Protein AF-0000000077100739 (afdb_homodimer)

Sequence (706 aa):
MIFPHVGDQFRLVYGRNLLPGLTADLSNYLVVTDGFVFEKYKEQLKNDYKVYIVKDVEISTLEQDVEKYRGVDTVVAMGGGMAIDAGKWMAEHLGRKIHSVPTVLSVNAAFCYKSAMRVHNVVTYMGRIFPEAIYIDFDIIKGAPKYLNISGAGDLLACLTASYDWKLNSMVTKSHKFSQEICDGAQYLLGMLAENIDNIREVNDDGIYFMCEAFRWVAEYSARMNHTMWESASEHAFFDNMEFVCKKPFLHGQIIGMTVYFMSLFQDNQHERALMMLKRLGIDVTLEGLGITEDQLRTGLLTLADFTEREGLRYTIINAKPITEEWVDMAVAKYKKDFSIVSDGQSADKCTAMIFPHVGDQFRLVYGRNLLPGLTADLSNYLVVTDGFVFEKYKEQLKNDYKVYIVKDVEISTLEQDVEKYRGVDTVVAMGGGMAIDAGKWMAEHLGRKIHSVPTVLSVNAAFCYKSAMRVHNVVTYMGRIFPEAIYIDFDIIKGAPKYLNISGAGDLLACLTASYDWKLNSMVTKSHKFSQEICDGAQYLLGMLAENIDNIREVNDDGIYFMCEAFRWVAEYSARMNHTMWESASEHAFFDNMEFVCKKPFLHGQIIGMTVYFMSLFQDNQHERALMMLKRLGIDVTLEGLGITEDQLRTGLLTLADFTEREGLRYTIINAKPITEEWVDMAVAKYKKDFSIVSDGQSADKCTA

Radius of gyration: 33.14 Å; Cα contacts (8 Å, |Δi|>4): 1235; chains: 2; bounding box: 72×101×67 Å

Nearest PDB structures (foldseek):
  3ce9-assembly1_C  TM=7.816E-01  e=8.646E-19  Clostridium acetobutylicum ATCC 824
  5fb3-assembly1_B  TM=8.101E-01  e=9.061E-15  Pyrobaculum calidifontis JCM 11548
  1jq5-assembly1_A  TM=7.407E-01  e=7.495E-16  Geobacillus stearothermophilus
  1jqa-assembly1_A  TM=7.437E-01  e=2.151E-14  Geobacillus stearothermophilus
  1ta9-assembly1_A  TM=7.307E-01  e=1.822E-13  Schizosaccharomyces pombe

Secondary structure (DSSP, 8-state):
--S----SSS-EEEESSHHHHHHTT--SEEEEE-HHHHHHHGGG--SSEEEEE----BHHHHHHHHGGGTT-SEEEEEESHHHHHHHHHHHHHHT-EEEEEES--SSSGGG-SSEEEEETTEEEEE-----SEEEEEHHHHHHS-HHHHHHHHHHHHTHHHHHHHHHHHHHHT--S---HHHHHHHHHHHHHHHHTHHHHHHT-HHHHHHHHHHHHHHHHHHHHHT--TTTSSHHHHHHHHHHHHHTS---HHHHHHHHHHHHHHHHTSSHHHHHHHHHHHT---SHHHHT--HHHHHHHHHTHHHHHHHHTPPP-HHHHS---HHHHHHHHHHHHHHH--------------/--S----SSS-EEEESSHHHHHHTT--SEEEEE-HHHHHHHGGG--SSEEEEE----BHHHHHHHHGGGTT-SEEEEEESHHHHHHHHHHHHHHT-EEEEEES--SSSGGG-SSEEEEETTEEEEE-----SEEEEEHHHHHHS-HHHHHHHHHHHHTHHHHHHHHHHHHHHT--S---HHHHHHHHHHHHHHHHTHHHHHHT-HHHHHHHHHHHHHHHHHHHHHT--TTTSSHHHHHHHHHHHHHTS---HHHHHHHHHHHHHHHHTSSHHHHHHHHHHHT---SHHHHT--HHHHHHHHHTHHHHHHHHTPPP-HHHHS---HHHHHHHHHHHHHHH--------------

Structure (mmCIF, N/CA/C/O backbone):
data_AF-0000000077100739-model_v1
#
loop_
_entity.id
_entity.type
_entity.pdbx_description
1 polymer '3-dehydroquinate synthase'
#
loop_
_atom_site.group_PDB
_atom_site.id
_atom_site.type_symbol
_atom_site.label_atom_id
_atom_site.label_alt_id
_atom_site.label_comp_id
_atom_site.label_asym_id
_atom_site.label_entity_id
_atom_site.label_seq_id
_at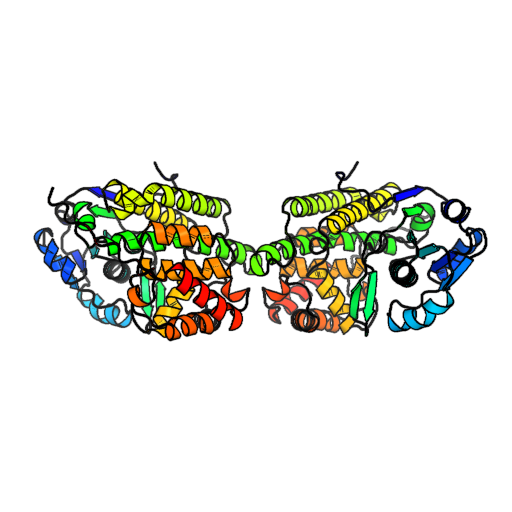om_site.pdbx_PDB_ins_code
_atom_site.Cartn_x
_atom_site.Cartn_y
_atom_site.Cartn_z
_atom_site.occupancy
_atom_site.B_iso_or_equiv
_atom_site.auth_seq_id
_atom_site.auth_comp_id
_atom_site.auth_asym_id
_atom_site.auth_atom_id
_atom_site.pdbx_PDB_model_num
ATOM 1 N N . MET A 1 1 ? 5.566 -32.688 11 1 60.81 1 MET A N 1
ATOM 2 C CA . MET A 1 1 ? 4.844 -31.953 9.969 1 60.81 1 MET A CA 1
ATOM 3 C C . MET A 1 1 ? 5.52 -30.625 9.68 1 60.81 1 MET A C 1
ATOM 5 O O . MET A 1 1 ? 5.848 -29.875 10.602 1 60.81 1 MET A O 1
ATOM 9 N N . ILE A 1 2 ? 6.043 -30.5 8.336 1 76.75 2 ILE A N 1
ATOM 10 C CA . ILE A 1 2 ? 6.844 -29.344 7.926 1 76.75 2 ILE A CA 1
ATOM 11 C C . ILE A 1 2 ? 6.008 -28.078 8.016 1 76.75 2 ILE A C 1
ATOM 13 O O . ILE A 1 2 ? 6.496 -27.031 8.469 1 76.75 2 ILE A O 1
ATOM 17 N N . PHE A 1 3 ? 4.668 -28.25 7.691 1 90.25 3 PHE A N 1
ATOM 18 C CA . PHE A 1 3 ? 3.791 -27.078 7.68 1 90.25 3 PHE A CA 1
ATOM 19 C C . PHE A 1 3 ? 2.615 -27.281 8.625 1 90.25 3 PHE A C 1
ATOM 21 O O . PHE A 1 3 ? 2.127 -28.406 8.789 1 90.25 3 PHE A O 1
ATOM 28 N N . PRO A 1 4 ? 2.143 -26.203 9.281 1 88.38 4 PRO A N 1
ATOM 29 C CA . PRO A 1 4 ? 0.951 -26.328 10.125 1 88.38 4 PRO A CA 1
ATOM 30 C C . PRO A 1 4 ? -0.283 -26.766 9.344 1 88.38 4 PRO A C 1
ATOM 32 O O . PRO A 1 4 ? -0.394 -26.5 8.148 1 88.38 4 PRO A O 1
ATOM 35 N N . HIS A 1 5 ? -1.161 -27.406 10.109 1 88.44 5 HIS A N 1
ATOM 36 C CA . HIS A 1 5 ? -2.387 -27.891 9.492 1 88.44 5 HIS A CA 1
ATOM 37 C C . HIS A 1 5 ? -3.354 -26.75 9.211 1 88.44 5 H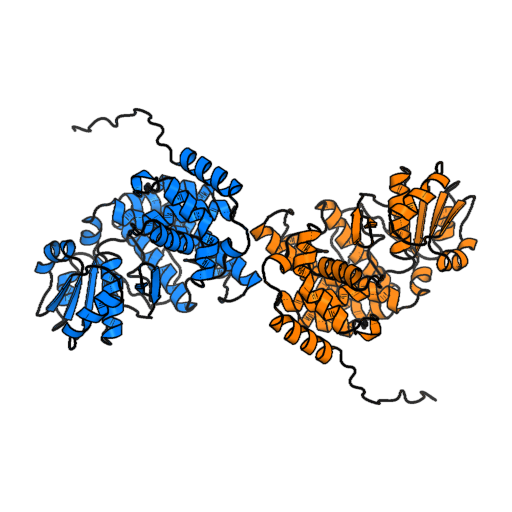IS A C 1
ATOM 39 O O . HIS A 1 5 ? -3.646 -25.953 10.102 1 88.44 5 HIS A O 1
ATOM 45 N N . VAL A 1 6 ? -3.867 -26.688 7.984 1 89.06 6 VAL A N 1
ATOM 46 C CA . VAL A 1 6 ? -4.742 -25.594 7.574 1 89.06 6 VAL A CA 1
ATOM 47 C C . VAL A 1 6 ? -6.09 -26.156 7.125 1 89.06 6 VAL A C 1
ATOM 49 O O . VAL A 1 6 ? -7.125 -25.5 7.301 1 89.06 6 VAL A O 1
ATOM 52 N N . GLY A 1 7 ? -6.078 -27.328 6.543 1 89.31 7 GLY A N 1
ATOM 53 C CA . GLY A 1 7 ? -7.277 -27.938 5.988 1 89.31 7 GLY A CA 1
ATOM 54 C C . GLY A 1 7 ? -7.031 -29.312 5.379 1 89.31 7 GLY A C 1
ATOM 55 O O . GLY A 1 7 ? -5.895 -29.781 5.359 1 89.31 7 GLY A O 1
ATOM 56 N N . ASP A 1 8 ? -8.164 -29.922 4.879 1 91.75 8 ASP A N 1
ATOM 57 C CA . ASP A 1 8 ? -8.07 -31.297 4.398 1 91.75 8 ASP A CA 1
ATOM 58 C C . ASP A 1 8 ? -8.695 -31.438 3.016 1 91.75 8 ASP A C 1
ATOM 60 O O . ASP A 1 8 ? -9.203 -32.5 2.668 1 91.75 8 ASP A O 1
ATOM 64 N N . GLN A 1 9 ? -8.656 -30.375 2.279 1 93.56 9 GLN A N 1
ATOM 65 C CA . GLN A 1 9 ? -9.297 -30.422 0.967 1 93.56 9 GLN A CA 1
ATOM 66 C C . GLN A 1 9 ? -8.43 -31.188 -0.032 1 93.56 9 GLN A C 1
ATOM 68 O O . GLN A 1 9 ? -8.938 -31.734 -1.011 1 93.56 9 GLN A O 1
ATOM 73 N N . PHE A 1 10 ? -7.156 -31.141 0.215 1 96.56 10 PHE A N 1
ATOM 74 C CA . PHE A 1 10 ? -6.215 -31.781 -0.692 1 96.56 10 PHE A CA 1
ATOM 75 C C . PHE A 1 10 ? -5.539 -32.969 -0.015 1 96.56 10 PHE A C 1
ATOM 77 O O . PHE A 1 10 ? -4.52 -32.812 0.658 1 96.56 10 PHE A O 1
ATOM 84 N N . ARG A 1 11 ? -6.086 -34.125 -0.311 1 96.88 11 ARG A N 1
ATOM 85 C CA . ARG A 1 11 ? -5.547 -35.375 0.255 1 96.88 11 ARG A CA 1
ATOM 86 C C . ARG A 1 11 ? -4.402 -35.906 -0.596 1 96.88 11 ARG A C 1
ATOM 88 O O . ARG A 1 11 ? -4.578 -36.156 -1.787 1 96.88 11 ARG A O 1
ATOM 95 N N . LEU A 1 12 ? -3.254 -36.062 0.028 1 97.75 12 LEU A N 1
ATOM 96 C CA . LEU A 1 12 ? -2.094 -36.625 -0.677 1 97.75 12 LEU A CA 1
ATOM 97 C C . LEU A 1 12 ? -1.874 -38.094 -0.328 1 97.75 12 LEU A C 1
ATOM 99 O O . LEU A 1 12 ? -1.956 -38.469 0.841 1 97.75 12 LEU A O 1
ATOM 103 N N . VAL A 1 13 ? -1.702 -38.875 -1.321 1 98.19 13 VAL A N 1
ATOM 104 C CA . VAL A 1 13 ? -1.337 -40.281 -1.168 1 98.19 13 VAL A CA 1
ATOM 105 C C . VAL A 1 13 ? 0.071 -40.531 -1.713 1 98.19 13 VAL A C 1
ATOM 107 O O . VAL A 1 13 ? 0.299 -40.406 -2.922 1 98.19 13 VAL A O 1
ATOM 110 N N . TYR A 1 14 ? 0.976 -40.781 -0.8 1 98.5 14 TYR A N 1
ATOM 111 C CA . TYR A 1 14 ? 2.357 -41.031 -1.202 1 98.5 14 TYR A CA 1
ATOM 112 C C . TYR A 1 14 ? 2.615 -42.531 -1.385 1 98.5 14 TYR A C 1
ATOM 114 O O . TYR A 1 14 ? 2.088 -43.344 -0.634 1 98.5 14 TYR A O 1
ATOM 122 N N . GLY A 1 15 ? 3.463 -42.844 -2.379 1 98.31 15 GLY A N 1
ATOM 123 C CA . GLY A 1 15 ? 3.848 -44.25 -2.527 1 98.31 15 GLY A CA 1
ATOM 124 C C . GLY A 1 15 ? 4.605 -44.531 -3.814 1 98.31 15 GLY A C 1
ATOM 125 O O . GLY A 1 15 ? 5.211 -43.625 -4.391 1 98.31 15 GLY A O 1
ATOM 126 N N . ARG A 1 16 ? 4.699 -45.781 -4.09 1 98.06 16 ARG A N 1
ATOM 127 C CA . ARG A 1 16 ? 5.277 -46.312 -5.316 1 98.06 16 ARG A CA 1
ATOM 128 C C . ARG A 1 16 ? 4.328 -47.281 -5.988 1 98.06 16 ARG A C 1
ATOM 130 O O . ARG A 1 16 ? 3.604 -48.031 -5.309 1 98.06 16 ARG A O 1
ATOM 137 N N . ASN A 1 17 ? 4.312 -47.188 -7.344 1 97.06 17 ASN A N 1
ATOM 138 C CA . ASN A 1 17 ? 3.416 -48.031 -8.109 1 97.06 17 ASN A CA 1
ATOM 139 C C . ASN A 1 17 ? 1.962 -47.844 -7.684 1 97.06 17 ASN A C 1
ATOM 141 O O . ASN A 1 17 ? 1.271 -48.812 -7.375 1 97.06 17 ASN A O 1
ATOM 145 N N . LEU A 1 18 ? 1.501 -46.719 -7.668 1 97.81 18 LEU A N 1
ATOM 146 C CA . LEU A 1 18 ? 0.201 -46.344 -7.109 1 97.81 18 LEU A CA 1
ATOM 147 C C . LEU A 1 18 ? -0.903 -46.531 -8.148 1 97.81 18 LEU A C 1
ATOM 149 O O . LEU A 1 18 ? -2.068 -46.719 -7.793 1 97.81 18 LEU A O 1
ATOM 153 N N . LEU A 1 19 ? -0.655 -46.5 -9.438 1 97.44 19 LEU A N 1
ATOM 154 C CA . LEU A 1 19 ? -1.646 -46.438 -10.508 1 97.44 19 LEU A CA 1
ATOM 155 C C . LEU A 1 19 ? -2.49 -47.719 -10.508 1 97.44 19 LEU A C 1
ATOM 157 O O . LEU A 1 19 ? -3.717 -47.656 -10.617 1 97.44 19 LEU A O 1
ATOM 161 N N . PRO A 1 20 ? -1.85 -48.969 -10.391 1 97.62 20 PRO A N 1
ATOM 162 C CA . PRO A 1 20 ? -2.664 -50.188 -10.352 1 97.62 20 PRO A CA 1
ATOM 163 C C . PRO A 1 20 ? -3.643 -50.188 -9.18 1 97.62 20 PRO A C 1
ATOM 165 O O . PRO A 1 20 ? -4.805 -50.562 -9.344 1 97.62 20 PRO A O 1
ATOM 168 N N . GLY A 1 21 ? -3.141 -49.812 -8.07 1 96.88 21 GLY A N 1
ATOM 169 C CA . GLY A 1 21 ? -4.008 -49.75 -6.902 1 96.88 21 GLY A CA 1
ATOM 170 C C . GLY A 1 21 ? -5.152 -48.781 -7.055 1 96.88 21 GLY A C 1
ATOM 171 O O . GLY A 1 21 ? -6.289 -49.062 -6.676 1 96.88 21 GLY A O 1
ATOM 172 N N . LEU A 1 22 ? -4.879 -47.562 -7.598 1 97.38 22 LEU A N 1
ATOM 173 C CA . LEU A 1 22 ? -5.891 -46.531 -7.82 1 97.38 22 LEU A CA 1
ATOM 174 C C . LEU A 1 22 ? -6.965 -47.031 -8.781 1 97.38 22 LEU A C 1
ATOM 176 O O . LEU A 1 22 ? -8.156 -46.844 -8.531 1 97.38 22 LEU A O 1
ATOM 180 N N . THR A 1 23 ? -6.59 -47.656 -9.852 1 97.56 23 THR A N 1
ATOM 181 C CA . THR A 1 23 ? -7.52 -47.969 -10.938 1 97.56 23 THR A CA 1
ATOM 182 C C . THR A 1 23 ? -8.156 -49.344 -10.734 1 97.56 23 THR A C 1
ATOM 184 O O . THR A 1 23 ? -9.094 -49.688 -11.453 1 97.56 23 THR A O 1
ATOM 187 N N . ALA A 1 24 ? -7.695 -50.125 -9.719 1 96.31 24 ALA A N 1
ATOM 188 C CA . ALA A 1 24 ? -8.219 -51.469 -9.445 1 96.31 24 ALA A CA 1
ATOM 189 C C . ALA A 1 24 ? -9.703 -51.438 -9.117 1 96.31 24 ALA A C 1
ATOM 191 O O . ALA A 1 24 ? -10.445 -52.375 -9.414 1 96.31 24 ALA A O 1
ATOM 192 N N . ASP A 1 25 ? -10.156 -50.344 -8.531 1 91.19 25 ASP A N 1
ATOM 193 C CA . ASP A 1 25 ? -11.547 -50.25 -8.102 1 91.19 25 ASP A CA 1
ATOM 194 C C . ASP A 1 25 ? -12.359 -49.344 -9.031 1 91.19 25 ASP A C 1
ATOM 196 O O . ASP A 1 25 ? -13.508 -49 -8.742 1 91.19 25 ASP A O 1
ATOM 200 N N . LEU A 1 26 ? -11.734 -48.844 -10.07 1 96.19 26 LEU A N 1
ATOM 201 C CA . LEU A 1 26 ? -12.43 -48 -11.016 1 96.19 26 LEU A CA 1
ATOM 202 C C . LEU A 1 26 ? -12.875 -48.781 -12.242 1 96.19 26 LEU A C 1
ATOM 204 O O . LEU A 1 26 ? -12.266 -49.781 -12.602 1 96.19 26 LEU A O 1
ATOM 208 N N . SER A 1 27 ? -14.008 -48.438 -12.711 1 95.38 27 SER A N 1
ATOM 209 C CA . SER A 1 27 ? -14.492 -48.969 -13.992 1 95.38 27 SER A CA 1
ATOM 210 C C . SER A 1 27 ? -15.156 -47.844 -14.812 1 95.38 27 SER A C 1
ATOM 212 O O . SER A 1 27 ? -15.75 -46.938 -14.25 1 95.38 27 SER A O 1
ATOM 214 N N . ASN A 1 28 ? -14.992 -47.875 -16.125 1 97.5 28 ASN A N 1
ATOM 215 C CA . ASN A 1 28 ? -15.562 -46.875 -17.031 1 97.5 28 ASN A CA 1
ATOM 216 C C . ASN A 1 28 ? -15.086 -45.469 -16.688 1 97.5 28 ASN A C 1
ATOM 218 O O . ASN A 1 28 ? -15.898 -44.562 -16.5 1 97.5 28 ASN A O 1
ATOM 222 N N . TYR A 1 29 ? -13.781 -45.406 -16.453 1 98.25 29 TYR A N 1
ATOM 223 C CA . TYR A 1 29 ? -13.219 -44.094 -16.109 1 98.25 29 TYR A CA 1
ATOM 224 C C . TYR A 1 29 ? -12.469 -43.5 -17.281 1 98.25 29 TYR A C 1
ATOM 226 O O . TYR A 1 29 ? -12.125 -44.188 -18.234 1 98.25 29 TYR A O 1
ATOM 234 N N . LEU A 1 30 ? -12.344 -42.188 -17.266 1 98.69 30 LEU A N 1
ATOM 235 C CA . LEU A 1 30 ? -11.633 -41.438 -18.281 1 98.69 30 LEU A CA 1
ATOM 236 C C . LEU A 1 30 ? -10.234 -41.062 -17.812 1 98.69 30 LEU A C 1
ATOM 238 O O . LEU A 1 30 ? -10.07 -40.469 -16.734 1 98.69 30 LEU A O 1
ATOM 242 N N . VAL A 1 31 ? -9.242 -41.5 -18.594 1 98.75 31 VAL A N 1
ATOM 243 C CA . VAL A 1 31 ? -7.863 -41.062 -18.359 1 98.75 31 VAL A CA 1
ATOM 244 C C . VAL A 1 31 ? -7.535 -39.875 -19.234 1 98.75 31 VAL A C 1
ATOM 246 O O . VAL A 1 31 ? -7.609 -39.938 -20.453 1 98.75 31 VAL A O 1
ATOM 249 N N . VAL A 1 32 ? -7.301 -38.75 -18.594 1 98.75 32 VAL A N 1
ATOM 250 C CA . VAL A 1 32 ? -6.832 -37.562 -19.281 1 98.75 32 VAL A CA 1
ATOM 251 C C . VAL A 1 32 ? -5.32 -37.438 -19.109 1 98.75 32 VAL A C 1
ATOM 253 O O . VAL A 1 32 ? -4.824 -37.344 -17.984 1 98.75 32 VAL A O 1
ATOM 256 N N . THR A 1 33 ? -4.559 -37.406 -20.156 1 98.44 33 THR A N 1
ATOM 257 C CA . THR A 1 33 ? -3.105 -37.5 -20.094 1 98.44 33 THR A CA 1
ATOM 258 C C . THR A 1 33 ? -2.475 -36.969 -21.375 1 98.44 33 THR A C 1
ATOM 260 O O . THR A 1 33 ? -3.18 -36.5 -22.281 1 98.44 33 THR A O 1
ATOM 263 N N . ASP A 1 34 ? -1.189 -36.844 -21.391 1 95.94 34 ASP A N 1
ATOM 264 C CA . ASP A 1 34 ? -0.5 -36.594 -22.656 1 95.94 34 ASP A CA 1
ATOM 265 C C . ASP A 1 34 ? 0.002 -37.906 -23.281 1 95.94 34 ASP A C 1
ATOM 267 O O . ASP A 1 34 ? 0.013 -38.938 -22.609 1 95.94 34 ASP A O 1
ATOM 271 N N . GLY A 1 35 ? 0.425 -37.875 -24.531 1 95.44 35 GLY A N 1
ATOM 272 C CA . GLY A 1 35 ? 0.788 -39.062 -25.297 1 95.44 35 GLY A CA 1
ATOM 273 C C . GLY A 1 35 ? 1.977 -39.812 -24.703 1 95.44 35 GLY A C 1
ATOM 274 O O . GLY A 1 35 ? 1.98 -4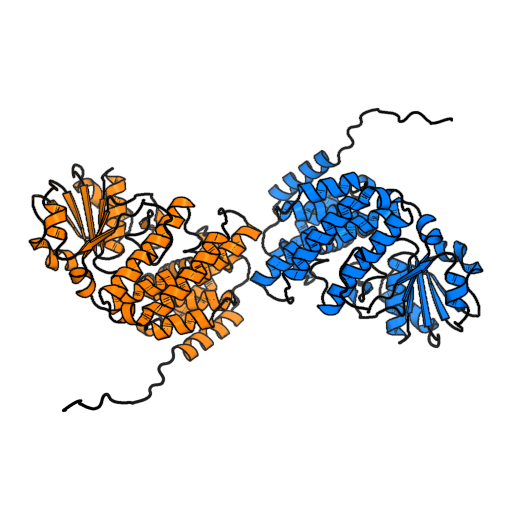1.062 -24.656 1 95.44 35 GLY A O 1
ATOM 275 N N . PHE A 1 36 ? 2.902 -39.094 -24.312 1 94.44 36 PHE A N 1
ATOM 276 C CA . PHE A 1 36 ? 4.125 -39.656 -23.781 1 94.44 36 PHE A CA 1
ATOM 277 C C . PHE A 1 36 ? 3.846 -40.406 -22.469 1 94.44 36 PHE A C 1
ATOM 279 O O . PHE A 1 36 ? 4.266 -41.562 -22.312 1 94.44 36 PHE A O 1
ATOM 286 N N . VAL A 1 37 ? 3.162 -39.812 -21.609 1 96.5 37 VAL A N 1
ATOM 287 C CA . VAL A 1 37 ? 2.84 -40.375 -20.297 1 96.5 37 VAL A CA 1
ATOM 288 C C . VAL A 1 37 ? 1.946 -41.594 -20.484 1 96.5 37 VAL A C 1
ATOM 290 O O . VAL A 1 37 ? 2.145 -42.625 -19.812 1 96.5 37 VAL A O 1
ATOM 293 N N . PHE A 1 38 ? 1.013 -41.5 -21.344 1 97.62 38 PHE A N 1
ATOM 294 C CA . PHE A 1 38 ? 0.106 -42.594 -21.578 1 97.62 38 PHE A CA 1
ATOM 295 C C . PHE A 1 38 ? 0.874 -43.844 -22.047 1 97.62 38 PHE A C 1
ATOM 297 O O . PHE A 1 38 ? 0.684 -44.938 -21.516 1 97.62 38 PHE A O 1
ATOM 304 N N . GLU A 1 39 ? 1.698 -43.688 -23.031 1 97.56 39 GLU A N 1
ATOM 305 C CA . GLU A 1 39 ? 2.449 -44.812 -23.578 1 97.56 39 GLU A CA 1
ATOM 306 C C . GLU A 1 39 ? 3.346 -45.438 -22.516 1 97.56 39 GLU A C 1
ATOM 308 O O . GLU A 1 39 ? 3.508 -46.656 -22.484 1 97.56 39 GLU A O 1
ATOM 313 N N . LYS A 1 40 ? 3.85 -44.656 -21.734 1 96.56 40 LYS A N 1
ATOM 314 C CA . LYS A 1 40 ? 4.809 -45.125 -20.734 1 96.56 40 LYS A CA 1
ATOM 315 C C . LYS A 1 40 ? 4.113 -45.906 -19.625 1 96.56 40 LYS A C 1
ATOM 317 O O . LYS A 1 40 ? 4.68 -46.844 -19.078 1 96.56 40 LYS A O 1
ATOM 322 N N . TYR A 1 41 ? 2.846 -45.5 -19.281 1 97 41 TYR A N 1
ATOM 323 C CA . TYR A 1 41 ? 2.291 -46.062 -18.047 1 97 41 TYR A CA 1
ATOM 324 C C . TYR A 1 41 ? 0.963 -46.75 -18.312 1 97 41 TYR A C 1
ATOM 326 O O . TYR A 1 41 ? 0.312 -47.219 -17.375 1 97 41 TYR A O 1
ATOM 334 N N . LYS A 1 42 ? 0.492 -46.844 -19.5 1 97 42 LYS A N 1
ATOM 335 C CA . LYS A 1 42 ? -0.81 -47.406 -19.844 1 97 42 LYS A CA 1
ATOM 336 C C . LYS A 1 42 ? -0.967 -48.812 -19.312 1 97 42 LYS A C 1
ATOM 338 O O . LYS A 1 42 ? -2.074 -49.25 -18.969 1 97 42 LYS A O 1
ATOM 343 N N . GLU A 1 43 ? 0.157 -49.625 -19.188 1 97 43 GLU A N 1
ATOM 344 C CA . GLU A 1 43 ? 0.093 -51 -18.734 1 97 43 GLU A CA 1
ATOM 345 C C . GLU A 1 43 ? -0.284 -51.094 -17.266 1 97 43 GLU A C 1
ATOM 347 O O . GLU A 1 43 ? -0.708 -52.156 -16.797 1 97 43 GLU A O 1
ATOM 352 N N . GLN A 1 44 ? -0.088 -50.031 -16.594 1 96.94 44 GLN A N 1
ATOM 353 C CA . GLN A 1 44 ? -0.4 -50.031 -15.172 1 96.94 44 GLN A CA 1
ATOM 354 C C . GLN A 1 44 ? -1.886 -49.781 -14.938 1 96.94 44 GLN A C 1
ATOM 356 O O . GLN A 1 44 ? -2.387 -49.969 -13.828 1 96.94 44 GLN A O 1
ATOM 361 N N . LEU A 1 45 ? -2.613 -49.25 -15.898 1 97.44 45 LEU A N 1
ATOM 362 C CA . LEU A 1 45 ? -4.039 -48.969 -15.773 1 97.44 45 LEU A CA 1
ATOM 363 C C . LEU A 1 45 ? -4.855 -50.25 -15.828 1 97.44 45 LEU A C 1
ATOM 365 O O . LEU A 1 45 ? -4.562 -51.156 -16.625 1 97.44 45 LEU A O 1
ATOM 369 N N . LYS A 1 46 ? -5.824 -50.281 -14.922 1 97.25 46 LYS A N 1
ATOM 370 C CA . LYS A 1 46 ? -6.629 -51.5 -14.812 1 97.25 46 LYS A CA 1
ATOM 371 C C . LYS A 1 46 ? -8.055 -51.25 -15.289 1 97.25 46 LYS A C 1
ATOM 373 O O . LYS A 1 46 ? -8.484 -50.125 -15.422 1 97.25 46 LYS A O 1
ATOM 378 N N . ASN A 1 47 ? -8.727 -52.375 -15.617 1 96.31 47 ASN A N 1
ATOM 379 C CA . ASN A 1 47 ? -10.141 -52.375 -15.977 1 96.31 47 ASN A CA 1
ATOM 380 C C . ASN A 1 47 ? -10.406 -51.531 -17.219 1 96.31 47 ASN A C 1
ATOM 382 O O . ASN A 1 47 ? -9.477 -51.156 -17.938 1 96.31 47 ASN A O 1
ATOM 386 N N . ASP A 1 48 ? -11.703 -51.281 -17.531 1 96.44 48 ASP A N 1
ATOM 387 C CA . ASP A 1 48 ? -12.094 -50.562 -18.75 1 96.44 48 ASP A CA 1
ATOM 388 C C . ASP A 1 48 ? -11.984 -49.062 -18.562 1 96.44 48 ASP A C 1
ATOM 390 O O . ASP A 1 48 ? -12.453 -48.5 -17.562 1 96.44 48 ASP A O 1
ATOM 394 N N . TYR A 1 49 ? -11.328 -48.469 -19.438 1 97.81 49 TYR A N 1
ATOM 395 C CA . TYR A 1 49 ? -11.195 -47 -19.375 1 97.81 49 TYR A CA 1
ATOM 396 C C . TYR A 1 49 ? -11.195 -46.406 -20.781 1 97.81 49 TYR A C 1
ATOM 398 O O . TYR A 1 49 ? -10.977 -47.125 -21.766 1 97.81 49 TYR A O 1
ATOM 406 N N . LYS A 1 50 ? -11.539 -45.156 -20.906 1 98.06 50 LYS A N 1
ATOM 407 C CA . LYS A 1 50 ? -11.352 -44.312 -22.078 1 98.06 50 LYS A CA 1
ATOM 408 C C . LYS A 1 50 ? -10.164 -43.375 -21.891 1 98.06 50 LYS A C 1
ATOM 410 O O . LYS A 1 50 ? -9.734 -43.125 -20.766 1 98.06 50 LYS A O 1
ATOM 415 N N . VAL A 1 51 ? -9.586 -43 -23.047 1 98.38 51 VAL A N 1
ATOM 416 C CA . VAL A 1 51 ? -8.406 -42.156 -22.938 1 98.38 51 VAL A CA 1
ATOM 417 C C . VAL A 1 51 ? -8.602 -40.875 -23.766 1 98.38 51 VAL A C 1
ATOM 419 O O . VAL A 1 51 ? -9.109 -40.938 -24.891 1 98.38 51 VAL A O 1
ATOM 422 N N . TYR A 1 52 ? -8.336 -39.75 -23.156 1 98.5 52 TYR A N 1
ATOM 423 C CA . TYR A 1 52 ? -8.227 -38.469 -23.859 1 98.5 52 TYR A CA 1
ATOM 424 C C . TYR A 1 52 ? -6.793 -37.969 -23.844 1 98.5 52 TYR A C 1
ATOM 426 O O . TYR A 1 52 ? -6.266 -37.625 -22.766 1 98.5 52 TYR A O 1
ATOM 434 N N . ILE A 1 53 ? -6.184 -37.875 -24.984 1 98.25 53 ILE A N 1
ATOM 435 C CA . ILE A 1 53 ? -4.844 -37.312 -25.125 1 98.25 53 ILE A CA 1
ATOM 436 C C . ILE A 1 53 ? -4.938 -35.781 -25.297 1 98.25 53 ILE A C 1
ATOM 438 O O . ILE A 1 53 ? -5.426 -35.312 -26.328 1 98.25 53 ILE A O 1
ATOM 442 N N . VAL A 1 54 ? -4.43 -35.125 -24.359 1 97.44 54 VAL A N 1
ATOM 443 C CA . VAL A 1 54 ? -4.559 -33.656 -24.328 1 97.44 54 VAL A CA 1
ATOM 444 C C . VAL A 1 54 ? -3.668 -33.031 -25.406 1 97.44 54 VAL A C 1
ATOM 446 O O . VAL A 1 54 ? -2.471 -33.344 -25.469 1 97.44 54 VAL A O 1
ATOM 449 N N . LYS A 1 55 ? -4.23 -32.188 -26.172 1 92 55 LYS A N 1
ATOM 450 C CA . LYS A 1 55 ? -3.512 -31.453 -27.203 1 92 55 LYS A CA 1
ATOM 451 C C . LYS A 1 55 ? -3.129 -30.062 -26.734 1 92 55 LYS A C 1
ATOM 453 O O . LYS A 1 55 ? -2.006 -29.609 -26.953 1 92 55 LYS A O 1
ATOM 458 N N . ASP A 1 56 ? -4.023 -29.438 -26.219 1 92.75 56 ASP A N 1
ATOM 459 C CA . ASP A 1 56 ? -3.879 -28.109 -25.625 1 92.75 56 ASP A CA 1
ATOM 460 C C . ASP A 1 56 ? -4.965 -27.875 -24.578 1 92.75 56 ASP A C 1
ATOM 462 O O . ASP A 1 56 ? -5.773 -28.75 -24.297 1 92.75 56 ASP A O 1
ATOM 466 N N . VAL A 1 57 ? -4.883 -26.734 -23.922 1 95.56 57 VAL A N 1
ATOM 467 C CA . VAL A 1 57 ? -5.875 -26.422 -22.906 1 95.56 57 VAL A CA 1
ATOM 468 C C . VAL A 1 57 ? -6.727 -25.234 -23.359 1 95.56 57 VAL A C 1
ATOM 470 O O . VAL A 1 57 ? -7.156 -24.422 -22.547 1 95.56 57 VAL A O 1
ATOM 473 N N . GLU A 1 58 ? -6.918 -25.109 -24.609 1 95.44 58 GLU A N 1
ATOM 474 C CA . GLU A 1 58 ? -7.914 -24.188 -25.141 1 95.44 58 GLU A CA 1
ATOM 475 C C . GLU A 1 58 ? -9.328 -24.703 -24.906 1 95.44 58 GLU A C 1
ATOM 477 O O . GLU A 1 58 ? -9.656 -25.828 -25.266 1 95.44 58 GLU A O 1
ATOM 482 N N . ILE A 1 59 ? -10.156 -23.891 -24.406 1 96.25 59 ILE A N 1
ATOM 483 C CA . ILE A 1 59 ? -11.5 -24.312 -24.016 1 96.25 59 ILE A CA 1
ATOM 484 C C . ILE A 1 59 ? -12.258 -24.797 -25.25 1 96.25 59 ILE A C 1
ATOM 486 O O . ILE A 1 59 ? -12.977 -25.797 -25.172 1 96.25 59 ILE A O 1
ATOM 490 N N . SER A 1 60 ? -12.102 -24.078 -26.359 1 95.62 60 SER A N 1
ATOM 491 C CA . SER A 1 60 ? -12.805 -24.453 -27.578 1 95.62 60 SER A CA 1
ATOM 492 C C . SER A 1 60 ? -12.453 -25.875 -28.016 1 95.62 60 SER A C 1
ATOM 494 O O . SER A 1 60 ? -13.305 -26.594 -28.531 1 95.62 60 SER A O 1
ATOM 496 N N . THR A 1 61 ? -11.188 -26.266 -27.797 1 96.25 61 THR A N 1
ATOM 497 C CA . THR A 1 61 ? -10.742 -27.625 -28.141 1 96.25 61 THR A CA 1
ATOM 498 C C . THR A 1 61 ? -11.398 -28.656 -27.234 1 96.25 61 THR A C 1
ATOM 500 O O . THR A 1 61 ? -11.914 -29.672 -27.703 1 96.25 61 THR A O 1
ATOM 503 N N . LEU A 1 62 ? -11.445 -28.422 -25.938 1 97 62 LEU A N 1
ATOM 504 C CA . LEU A 1 62 ? -11.977 -29.375 -24.969 1 97 62 LEU A CA 1
ATOM 505 C C . LEU A 1 62 ? -13.492 -29.5 -25.094 1 97 62 LEU A C 1
ATOM 507 O O . LEU A 1 62 ? -14.047 -30.578 -24.906 1 97 62 LEU A O 1
ATOM 511 N N . GLU A 1 63 ? -14.164 -28.391 -25.438 1 95.94 63 GLU A N 1
ATOM 512 C CA . GLU A 1 63 ? -15.609 -28.391 -25.609 1 95.94 63 GLU A CA 1
ATOM 513 C C . GLU A 1 63 ? -16.031 -29.312 -26.75 1 95.94 63 GLU A C 1
ATOM 515 O O . GLU A 1 63 ? -17.078 -29.969 -26.672 1 95.94 63 GLU A O 1
ATOM 520 N N . GLN A 1 64 ? -15.219 -29.359 -27.703 1 95.44 64 GLN A N 1
ATOM 521 C CA . GLN A 1 64 ? -15.508 -30.203 -28.859 1 95.44 64 GLN A CA 1
ATOM 522 C C . GLN A 1 64 ? -15.312 -31.688 -28.516 1 95.44 64 GLN A C 1
ATOM 524 O O . GLN A 1 64 ? -15.992 -32.531 -29.078 1 95.44 64 GLN A O 1
ATOM 529 N N . ASP A 1 65 ? -14.445 -31.969 -27.625 1 96.25 65 ASP A N 1
ATOM 530 C CA . ASP A 1 65 ? -14.016 -33.344 -27.391 1 96.25 65 ASP A CA 1
ATOM 531 C C . ASP A 1 65 ? -14.766 -33.969 -26.203 1 96.25 65 ASP A C 1
ATOM 533 O O . ASP A 1 65 ? -14.969 -35.156 -26.156 1 96.25 65 ASP A O 1
ATOM 537 N N . VAL A 1 66 ? -15.195 -33.156 -25.25 1 96.31 66 VAL A N 1
ATOM 538 C CA . VAL A 1 66 ? -15.609 -33.625 -23.938 1 96.31 66 VAL A CA 1
ATOM 539 C C . VAL A 1 66 ? -16.891 -34.438 -24.062 1 96.31 66 VAL A C 1
ATOM 541 O O . VAL A 1 66 ? -17.125 -35.375 -23.297 1 96.31 66 VAL A O 1
ATOM 544 N N . GLU A 1 67 ? -17.703 -34.188 -25.047 1 95.25 67 GLU A N 1
ATOM 545 C CA . GLU A 1 67 ? -19 -34.844 -25.203 1 95.25 67 GLU A CA 1
ATOM 546 C C . GLU A 1 67 ? -18.844 -36.312 -25.484 1 95.25 67 GLU A C 1
ATOM 548 O O . GLU A 1 67 ? -19.719 -37.125 -25.141 1 95.25 67 GLU A O 1
ATOM 553 N N . LYS A 1 68 ? -17.75 -36.656 -26.062 1 96.81 68 LYS A N 1
ATOM 554 C CA . LYS A 1 68 ? -17.453 -38.031 -26.406 1 96.81 68 LYS A CA 1
ATOM 555 C C . LYS A 1 68 ? -17.297 -38.875 -25.141 1 96.81 68 LYS A C 1
ATOM 557 O O . LYS A 1 68 ? -17.328 -40.125 -25.219 1 96.81 68 LYS A O 1
ATOM 562 N N . TYR A 1 69 ? -17.188 -38.25 -24.031 1 97.62 69 TYR A N 1
ATOM 563 C CA . TYR A 1 69 ? -16.844 -38.969 -22.812 1 97.62 69 TYR A CA 1
ATOM 564 C C . TYR A 1 69 ? -17.969 -38.906 -21.797 1 97.62 69 TYR A C 1
ATOM 566 O O . TYR A 1 69 ? -17.781 -39.188 -20.609 1 97.62 69 TYR A O 1
ATOM 574 N N . ARG A 1 70 ? -19.062 -38.469 -22.297 1 95.88 70 ARG A N 1
ATOM 575 C CA . ARG A 1 70 ? -20.25 -38.5 -21.438 1 95.88 70 ARG A CA 1
ATOM 576 C C . ARG A 1 70 ? -20.516 -39.906 -20.953 1 95.88 70 ARG A C 1
ATOM 578 O O . ARG A 1 70 ? -20.375 -40.875 -21.703 1 95.88 70 ARG A O 1
ATOM 585 N N . GLY A 1 71 ? -20.844 -40.094 -19.703 1 95.94 71 GLY A N 1
ATOM 586 C CA . GLY A 1 71 ? -21.219 -41.406 -19.172 1 95.94 71 GLY A CA 1
ATOM 587 C C . GLY A 1 71 ? -20.109 -42.031 -18.344 1 95.94 71 GLY A C 1
ATOM 588 O O . GLY A 1 71 ? -20.344 -43.031 -17.656 1 95.94 71 GLY A O 1
ATOM 589 N N . VAL A 1 72 ? -18.922 -41.469 -18.438 1 97.81 72 VAL A N 1
ATOM 590 C CA . VAL A 1 72 ? -17.844 -42.031 -17.609 1 97.81 72 VAL A CA 1
ATOM 591 C C . VAL A 1 72 ? -18.188 -41.812 -16.125 1 97.81 72 VAL A C 1
ATOM 593 O O . VAL A 1 72 ? -18.953 -40.906 -15.781 1 97.81 72 VAL A O 1
ATOM 596 N N . ASP A 1 73 ? -17.562 -42.625 -15.273 1 97.69 73 ASP A N 1
ATOM 597 C CA . ASP A 1 73 ? -17.906 -42.594 -13.859 1 97.69 73 ASP A CA 1
ATOM 598 C C . ASP A 1 73 ? -16.969 -41.688 -13.07 1 97.69 73 ASP A C 1
ATOM 600 O O . ASP A 1 73 ? -17.359 -41.125 -12.047 1 97.69 73 ASP A O 1
ATOM 604 N N . THR A 1 74 ? -15.789 -41.625 -13.539 1 98.25 74 THR A N 1
ATOM 605 C CA . THR A 1 74 ? -14.773 -40.812 -12.844 1 98.25 74 THR A CA 1
ATOM 606 C C . THR A 1 74 ? -13.641 -40.438 -13.789 1 98.25 74 THR A C 1
ATOM 608 O O . THR A 1 74 ? -13.539 -40.969 -14.898 1 98.25 74 THR A O 1
ATOM 611 N N . VAL A 1 75 ? -12.945 -39.375 -13.453 1 98.69 75 VAL A N 1
ATOM 612 C CA . VAL A 1 75 ? -11.828 -38.906 -14.266 1 98.69 75 VAL A CA 1
ATOM 613 C C . VAL A 1 75 ? -10.516 -39.125 -13.516 1 98.69 75 VAL A C 1
ATOM 615 O O . VAL A 1 75 ? -10.43 -38.875 -12.312 1 98.69 75 VAL A O 1
ATOM 618 N N . VAL A 1 76 ? -9.555 -39.719 -14.188 1 98.81 76 VAL A N 1
ATOM 619 C CA . VAL A 1 76 ? -8.172 -39.781 -13.719 1 98.81 76 VAL A CA 1
ATOM 620 C C . VAL A 1 76 ? -7.281 -38.906 -14.578 1 98.81 76 VAL A C 1
ATOM 622 O O . VAL A 1 76 ? -7.016 -39.219 -15.742 1 98.81 76 VAL A O 1
ATOM 625 N N . ALA A 1 77 ? -6.855 -37.812 -14.023 1 98.75 77 ALA A N 1
ATOM 626 C CA . ALA A 1 77 ? -5.945 -36.906 -14.734 1 98.75 77 ALA A CA 1
ATOM 627 C C . ALA A 1 77 ? -4.492 -37.25 -14.398 1 98.75 77 ALA A C 1
ATOM 629 O O . ALA A 1 77 ? -4.086 -37.156 -13.234 1 98.75 77 ALA A O 1
ATOM 630 N N . MET A 1 78 ? -3.732 -37.594 -15.375 1 98.25 78 MET A N 1
ATOM 631 C CA . MET A 1 78 ? -2.357 -38.031 -15.148 1 98.25 78 MET A CA 1
ATOM 632 C C . MET A 1 78 ? -1.394 -37.281 -16.062 1 98.25 78 MET A C 1
ATOM 634 O O . MET A 1 78 ? -1.558 -37.312 -17.281 1 98.25 78 MET A O 1
ATOM 638 N N . GLY A 1 79 ? -0.422 -36.625 -15.547 1 97.5 79 GLY A N 1
ATOM 639 C CA . GLY A 1 79 ? 0.557 -35.906 -16.328 1 97.5 79 GLY A CA 1
ATOM 640 C C . GLY A 1 79 ? 1.031 -34.625 -15.664 1 97.5 79 GLY A C 1
ATOM 641 O O . GLY A 1 79 ? 1.087 -34.562 -14.438 1 97.5 79 GLY A O 1
ATOM 642 N N . GLY A 1 80 ? 1.555 -33.75 -16.516 1 96.06 80 GLY A N 1
ATOM 643 C CA . GLY A 1 80 ? 1.931 -32.438 -16.031 1 96.06 80 GLY A CA 1
ATOM 644 C C . GLY A 1 80 ? 0.75 -31.5 -15.875 1 96.06 80 GLY A C 1
ATOM 645 O O . GLY A 1 80 ? -0.392 -31.938 -15.75 1 96.06 80 GLY A O 1
ATOM 646 N N . GLY A 1 81 ? 1.036 -30.234 -15.844 1 96.12 81 GLY A N 1
ATOM 647 C CA . GLY A 1 81 ? 0.026 -29.219 -15.586 1 96.12 81 GLY A CA 1
ATOM 648 C C . GLY A 1 81 ? -1.081 -29.203 -16.625 1 96.12 81 GLY A C 1
ATOM 649 O O . GLY A 1 81 ? -2.26 -29.094 -16.281 1 96.12 81 GLY A O 1
ATOM 650 N N . MET A 1 82 ? -0.734 -29.344 -17.828 1 95 82 MET A N 1
ATOM 651 C CA . MET A 1 82 ? -1.712 -29.281 -18.906 1 95 82 MET A CA 1
ATOM 652 C C . MET A 1 82 ? -2.713 -30.422 -18.797 1 95 82 MET A C 1
ATOM 654 O O . MET A 1 82 ? -3.918 -30.219 -18.953 1 95 82 MET A O 1
ATOM 658 N N . ALA A 1 83 ? -2.191 -31.609 -18.625 1 97.81 83 ALA A N 1
ATOM 659 C CA . ALA A 1 83 ? -3.061 -32.781 -18.516 1 97.81 83 ALA A CA 1
ATOM 660 C C . ALA A 1 83 ? -3.977 -32.656 -17.297 1 97.81 83 ALA A C 1
ATOM 662 O O . ALA A 1 83 ? -5.168 -32.969 -17.375 1 97.81 83 ALA A O 1
ATOM 663 N N . ILE A 1 84 ? -3.396 -32.219 -16.234 1 98.31 84 ILE A N 1
ATOM 664 C CA . ILE A 1 84 ? -4.156 -32.125 -14.992 1 98.31 84 ILE A CA 1
ATOM 665 C C . ILE A 1 84 ? -5.234 -31.047 -15.148 1 98.31 84 ILE A C 1
ATOM 667 O O . ILE A 1 84 ? -6.387 -31.25 -14.766 1 98.31 84 ILE A O 1
ATOM 671 N N . ASP A 1 85 ? -4.91 -29.891 -15.703 1 98.19 85 ASP A N 1
ATOM 672 C CA . ASP A 1 85 ? -5.887 -28.812 -15.898 1 98.19 85 ASP A CA 1
ATOM 673 C C . ASP A 1 85 ? -7 -29.25 -16.844 1 98.19 85 ASP A C 1
ATOM 675 O O . ASP A 1 85 ? -8.18 -28.969 -16.609 1 98.19 85 ASP A O 1
ATOM 679 N N . ALA A 1 86 ? -6.633 -29.906 -17.875 1 98.31 86 ALA A N 1
ATOM 680 C CA . ALA A 1 86 ? -7.641 -30.438 -18.781 1 98.31 86 ALA A CA 1
ATOM 681 C C . ALA A 1 86 ? -8.547 -31.438 -18.078 1 98.31 86 ALA A C 1
ATOM 683 O O . ALA A 1 86 ? -9.766 -31.438 -18.266 1 98.31 86 ALA A O 1
ATOM 684 N N . GLY A 1 87 ? -7.918 -32.312 -17.312 1 98.62 87 GLY A N 1
ATOM 685 C CA . GLY A 1 87 ? -8.688 -33.25 -16.531 1 98.62 87 GLY A CA 1
ATOM 686 C C . GLY A 1 87 ? -9.672 -32.625 -15.586 1 98.62 87 GLY A C 1
ATOM 687 O O . GLY A 1 87 ? -10.82 -33.031 -15.477 1 98.62 87 GLY A O 1
ATOM 688 N N . LYS A 1 88 ? -9.211 -31.594 -14.867 1 98.38 88 LYS A N 1
ATOM 689 C CA . LYS A 1 88 ? -10.094 -30.875 -13.953 1 98.38 88 LYS A CA 1
ATOM 690 C C . LYS A 1 88 ? -11.266 -30.25 -14.703 1 98.38 88 LYS A C 1
ATOM 692 O O . LYS A 1 88 ? -12.414 -30.359 -14.273 1 98.38 88 LYS A O 1
ATOM 697 N N . TRP A 1 89 ? -10.961 -29.562 -15.766 1 98.31 89 TRP A N 1
ATOM 698 C CA . TRP A 1 89 ? -12 -28.922 -16.562 1 98.31 89 TRP A CA 1
ATOM 699 C C . TRP A 1 89 ? -13.016 -29.953 -17.047 1 98.31 89 TRP A C 1
ATOM 701 O O . TRP A 1 89 ? -14.227 -29.734 -16.953 1 98.31 89 TRP A O 1
ATOM 711 N N . MET A 1 90 ? -12.555 -31.078 -17.547 1 98.19 90 MET A N 1
ATOM 712 C CA . MET A 1 90 ? -13.438 -32.125 -18.078 1 98.19 90 MET A CA 1
ATOM 713 C C . MET A 1 90 ? -14.273 -32.75 -16.953 1 98.19 90 MET A C 1
ATOM 715 O O . MET A 1 90 ? -15.469 -32.969 -17.125 1 98.19 90 MET A O 1
ATOM 719 N N . ALA A 1 91 ? -13.625 -33.031 -15.867 1 98.38 91 ALA A N 1
ATOM 720 C CA . ALA A 1 91 ? -14.344 -33.625 -14.742 1 98.38 91 ALA A CA 1
ATOM 721 C C . ALA A 1 91 ? -15.492 -32.719 -14.305 1 98.38 91 ALA A C 1
ATOM 723 O O . ALA A 1 91 ? -16.609 -33.188 -14.07 1 98.38 91 ALA A O 1
ATOM 724 N N . GLU A 1 92 ? -15.211 -31.469 -14.195 1 97.44 92 GLU A N 1
ATOM 725 C CA . GLU A 1 92 ? -16.25 -30.516 -13.812 1 97.44 92 GLU A CA 1
ATOM 726 C C . GLU A 1 92 ? -17.375 -30.469 -14.844 1 97.44 92 GLU A C 1
ATOM 728 O O . GLU A 1 92 ? -18.547 -30.438 -14.477 1 97.44 92 GLU A O 1
ATOM 733 N N . HIS A 1 93 ? -16.984 -30.422 -16.047 1 96.56 93 HIS A N 1
ATOM 734 C CA . HIS A 1 93 ? -17.953 -30.344 -17.141 1 96.56 93 HIS A CA 1
ATOM 735 C C . HIS A 1 93 ? -18.844 -31.594 -17.172 1 96.56 93 HIS A C 1
ATOM 737 O O . HIS A 1 93 ? -20.016 -31.516 -17.516 1 96.56 93 HIS A O 1
ATOM 743 N N . LEU A 1 94 ? -18.266 -32.688 -16.828 1 97.62 94 LEU A N 1
ATOM 744 C CA . LEU A 1 94 ? -18.969 -33.969 -16.875 1 97.62 94 LEU A CA 1
ATOM 745 C C . LEU A 1 94 ? -19.688 -34.219 -15.555 1 97.62 94 LEU A C 1
ATOM 747 O O . LEU A 1 94 ? -20.469 -35.188 -15.445 1 97.62 94 LEU A O 1
ATOM 751 N N . GLY A 1 95 ? -19.422 -33.375 -14.562 1 97.62 95 GLY A N 1
ATOM 752 C CA . GLY A 1 95 ? -20 -33.594 -13.242 1 97.62 95 GLY A CA 1
ATOM 753 C C . GLY A 1 95 ? -19.469 -34.812 -12.539 1 97.62 95 GLY A C 1
ATOM 754 O O . GLY A 1 95 ? -20.234 -35.562 -11.938 1 97.62 95 GLY A O 1
ATOM 755 N N . ARG A 1 96 ? -18.172 -35.094 -12.727 1 98.19 96 ARG A N 1
ATOM 756 C CA . ARG A 1 96 ? -17.562 -36.281 -12.188 1 98.19 96 ARG A CA 1
ATOM 757 C C . ARG A 1 96 ? -16.453 -35.938 -11.195 1 98.19 96 ARG A C 1
ATOM 759 O O . ARG A 1 96 ? -15.906 -34.844 -11.219 1 98.19 96 ARG A O 1
ATOM 766 N N . LYS A 1 97 ? -16.156 -36.906 -10.344 1 98 97 LYS A N 1
ATOM 767 C CA . LYS A 1 97 ? -15.008 -36.781 -9.445 1 98 97 LYS A CA 1
ATOM 768 C C . LYS A 1 97 ? -13.695 -36.938 -10.219 1 98 97 LYS A C 1
ATOM 770 O O . LYS A 1 97 ? -13.68 -37.469 -11.336 1 98 97 LYS A O 1
ATOM 775 N N . ILE A 1 98 ? -12.648 -36.469 -9.586 1 98.62 98 ILE A N 1
ATOM 776 C CA . ILE A 1 98 ? -11.359 -36.562 -10.266 1 98.62 98 ILE A CA 1
ATOM 777 C C . ILE A 1 98 ? -10.305 -37.094 -9.305 1 98.62 98 ILE A C 1
ATOM 779 O O . ILE A 1 98 ? -10.32 -36.781 -8.109 1 98.62 98 ILE A O 1
ATOM 783 N N . HIS A 1 99 ? -9.477 -37.938 -9.805 1 98.69 99 HIS A N 1
ATOM 784 C CA . HIS A 1 99 ? -8.227 -38.344 -9.188 1 98.69 99 HIS A CA 1
ATOM 785 C C . HIS A 1 99 ? -7.023 -37.781 -9.945 1 98.69 99 HIS A C 1
ATOM 787 O O . HIS A 1 99 ? -6.895 -38 -11.148 1 98.69 99 HIS A O 1
ATOM 793 N N . SER A 1 100 ? -6.156 -37.094 -9.227 1 98.62 100 SER A N 1
ATOM 794 C CA . SER A 1 100 ? -5.016 -36.469 -9.883 1 98.62 100 SER A CA 1
ATOM 795 C C . SER A 1 100 ? -3.738 -37.25 -9.648 1 98.62 100 SER A C 1
ATOM 797 O O . SER A 1 100 ? -3.436 -37.656 -8.523 1 98.62 100 SER A O 1
ATOM 799 N N . VAL A 1 101 ? -3.01 -37.5 -10.703 1 98.56 101 VAL A N 1
ATOM 800 C CA . VAL A 1 101 ? -1.739 -38.219 -10.656 1 98.56 101 VAL A CA 1
ATOM 801 C C . VAL A 1 101 ? -0.658 -37.406 -11.352 1 98.56 101 VAL A C 1
ATOM 803 O O . VAL A 1 101 ? -0.28 -37.719 -12.492 1 98.56 101 VAL A O 1
ATOM 806 N N . PRO A 1 102 ? -0.102 -36.469 -10.625 1 98.56 102 PRO A N 1
ATOM 807 C CA . PRO A 1 102 ? 0.966 -35.688 -11.266 1 98.56 102 PRO A CA 1
ATOM 808 C C . PRO A 1 102 ? 2.191 -36.531 -11.594 1 98.56 102 PRO A C 1
ATOM 810 O O . PRO A 1 102 ? 2.629 -37.344 -10.773 1 98.56 102 PRO A O 1
ATOM 813 N N . THR A 1 103 ? 2.74 -36.344 -12.82 1 98.19 103 THR A N 1
ATOM 814 C CA . THR A 1 103 ? 3.943 -37.062 -13.227 1 98.19 103 THR A CA 1
ATOM 815 C C . THR A 1 103 ? 5.164 -36.156 -13.164 1 98.19 103 THR A C 1
ATOM 817 O O . THR A 1 103 ? 6.301 -36.625 -13.25 1 98.19 103 THR A O 1
ATOM 820 N N . VAL A 1 104 ? 4.938 -34.906 -13.086 1 97.5 104 VAL A N 1
ATOM 821 C CA . VAL A 1 104 ? 5.953 -33.875 -12.836 1 97.5 104 VAL A CA 1
ATOM 822 C C . VAL A 1 104 ? 5.402 -32.844 -11.883 1 97.5 104 VAL A C 1
ATOM 824 O O . VAL A 1 104 ? 4.188 -32.688 -11.75 1 97.5 104 VAL A O 1
ATOM 827 N N . LEU A 1 105 ? 6.273 -32.156 -11.18 1 97.62 105 LEU A N 1
ATOM 828 C CA . LEU A 1 105 ? 5.887 -31.094 -10.242 1 97.62 105 LEU A CA 1
ATOM 829 C C . LEU A 1 105 ? 6.258 -29.719 -10.789 1 97.62 105 LEU A C 1
ATOM 831 O O . LEU A 1 105 ? 6.742 -28.859 -10.047 1 97.62 105 LEU A O 1
ATOM 835 N N . SER A 1 106 ? 6.082 -29.531 -12.078 1 95.44 106 SER A N 1
ATOM 836 C CA . SER A 1 106 ? 6.504 -28.312 -12.742 1 95.44 106 SER A CA 1
ATOM 837 C C . SER A 1 106 ? 5.598 -27.141 -12.383 1 95.44 106 SER A C 1
ATOM 839 O O . SER A 1 106 ? 5.949 -25.969 -12.602 1 95.44 106 SER A O 1
ATOM 841 N N . VAL A 1 107 ? 4.363 -27.391 -11.883 1 92.88 107 VAL A N 1
ATOM 842 C CA . VAL A 1 107 ? 3.359 -26.391 -11.516 1 92.88 107 VAL A CA 1
ATOM 843 C C . VAL A 1 107 ? 2.434 -26.969 -10.445 1 92.88 107 VAL A C 1
ATOM 845 O O . VAL A 1 107 ? 2.447 -28.172 -10.18 1 92.88 107 VAL A O 1
ATOM 848 N N . ASN A 1 108 ? 1.707 -26.141 -9.82 1 95.5 108 ASN A N 1
ATOM 849 C CA . ASN A 1 108 ? 0.851 -26.594 -8.727 1 95.5 108 ASN A CA 1
ATOM 850 C C . ASN A 1 108 ? -0.536 -26.984 -9.227 1 95.5 108 ASN A C 1
ATOM 852 O O . ASN A 1 108 ? -1.51 -26.938 -8.477 1 95.5 108 ASN A O 1
ATOM 856 N N . ALA A 1 109 ? -0.696 -27.359 -10.453 1 96.31 109 ALA A N 1
ATOM 857 C CA . ALA A 1 109 ? -1.989 -27.609 -11.078 1 96.31 109 ALA A CA 1
ATOM 858 C C . ALA A 1 109 ? -2.783 -28.656 -10.289 1 96.31 109 ALA A C 1
ATOM 860 O O . ALA A 1 109 ? -3.992 -28.5 -10.086 1 96.31 109 ALA A O 1
ATOM 861 N N . ALA A 1 110 ? -2.123 -29.734 -9.828 1 97.06 110 ALA A N 1
ATOM 862 C CA . ALA A 1 110 ? -2.801 -30.797 -9.086 1 97.06 110 ALA A CA 1
ATOM 863 C C . ALA A 1 110 ? -3.25 -30.297 -7.715 1 97.06 110 ALA A C 1
ATOM 865 O O . ALA A 1 110 ? -4.129 -30.906 -7.094 1 97.06 110 ALA A O 1
ATOM 866 N N . PHE A 1 111 ? -2.641 -29.188 -7.27 1 96.56 111 PHE A N 1
ATOM 867 C CA . PHE A 1 111 ? -2.861 -28.688 -5.922 1 96.56 111 PHE A CA 1
ATOM 868 C C . PHE A 1 111 ? -3.707 -27.406 -5.957 1 96.56 111 PHE A C 1
ATOM 870 O O . PHE A 1 111 ? -3.727 -26.641 -4.992 1 96.56 111 PHE A O 1
ATOM 877 N N . CYS A 1 112 ? -4.336 -27.141 -6.949 1 95.31 112 CYS A N 1
ATOM 878 C CA . CYS A 1 112 ? -5.16 -25.938 -7.094 1 95.31 112 CYS A CA 1
ATOM 879 C C . CYS A 1 112 ? -6.598 -26.297 -7.434 1 95.31 112 CYS A C 1
ATOM 881 O O . CYS A 1 112 ? -6.84 -27.219 -8.227 1 95.31 112 CYS A O 1
ATOM 883 N N . TYR A 1 113 ? -7.547 -25.625 -6.848 1 95.62 113 TYR A N 1
ATOM 884 C CA . TYR A 1 113 ? -8.945 -25.938 -7.09 1 95.62 113 TYR A CA 1
ATOM 885 C C . TYR A 1 113 ? -9.422 -25.344 -8.406 1 95.62 113 TYR A C 1
ATOM 887 O O . TYR A 1 113 ? -10.477 -25.734 -8.93 1 95.62 113 TYR A O 1
ATOM 895 N N . LYS A 1 114 ? -8.633 -24.375 -8.945 1 95.31 114 LYS A N 1
ATOM 896 C CA . LYS A 1 114 ? -8.961 -23.797 -10.25 1 95.31 114 LYS A CA 1
ATOM 897 C C . LYS A 1 114 ? -8.18 -24.484 -11.367 1 95.31 114 LYS A C 1
ATOM 899 O O . LYS A 1 114 ? -7.129 -25.078 -11.125 1 95.31 114 LYS A O 1
ATOM 904 N N . SER A 1 115 ? -8.719 -24.438 -12.555 1 96.5 115 SER A N 1
ATOM 905 C CA . SER A 1 115 ? -8.023 -24.906 -13.75 1 96.5 115 SER A CA 1
ATOM 906 C C . SER A 1 115 ? -7.469 -23.75 -14.562 1 96.5 115 SER A C 1
ATOM 908 O O . SER A 1 115 ? -8.156 -22.75 -14.781 1 96.5 115 SER A O 1
ATOM 910 N N . ALA A 1 116 ? -6.246 -23.844 -14.891 1 95.62 116 ALA A N 1
ATOM 911 C CA . ALA A 1 116 ? -5.645 -22.844 -15.773 1 95.62 116 ALA A CA 1
ATOM 912 C C . ALA A 1 116 ? -5.906 -23.172 -17.234 1 95.62 116 ALA A C 1
ATOM 914 O O . ALA A 1 116 ? -5.152 -23.938 -17.859 1 95.62 116 ALA A O 1
ATOM 915 N N . MET A 1 117 ? -6.922 -22.562 -17.844 1 96.19 117 MET A N 1
ATOM 916 C CA . MET A 1 117 ? -7.316 -22.797 -19.234 1 96.19 117 MET A CA 1
ATOM 917 C C . MET A 1 117 ? -6.891 -21.641 -20.125 1 96.19 117 MET A C 1
ATOM 919 O O . MET A 1 117 ? -6.246 -20.688 -19.656 1 96.19 117 MET A O 1
ATOM 923 N N . ARG A 1 118 ? -7.09 -21.828 -21.438 1 95 118 ARG A N 1
ATOM 924 C CA . ARG A 1 118 ? -6.832 -20.734 -22.375 1 95 118 ARG A CA 1
ATOM 925 C C . ARG A 1 118 ? -8.086 -20.375 -23.156 1 95 118 ARG A C 1
ATOM 927 O O . ARG A 1 118 ? -8.859 -21.25 -23.547 1 95 118 ARG A O 1
ATOM 934 N N . VAL A 1 119 ? -8.359 -19.078 -23.266 1 93.19 119 VAL A N 1
ATOM 935 C CA . VAL A 1 119 ? -9.352 -18.5 -24.172 1 93.19 119 VAL A CA 1
ATOM 936 C C . VAL A 1 119 ? -8.672 -17.5 -25.109 1 93.19 119 VAL A C 1
ATOM 938 O O . VAL A 1 119 ? -8.242 -16.422 -24.688 1 93.19 119 VAL A O 1
ATOM 941 N N . HIS A 1 120 ? -8.555 -17.859 -26.344 1 88.56 120 HIS A N 1
ATOM 942 C CA . HIS A 1 120 ? -7.855 -17.047 -27.344 1 88.56 120 HIS A CA 1
ATOM 943 C C . HIS A 1 120 ? -6.426 -16.75 -26.891 1 88.56 120 HIS A C 1
ATOM 945 O O . HIS A 1 120 ? -5.996 -15.586 -26.906 1 88.56 120 HIS A O 1
ATOM 951 N N . ASN A 1 121 ? -5.793 -17.734 -26.391 1 85.88 121 ASN A N 1
ATOM 952 C CA . ASN A 1 121 ? -4.383 -17.719 -26.031 1 85.88 121 ASN A CA 1
ATOM 953 C C . ASN A 1 121 ? -4.145 -16.906 -24.766 1 85.88 121 ASN A C 1
ATOM 955 O O . ASN A 1 121 ? -3.01 -16.516 -24.484 1 85.88 121 ASN A O 1
ATOM 959 N N . VAL A 1 122 ? -5.184 -16.625 -24.047 1 88.94 122 VAL A N 1
ATOM 960 C CA . VAL A 1 122 ? -5.062 -15.93 -22.766 1 88.94 122 VAL A CA 1
ATOM 961 C C . VAL A 1 122 ? -5.371 -16.891 -21.609 1 88.94 122 VAL A C 1
ATOM 963 O O . VAL A 1 122 ? -6.379 -17.594 -21.641 1 88.94 122 VAL A O 1
ATOM 966 N N . VAL A 1 123 ? -4.438 -16.953 -20.719 1 90.75 123 VAL A N 1
ATOM 967 C CA . VAL A 1 123 ? -4.637 -17.812 -19.547 1 90.75 123 VAL A CA 1
ATOM 968 C C . VAL A 1 123 ? -5.871 -17.344 -18.766 1 90.75 123 VAL A C 1
ATOM 970 O O . VAL A 1 123 ? -6.012 -16.156 -18.469 1 90.75 123 VAL A O 1
ATOM 973 N N . THR A 1 124 ? -6.73 -18.188 -18.562 1 91.94 124 THR A N 1
ATOM 974 C CA . THR A 1 124 ? -7.961 -17.922 -17.828 1 91.94 124 THR A CA 1
ATOM 975 C C . THR A 1 124 ? -8.18 -18.984 -16.75 1 91.94 124 THR A C 1
ATOM 977 O O . THR A 1 124 ? -8.367 -20.156 -17.062 1 91.94 124 THR A O 1
ATOM 980 N N . TYR A 1 125 ? -8.117 -18.578 -15.539 1 92.31 125 TYR A N 1
ATOM 981 C CA . TYR A 1 125 ? -8.352 -19.484 -14.43 1 92.31 125 TYR A CA 1
ATOM 982 C C . TYR A 1 125 ? -9.836 -19.656 -14.156 1 92.31 125 TYR A C 1
ATOM 984 O O . TYR A 1 125 ? -10.57 -18.656 -14.062 1 92.31 125 TYR A O 1
ATOM 992 N N . MET A 1 126 ? -10.297 -20.906 -14.094 1 93.44 126 MET A N 1
ATOM 993 C CA . MET A 1 126 ? -11.734 -21.078 -13.953 1 93.44 126 MET A CA 1
ATOM 994 C C . MET A 1 126 ? -12.047 -22.375 -13.203 1 93.44 126 MET A C 1
ATOM 996 O O . MET A 1 126 ? -11.172 -23.219 -13.023 1 93.44 126 MET A O 1
ATOM 1000 N N . GLY A 1 127 ? -13.328 -22.391 -12.648 1 93.56 127 GLY A N 1
ATOM 1001 C CA . GLY A 1 127 ? -13.836 -23.594 -12.008 1 93.56 127 GLY A CA 1
ATOM 1002 C C . GLY A 1 127 ? -13.469 -23.672 -10.531 1 93.56 127 GLY A C 1
ATOM 1003 O O . GLY A 1 127 ? -12.852 -22.766 -9.984 1 93.56 127 GLY A O 1
ATOM 1004 N N . ARG A 1 128 ? -13.961 -24.656 -10.008 1 94.38 128 ARG A N 1
ATOM 1005 C CA . ARG A 1 128 ? -13.688 -25.016 -8.617 1 94.38 128 ARG A CA 1
ATOM 1006 C C . ARG A 1 128 ? -13.883 -26.516 -8.398 1 94.38 128 ARG A C 1
ATOM 1008 O O . ARG A 1 128 ? -15.023 -26.984 -8.289 1 94.38 128 ARG A O 1
ATOM 1015 N N . ILE A 1 129 ? -12.852 -27.219 -8.312 1 96.56 129 ILE A N 1
ATOM 1016 C CA . ILE A 1 129 ? -12.938 -28.672 -8.156 1 96.56 129 ILE A CA 1
ATOM 1017 C C . ILE A 1 129 ? -11.781 -29.156 -7.289 1 96.56 129 ILE A C 1
ATOM 1019 O O . ILE A 1 129 ? -10.648 -28.688 -7.434 1 96.56 129 ILE A O 1
ATOM 1023 N N . PHE A 1 130 ? -12.109 -30.031 -6.363 1 97.5 130 PHE A N 1
ATOM 1024 C CA . PHE A 1 130 ? -11.117 -30.672 -5.504 1 97.5 130 PHE A CA 1
ATOM 1025 C C . PHE A 1 130 ? -10.961 -32.156 -5.863 1 97.5 130 PHE A C 1
ATOM 1027 O O . PHE A 1 130 ? -11.953 -32.844 -6.074 1 97.5 130 PHE A O 1
ATOM 1034 N N . PRO A 1 131 ? -9.758 -32.594 -5.969 1 97.88 131 PRO A N 1
ATOM 1035 C CA . PRO A 1 131 ? -9.578 -34.031 -6.242 1 97.88 131 PRO A CA 1
ATOM 1036 C C . PRO A 1 131 ? -9.961 -34.906 -5.059 1 97.88 131 PRO A C 1
ATOM 1038 O O . PRO A 1 131 ? -9.859 -34.469 -3.904 1 97.88 131 PRO A O 1
ATOM 1041 N N . GLU A 1 132 ? -10.453 -36.094 -5.41 1 97.31 132 GLU A N 1
ATOM 1042 C CA . GLU A 1 132 ? -10.641 -37.094 -4.352 1 97.31 132 GLU A CA 1
ATOM 1043 C C . GLU A 1 132 ? -9.336 -37.344 -3.604 1 97.31 132 GLU A C 1
ATOM 1045 O O . GLU A 1 132 ? -9.336 -37.5 -2.381 1 97.31 132 GLU A O 1
ATOM 1050 N N . ALA A 1 133 ? -8.32 -37.375 -4.391 1 97.44 133 ALA A N 1
ATOM 1051 C CA . ALA A 1 133 ? -6.961 -37.469 -3.863 1 97.44 133 ALA A CA 1
ATOM 1052 C C . ALA A 1 133 ? -5.93 -37.156 -4.934 1 97.44 133 ALA A C 1
ATOM 1054 O O . ALA A 1 133 ? -6.246 -37.125 -6.125 1 97.44 133 ALA A O 1
ATOM 1055 N N . ILE A 1 134 ? -4.797 -36.781 -4.477 1 98.69 134 ILE A N 1
ATOM 1056 C CA . ILE A 1 134 ? -3.627 -36.594 -5.328 1 98.69 134 ILE A CA 1
ATOM 1057 C C . ILE A 1 134 ? -2.611 -37.719 -5.066 1 98.69 134 ILE A C 1
ATOM 1059 O O . ILE A 1 134 ? -2.127 -37.844 -3.941 1 98.69 134 ILE A O 1
ATOM 1063 N N . TYR A 1 135 ? -2.312 -38.438 -6.078 1 98.62 135 TYR A N 1
ATOM 1064 C CA . TYR A 1 135 ? -1.437 -39.594 -5.934 1 98.62 135 TYR A CA 1
ATOM 1065 C C . TYR A 1 135 ? -0.005 -39.25 -6.324 1 98.62 135 TYR A C 1
ATOM 1067 O O . TYR A 1 135 ? 0.297 -39.094 -7.508 1 98.62 135 TYR A O 1
ATOM 1075 N N . ILE A 1 136 ? 0.81 -39.25 -5.312 1 98.69 136 ILE A N 1
ATOM 1076 C CA . ILE A 1 136 ? 2.211 -38.906 -5.5 1 98.69 136 ILE A CA 1
ATOM 1077 C C . ILE A 1 136 ? 3.061 -40.156 -5.598 1 98.69 136 ILE A C 1
ATOM 1079 O O . ILE A 1 136 ? 3.486 -40.719 -4.582 1 98.69 136 ILE A O 1
ATOM 1083 N N . ASP A 1 137 ? 3.316 -40.562 -6.789 1 98.62 137 ASP A N 1
ATOM 1084 C CA . ASP A 1 137 ? 4.188 -41.719 -7.023 1 98.62 137 ASP A CA 1
ATOM 1085 C C . ASP A 1 137 ? 5.641 -41.281 -7.195 1 98.62 137 ASP A C 1
ATOM 1087 O O . ASP A 1 137 ? 6 -40.688 -8.219 1 98.62 137 ASP A O 1
ATOM 1091 N N . PHE A 1 138 ? 6.465 -41.594 -6.242 1 98.56 138 PHE A N 1
ATOM 1092 C CA . PHE A 1 138 ? 7.844 -41.125 -6.211 1 98.56 138 PHE A CA 1
ATOM 1093 C C . PHE A 1 138 ? 8.602 -41.562 -7.457 1 98.56 138 PHE A C 1
ATOM 1095 O O . PHE A 1 138 ? 9.375 -40.812 -8.031 1 98.56 138 PHE A O 1
ATOM 1102 N N . ASP A 1 139 ? 8.391 -42.75 -7.914 1 97.81 139 ASP A N 1
ATOM 1103 C CA . ASP A 1 139 ? 9.133 -43.281 -9.047 1 97.81 139 ASP A CA 1
ATOM 1104 C C . ASP A 1 139 ? 8.703 -42.625 -10.352 1 97.81 139 ASP A C 1
ATOM 1106 O O . ASP A 1 139 ? 9.531 -42.375 -11.227 1 97.81 139 ASP A O 1
ATOM 1110 N N . ILE A 1 140 ? 7.395 -42.375 -10.492 1 97.69 140 ILE A N 1
ATOM 1111 C CA . ILE A 1 140 ? 6.895 -41.719 -11.688 1 97.69 140 ILE A CA 1
ATOM 1112 C C . ILE A 1 140 ? 7.484 -40.312 -11.773 1 97.69 140 ILE A C 1
ATOM 1114 O O . ILE A 1 140 ? 7.973 -39.906 -12.828 1 97.69 140 ILE A O 1
ATOM 1118 N N . ILE A 1 141 ? 7.5 -39.594 -10.68 1 98.31 141 ILE A N 1
ATOM 1119 C CA . ILE A 1 141 ? 7.992 -38.219 -10.656 1 98.31 141 ILE A CA 1
ATOM 1120 C C . ILE A 1 141 ? 9.5 -38.188 -10.906 1 98.31 141 ILE A C 1
ATOM 1122 O O . ILE A 1 141 ? 9.992 -37.406 -11.703 1 98.31 141 ILE A O 1
ATOM 1126 N N . LYS A 1 142 ? 10.227 -39.125 -10.281 1 97.75 142 LYS A N 1
ATOM 1127 C CA . LYS A 1 142 ? 11.68 -39.188 -10.445 1 97.75 142 LYS A CA 1
ATOM 1128 C C . LYS A 1 142 ? 12.039 -39.625 -11.867 1 97.75 142 LYS A C 1
ATOM 1130 O O . LYS A 1 142 ? 13.141 -39.312 -12.344 1 97.75 142 LYS A O 1
ATOM 1135 N N . GLY A 1 143 ? 11.125 -40.281 -12.523 1 95.88 143 GLY A N 1
ATOM 1136 C CA . GLY A 1 143 ? 11.359 -40.75 -13.875 1 95.88 143 GLY A CA 1
ATOM 1137 C C . GLY A 1 143 ? 11.289 -39.656 -14.922 1 95.88 143 GLY A C 1
ATOM 1138 O O . GLY A 1 143 ? 11.75 -39.844 -16.047 1 95.88 143 GLY A O 1
ATOM 1139 N N . ALA A 1 144 ? 10.703 -38.562 -14.625 1 96.19 144 ALA A N 1
ATOM 1140 C CA . ALA A 1 144 ? 10.633 -37.406 -15.523 1 96.19 144 ALA A CA 1
ATOM 1141 C C . ALA A 1 144 ? 11.938 -36.625 -15.5 1 96.19 144 ALA A C 1
ATOM 1143 O O . ALA A 1 144 ? 12.734 -36.75 -14.562 1 96.19 144 ALA A O 1
ATOM 1144 N N . PRO A 1 145 ? 12.211 -35.875 -16.562 1 95.44 145 PRO A N 1
ATOM 1145 C CA . PRO A 1 145 ? 13.406 -35.031 -16.531 1 95.44 145 PRO A CA 1
ATOM 1146 C C . PRO A 1 145 ? 13.469 -34.125 -15.297 1 95.44 145 PRO A C 1
ATOM 1148 O O . PRO A 1 145 ? 12.469 -33.5 -14.93 1 95.44 145 PRO A O 1
ATOM 1151 N N . LYS A 1 146 ? 14.609 -34.031 -14.656 1 97 146 LYS A N 1
ATOM 1152 C CA . LYS A 1 146 ? 14.797 -33.344 -13.383 1 97 146 LYS A CA 1
ATOM 1153 C C . LYS A 1 146 ? 14.367 -31.891 -13.469 1 97 146 LYS A C 1
ATOM 1155 O O . LYS A 1 146 ? 13.75 -31.359 -12.547 1 97 146 LYS A O 1
ATOM 1160 N N . TYR A 1 147 ? 14.711 -31.266 -14.625 1 96.69 147 TYR A N 1
ATOM 1161 C CA . TYR A 1 147 ? 14.477 -29.828 -14.742 1 96.69 147 TYR A CA 1
ATOM 1162 C C . TYR A 1 147 ? 12.992 -29.516 -14.68 1 96.69 147 TYR A C 1
ATOM 1164 O O . TYR A 1 147 ? 12.602 -28.438 -14.219 1 96.69 147 TYR A O 1
ATOM 1172 N N . LEU A 1 148 ? 12.125 -30.422 -15.094 1 97 148 LEU A N 1
ATOM 1173 C CA . LEU A 1 148 ? 10.688 -30.219 -15.008 1 97 148 LEU A CA 1
ATOM 1174 C C . LEU A 1 148 ? 10.227 -30.172 -13.562 1 97 148 LEU A C 1
ATOM 1176 O O . LEU A 1 148 ? 9.438 -29.297 -13.18 1 97 148 LEU A O 1
ATOM 1180 N N . ASN A 1 149 ? 10.727 -31.078 -12.758 1 97.62 149 ASN A N 1
ATOM 1181 C CA . ASN A 1 149 ? 10.352 -31.156 -11.352 1 97.62 149 ASN A CA 1
ATOM 1182 C C . ASN A 1 149 ? 10.914 -29.969 -10.562 1 97.62 149 ASN A C 1
ATOM 1184 O O . ASN A 1 149 ? 10.203 -29.375 -9.758 1 97.62 149 ASN A O 1
ATOM 1188 N N . ILE A 1 150 ? 12.141 -29.594 -10.875 1 98.19 150 ILE A N 1
ATOM 1189 C CA . ILE A 1 150 ? 12.812 -28.5 -10.156 1 98.19 150 ILE A CA 1
ATOM 1190 C C . ILE A 1 150 ? 12.094 -27.188 -10.43 1 98.19 150 ILE A C 1
ATOM 1192 O O . ILE A 1 150 ? 11.977 -26.344 -9.547 1 98.19 150 ILE A O 1
ATOM 1196 N N . SER A 1 151 ? 11.57 -27.031 -11.617 1 97.62 151 SER A N 1
ATOM 1197 C CA . SER A 1 151 ? 10.969 -25.766 -12.031 1 97.62 151 SER A CA 1
ATOM 1198 C C . SER A 1 151 ? 9.766 -25.422 -11.172 1 97.62 151 SER A C 1
ATOM 1200 O O . SER A 1 151 ? 9.438 -24.25 -10.984 1 97.62 151 SER A O 1
ATOM 1202 N N . GLY A 1 152 ? 9.125 -26.422 -10.594 1 97.94 152 GLY A N 1
ATOM 1203 C CA . GLY A 1 152 ? 7.973 -26.172 -9.742 1 97.94 152 GLY A CA 1
ATOM 1204 C C . GLY A 1 152 ? 8.289 -25.281 -8.555 1 97.94 152 GLY A C 1
ATOM 1205 O O . GLY A 1 152 ? 7.402 -24.594 -8.039 1 97.94 152 GLY A O 1
ATOM 1206 N N . ALA A 1 153 ? 9.57 -25.312 -8.141 1 98.44 153 ALA A N 1
ATOM 1207 C CA . ALA A 1 153 ? 10.008 -24.438 -7.051 1 98.44 153 ALA A CA 1
ATOM 1208 C C . ALA A 1 153 ? 9.867 -22.969 -7.438 1 98.44 153 ALA A C 1
ATOM 1210 O O . ALA A 1 153 ? 9.664 -22.109 -6.574 1 98.44 153 ALA A O 1
ATOM 1211 N N . GLY A 1 154 ? 9.984 -22.688 -8.758 1 98.06 154 GLY A N 1
ATOM 1212 C CA . GLY A 1 154 ? 9.727 -21.328 -9.234 1 98.06 154 GLY A CA 1
ATOM 1213 C C . GLY A 1 154 ? 8.312 -20.859 -8.945 1 98.06 154 GLY A C 1
ATOM 1214 O O . GLY A 1 154 ? 8.102 -19.688 -8.609 1 98.06 154 GLY A O 1
ATOM 1215 N N . ASP A 1 155 ? 7.395 -21.734 -9.016 1 97.31 155 ASP A N 1
ATOM 1216 C CA . ASP A 1 155 ? 6 -21.422 -8.727 1 97.31 155 ASP A CA 1
ATOM 1217 C C . ASP A 1 155 ? 5.797 -21.156 -7.238 1 97.31 155 ASP A C 1
ATOM 1219 O O . ASP A 1 155 ? 5.008 -20.281 -6.859 1 97.31 155 ASP A O 1
ATOM 1223 N N . LEU A 1 156 ? 6.465 -21.891 -6.391 1 98.38 156 LEU A N 1
ATOM 1224 C CA . LEU A 1 156 ? 6.41 -21.641 -4.957 1 98.38 156 LEU A CA 1
ATOM 1225 C C . LEU A 1 156 ? 7.043 -20.297 -4.621 1 98.38 156 LEU A C 1
ATOM 1227 O O . LEU A 1 156 ? 6.566 -19.594 -3.727 1 98.38 156 LEU A O 1
ATOM 1231 N N . LEU A 1 157 ? 8.086 -19.953 -5.355 1 98.62 157 LEU A N 1
ATOM 1232 C CA . LEU A 1 157 ? 8.797 -18.688 -5.145 1 98.62 157 LEU A CA 1
ATOM 1233 C C . LEU A 1 157 ? 7.879 -17.5 -5.414 1 98.62 157 LEU A C 1
ATOM 1235 O O . LEU A 1 157 ? 8.117 -16.406 -4.91 1 98.62 157 LEU A O 1
ATOM 1239 N N . ALA A 1 158 ? 6.785 -17.688 -6.141 1 98.69 158 ALA A N 1
ATOM 1240 C CA . ALA A 1 158 ? 5.832 -16.641 -6.48 1 98.69 158 ALA A CA 1
ATOM 1241 C C . ALA A 1 158 ? 5.211 -16.031 -5.223 1 98.69 158 ALA A C 1
ATOM 1243 O O . ALA A 1 158 ? 4.789 -14.883 -5.23 1 98.69 158 ALA A O 1
ATOM 1244 N N . CYS A 1 159 ? 5.223 -16.812 -4.129 1 98.69 159 CYS A N 1
ATOM 1245 C CA . CYS A 1 159 ? 4.645 -16.312 -2.887 1 98.69 159 CYS A CA 1
ATOM 1246 C C . CYS A 1 159 ? 5.391 -15.078 -2.395 1 98.69 159 CYS A C 1
ATOM 1248 O O . CYS A 1 159 ? 4.844 -14.281 -1.628 1 98.69 159 CYS A O 1
ATOM 1250 N N . LEU A 1 160 ? 6.66 -14.906 -2.834 1 98.81 160 LEU A N 1
ATOM 1251 C CA . LEU A 1 160 ? 7.461 -13.75 -2.449 1 98.81 160 LEU A CA 1
ATOM 1252 C C . LEU A 1 160 ? 6.844 -12.461 -2.975 1 98.81 160 LEU A C 1
ATOM 1254 O O . LEU A 1 160 ? 6.598 -11.523 -2.207 1 98.81 160 LEU A O 1
ATOM 1258 N N . THR A 1 161 ? 6.547 -12.367 -4.242 1 98.88 161 THR A N 1
ATOM 1259 C CA . THR A 1 161 ? 6.023 -11.156 -4.863 1 98.88 161 THR A CA 1
ATOM 1260 C C . THR A 1 161 ? 4.512 -11.07 -4.691 1 98.88 161 THR A C 1
ATOM 1262 O O . THR A 1 161 ? 3.959 -9.977 -4.531 1 98.88 161 THR A O 1
ATOM 1265 N N . ALA A 1 162 ? 3.84 -12.227 -4.645 1 98.81 162 ALA A N 1
ATOM 1266 C CA . ALA A 1 162 ? 2.383 -12.25 -4.57 1 98.81 162 ALA A CA 1
ATOM 1267 C C . ALA A 1 162 ? 1.896 -11.766 -3.207 1 98.81 162 ALA A C 1
ATOM 1269 O O . ALA A 1 162 ? 0.913 -11.023 -3.121 1 98.81 162 ALA A O 1
ATOM 1270 N N . SER A 1 163 ? 2.562 -12.188 -2.152 1 98.69 163 SER A N 1
ATOM 1271 C CA . SER A 1 163 ? 2.148 -11.734 -0.828 1 98.69 163 SER A CA 1
ATOM 1272 C C . SER A 1 163 ? 2.352 -10.234 -0.667 1 98.69 163 SER A C 1
ATOM 1274 O O . SER A 1 163 ? 1.576 -9.562 0.023 1 98.69 163 SER A O 1
ATOM 1276 N N . TYR A 1 164 ? 3.422 -9.703 -1.289 1 98.69 164 TYR A N 1
ATOM 1277 C CA . TYR A 1 164 ? 3.654 -8.258 -1.296 1 98.69 164 TYR A CA 1
ATOM 1278 C C . TYR A 1 164 ? 2.525 -7.527 -2.014 1 98.69 164 TYR A C 1
ATOM 1280 O O . TYR A 1 164 ? 1.988 -6.547 -1.497 1 98.69 164 TYR A O 1
ATOM 1288 N N . ASP A 1 165 ? 2.186 -7.988 -3.182 1 98.75 165 ASP A N 1
ATOM 1289 C CA . ASP A 1 165 ? 1.097 -7.406 -3.961 1 98.75 165 ASP A CA 1
ATOM 1290 C C . ASP A 1 165 ? -0.228 -7.496 -3.207 1 98.75 165 ASP A C 1
ATOM 1292 O O . ASP A 1 165 ? -1.062 -6.594 -3.297 1 98.75 165 ASP A O 1
ATOM 1296 N N . TRP A 1 166 ? -0.428 -8.602 -2.551 1 98.69 166 TRP A N 1
ATOM 1297 C CA . TRP A 1 166 ? -1.642 -8.789 -1.764 1 98.69 166 TRP A CA 1
ATOM 1298 C C . TRP A 1 166 ? -1.749 -7.742 -0.662 1 98.69 166 TRP A C 1
ATOM 1300 O O . TRP A 1 166 ? -2.826 -7.191 -0.423 1 98.69 166 TRP A O 1
ATOM 1310 N N . LYS A 1 167 ? -0.649 -7.492 -0.002 1 98.31 167 LYS A N 1
ATOM 1311 C CA . LYS A 1 167 ? -0.625 -6.449 1.02 1 98.31 167 LYS A CA 1
ATOM 1312 C C . LYS A 1 167 ? -0.94 -5.082 0.417 1 98.31 167 LYS A C 1
ATOM 1314 O O . LYS A 1 167 ? -1.719 -4.312 0.984 1 98.31 167 LYS A O 1
ATOM 1319 N N . LEU A 1 168 ? -0.372 -4.77 -0.672 1 98.5 168 LEU A N 1
ATOM 1320 C CA . LEU A 1 168 ? -0.656 -3.521 -1.375 1 98.5 168 LEU A CA 1
ATOM 1321 C C . LEU A 1 168 ? -2.131 -3.434 -1.752 1 98.5 168 LEU A C 1
ATOM 1323 O O . LEU A 1 168 ? -2.768 -2.398 -1.547 1 98.5 168 LEU A O 1
ATOM 1327 N N . ASN A 1 169 ? -2.619 -4.52 -2.312 1 98.25 169 ASN A N 1
ATOM 1328 C CA . ASN A 1 169 ? -4.031 -4.594 -2.672 1 98.25 169 ASN A CA 1
ATOM 1329 C C . ASN A 1 169 ? -4.934 -4.332 -1.47 1 98.25 169 ASN A C 1
ATOM 1331 O O . ASN A 1 169 ? -5.949 -3.645 -1.588 1 98.25 169 ASN A O 1
ATOM 1335 N N . SER A 1 170 ? -4.547 -4.816 -0.322 1 97.88 170 SER A N 1
ATOM 1336 C CA . SER A 1 170 ? -5.348 -4.691 0.893 1 97.88 170 SER A CA 1
ATOM 1337 C C . SER A 1 170 ? -5.395 -3.244 1.373 1 97.88 170 SER A C 1
ATOM 1339 O O . SER A 1 170 ? -6.227 -2.891 2.213 1 97.88 170 SER A O 1
ATOM 1341 N N . MET A 1 171 ? -4.535 -2.414 0.827 1 97.44 171 MET A N 1
ATOM 1342 C CA . MET A 1 171 ? -4.516 -1.013 1.232 1 97.44 171 MET A CA 1
ATOM 1343 C C . MET A 1 171 ? -5.254 -0.142 0.22 1 97.44 171 MET A C 1
ATOM 1345 O O . MET A 1 171 ? -5.66 0.977 0.537 1 97.44 171 MET A O 1
ATOM 1349 N N . VAL A 1 172 ? -5.41 -0.593 -0.933 1 97.69 172 VAL A N 1
ATOM 1350 C CA . VAL A 1 172 ? -5.875 0.298 -1.992 1 97.69 172 VAL A CA 1
ATOM 1351 C C . VAL A 1 172 ? -7.289 -0.093 -2.414 1 97.69 172 VAL A C 1
ATOM 1353 O O . VAL A 1 172 ? -8.25 0.626 -2.129 1 97.69 172 VAL A O 1
ATOM 1356 N N . THR A 1 173 ? -7.469 -1.29 -2.994 1 96.56 173 THR A N 1
ATOM 1357 C CA . THR A 1 173 ? -8.773 -1.688 -3.518 1 96.56 173 THR A CA 1
ATOM 1358 C C . THR A 1 173 ? -9.516 -2.551 -2.506 1 96.56 173 THR A C 1
ATOM 1360 O O . THR A 1 173 ? -10.75 -2.602 -2.516 1 96.56 173 THR A O 1
ATOM 1363 N N . LYS A 1 174 ? -8.703 -3.295 -1.693 1 95.81 174 LYS A N 1
ATOM 1364 C CA . LYS A 1 174 ? -9.266 -4.195 -0.693 1 95.81 174 LYS A CA 1
ATOM 1365 C C . LYS A 1 174 ? -10.242 -5.18 -1.331 1 95.81 174 LYS A C 1
ATOM 1367 O O . LYS A 1 174 ? -11.305 -5.465 -0.767 1 95.81 174 LYS A O 1
ATOM 1372 N N . SER A 1 175 ? -9.914 -5.633 -2.551 1 95.44 175 SER A N 1
ATOM 1373 C CA . SER A 1 175 ? -10.781 -6.516 -3.324 1 95.44 175 SER A CA 1
ATOM 1374 C C . SER A 1 175 ? -10.664 -7.957 -2.85 1 95.44 175 SER A C 1
ATOM 1376 O O . SER A 1 175 ? -11.539 -8.781 -3.141 1 95.44 175 SER A O 1
ATOM 1378 N N . HIS A 1 176 ? -9.578 -8.359 -2.186 1 96.06 176 HIS A N 1
ATOM 1379 C CA . HIS A 1 176 ? -9.336 -9.688 -1.633 1 96.06 176 HIS A CA 1
ATOM 1380 C C . HIS A 1 176 ? -9.102 -9.625 -0.127 1 96.06 176 HIS A C 1
ATOM 1382 O O . HIS A 1 176 ? -8.258 -8.859 0.342 1 96.06 176 HIS A O 1
ATOM 1388 N N . LYS A 1 177 ? -9.898 -10.445 0.601 1 96.88 177 LYS A N 1
ATOM 1389 C CA . LYS A 1 177 ? -9.711 -10.484 2.049 1 96.88 177 LYS A CA 1
ATOM 1390 C C . LYS A 1 177 ? -8.242 -10.719 2.404 1 96.88 177 LYS A C 1
ATOM 1392 O O . LYS A 1 177 ? -7.59 -11.586 1.823 1 96.88 177 LYS A O 1
ATOM 1397 N N . PHE A 1 178 ? -7.801 -10 3.398 1 97.94 178 PHE A N 1
ATOM 1398 C CA . PHE A 1 178 ? -6.383 -10.016 3.736 1 97.94 178 PHE A CA 1
ATOM 1399 C C . PHE A 1 178 ? -6.141 -10.789 5.027 1 97.94 178 PHE A C 1
ATOM 1401 O O . PHE A 1 178 ? -7 -10.812 5.91 1 97.94 178 PHE A O 1
ATOM 1408 N N . SER A 1 179 ? -4.98 -11.445 5.156 1 97.69 179 SER A N 1
ATOM 1409 C CA . SER A 1 179 ? -4.523 -12.102 6.375 1 97.69 179 SER A CA 1
ATOM 1410 C C . SER A 1 179 ? -3.02 -11.922 6.562 1 97.69 179 SER A C 1
ATOM 1412 O O . SER A 1 179 ? -2.225 -12.453 5.781 1 97.69 179 SER A O 1
ATOM 1414 N N . GLN A 1 180 ? -2.645 -11.234 7.578 1 96.75 180 GLN A N 1
ATOM 1415 C CA . GLN A 1 180 ? -1.229 -11.07 7.895 1 96.75 180 GLN A CA 1
ATOM 1416 C C . GLN A 1 180 ? -0.586 -12.406 8.25 1 96.75 180 GLN A C 1
ATOM 1418 O O . GLN A 1 180 ? 0.587 -12.641 7.945 1 96.75 180 GLN A O 1
ATOM 1423 N N . GLU A 1 181 ? -1.344 -13.242 8.875 1 96.12 181 GLU A N 1
ATOM 1424 C CA . GLU A 1 181 ? -0.858 -14.57 9.242 1 96.12 181 GLU A CA 1
ATOM 1425 C C . GLU A 1 181 ? -0.39 -15.344 8.023 1 96.12 181 GLU A C 1
ATOM 1427 O O . GLU A 1 181 ? 0.664 -15.984 8.047 1 96.12 181 GLU A O 1
ATOM 1432 N N . ILE A 1 182 ? -1.168 -15.312 6.98 1 97.31 182 ILE A N 1
ATOM 1433 C CA . ILE A 1 182 ? -0.831 -16.031 5.758 1 97.31 182 ILE A CA 1
ATOM 1434 C C . ILE A 1 182 ? 0.394 -15.398 5.105 1 97.31 182 ILE A C 1
ATOM 1436 O O . ILE A 1 182 ? 1.264 -16.094 4.582 1 97.31 182 ILE A O 1
ATOM 1440 N N . CYS A 1 183 ? 0.514 -14.07 5.141 1 97.5 183 CYS A N 1
ATOM 1441 C CA . CYS A 1 183 ? 1.701 -13.391 4.629 1 97.5 183 CYS A CA 1
ATOM 1442 C C . CYS A 1 183 ? 2.949 -13.836 5.383 1 97.5 183 CYS A C 1
ATOM 1444 O O . CYS A 1 183 ? 4 -14.062 4.777 1 97.5 183 CYS A O 1
ATOM 1446 N N . ASP A 1 184 ? 2.826 -13.922 6.73 1 96.94 184 ASP A N 1
ATOM 1447 C CA . ASP A 1 184 ? 3.932 -14.43 7.539 1 96.94 184 ASP A CA 1
ATOM 1448 C C . ASP A 1 184 ? 4.262 -15.875 7.168 1 96.94 184 ASP A C 1
ATOM 1450 O O . ASP A 1 184 ? 5.434 -16.266 7.141 1 96.94 184 ASP A O 1
ATOM 1454 N N . GLY A 1 185 ? 3.221 -16.609 6.902 1 96.75 185 GLY A N 1
ATOM 1455 C CA . GLY A 1 185 ? 3.396 -17.969 6.438 1 96.75 185 GLY A CA 1
ATOM 1456 C C . GLY A 1 185 ? 4.156 -18.062 5.129 1 96.75 185 GLY A C 1
ATOM 1457 O O . GLY A 1 185 ? 4.957 -18.984 4.93 1 96.75 185 GLY A O 1
ATOM 1458 N N . ALA A 1 186 ? 3.885 -17.141 4.211 1 97.19 186 ALA A N 1
ATOM 1459 C CA . ALA A 1 186 ? 4.609 -17.109 2.941 1 97.19 186 ALA A CA 1
ATOM 1460 C C . ALA A 1 186 ? 6.109 -16.953 3.172 1 97.19 186 ALA A C 1
ATOM 1462 O O . ALA A 1 186 ? 6.914 -17.625 2.516 1 97.19 186 ALA A O 1
ATOM 1463 N N . GLN A 1 187 ? 6.5 -16.109 4.133 1 97.69 187 GLN A N 1
ATOM 1464 C CA . GLN A 1 187 ? 7.91 -15.945 4.465 1 97.69 187 GLN A CA 1
ATOM 1465 C C . GLN A 1 187 ? 8.492 -17.219 5.051 1 97.69 187 GLN A C 1
ATOM 1467 O O . GLN A 1 187 ? 9.625 -17.594 4.742 1 97.69 187 GLN A O 1
ATOM 1472 N N . TYR A 1 188 ? 7.711 -17.828 5.895 1 97.38 188 TYR A N 1
ATOM 1473 C CA . TYR A 1 188 ? 8.125 -19.109 6.457 1 97.38 188 TYR A CA 1
ATOM 1474 C C . TYR A 1 188 ? 8.344 -20.156 5.363 1 97.38 188 TYR A C 1
ATOM 1476 O O . TYR A 1 188 ? 9.359 -20.844 5.352 1 97.38 188 TYR A O 1
ATOM 1484 N N . LEU A 1 189 ? 7.402 -20.266 4.43 1 97.94 189 LEU A N 1
ATOM 1485 C CA . LEU A 1 189 ? 7.496 -21.172 3.301 1 97.94 189 LEU A CA 1
ATOM 1486 C C . LEU A 1 189 ? 8.773 -20.938 2.506 1 97.94 189 LEU A C 1
ATOM 1488 O O . LEU A 1 189 ? 9.477 -21.875 2.143 1 97.94 189 LEU A O 1
ATOM 1492 N N . LEU A 1 190 ? 9.07 -19.703 2.223 1 98.25 190 LEU A N 1
ATOM 1493 C CA . LEU A 1 190 ? 10.258 -19.359 1.452 1 98.25 190 LEU A CA 1
ATOM 1494 C C . LEU A 1 190 ? 11.523 -19.75 2.195 1 98.25 190 LEU A C 1
ATOM 1496 O O . LEU A 1 190 ? 12.508 -20.172 1.575 1 98.25 190 LEU A O 1
ATOM 1500 N N . GLY A 1 191 ? 11.523 -19.547 3.543 1 97.94 191 GLY A N 1
ATOM 1501 C CA . GLY A 1 191 ? 12.633 -20.047 4.34 1 97.94 191 GLY A CA 1
ATOM 1502 C C . GLY A 1 191 ? 12.828 -21.547 4.238 1 97.94 191 GLY A C 1
ATOM 1503 O O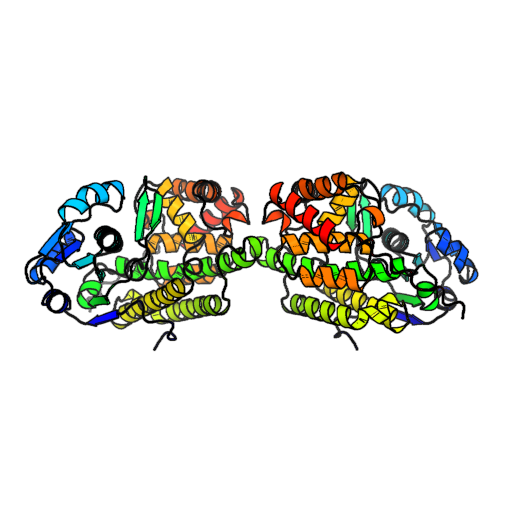 . GLY A 1 191 ? 13.953 -22.016 4.055 1 97.94 191 GLY A O 1
ATOM 1504 N N . MET A 1 192 ? 11.734 -22.281 4.32 1 97.94 192 MET A N 1
ATOM 1505 C CA . MET A 1 192 ? 11.773 -23.734 4.219 1 97.94 192 MET A CA 1
ATOM 1506 C C . MET A 1 192 ? 12.219 -24.172 2.828 1 97.94 192 MET A C 1
ATOM 1508 O O . MET A 1 192 ? 12.922 -25.188 2.682 1 97.94 192 MET A O 1
ATOM 1512 N N . LEU A 1 193 ? 11.742 -23.469 1.83 1 98.19 193 LEU A N 1
ATOM 1513 C CA . LEU A 1 193 ? 12.164 -23.75 0.464 1 98.19 193 LEU A CA 1
ATOM 1514 C C . LEU A 1 193 ? 13.68 -23.641 0.338 1 98.19 193 LEU A C 1
ATOM 1516 O O . LEU A 1 193 ? 14.32 -24.531 -0.244 1 98.19 193 LEU A O 1
ATOM 1520 N N . ALA A 1 194 ? 14.25 -22.609 0.883 1 97.81 194 ALA A N 1
ATOM 1521 C CA . ALA A 1 194 ? 15.695 -22.391 0.856 1 97.81 194 ALA A CA 1
ATOM 1522 C C . ALA A 1 194 ? 16.422 -23.547 1.529 1 97.81 194 ALA A C 1
ATOM 1524 O O . ALA A 1 194 ? 17.484 -23.984 1.058 1 97.81 194 ALA A O 1
ATOM 1525 N N . GLU A 1 195 ? 15.883 -24.047 2.605 1 97.81 195 GLU A N 1
ATOM 1526 C CA . GLU A 1 195 ? 16.516 -25.109 3.383 1 97.81 195 GLU A CA 1
ATOM 1527 C C . GLU A 1 195 ? 16.438 -26.453 2.648 1 97.81 195 GLU A C 1
ATOM 1529 O O . GLU A 1 195 ? 17.203 -27.375 2.949 1 97.81 195 GLU A O 1
ATOM 1534 N N . ASN A 1 196 ? 15.555 -26.594 1.665 1 98.12 196 ASN A N 1
ATOM 1535 C CA . ASN A 1 196 ? 15.32 -27.875 1.03 1 98.12 196 ASN A CA 1
ATOM 1536 C C . ASN A 1 196 ? 15.812 -27.891 -0.417 1 98.12 196 ASN A C 1
ATOM 1538 O O . ASN A 1 196 ? 15.539 -28.844 -1.158 1 98.12 196 ASN A O 1
ATOM 1542 N N . ILE A 1 197 ? 16.531 -26.906 -0.835 1 98.19 197 ILE A N 1
ATOM 1543 C CA . ILE A 1 197 ? 16.922 -26.719 -2.225 1 98.19 197 ILE A CA 1
ATOM 1544 C C . ILE A 1 197 ? 17.703 -27.938 -2.703 1 98.19 197 ILE A C 1
ATOM 1546 O O . ILE A 1 197 ? 17.484 -28.438 -3.809 1 98.19 197 ILE A O 1
ATOM 1550 N N . ASP A 1 198 ? 18.594 -28.453 -1.844 1 98.12 198 ASP A N 1
ATOM 1551 C CA . ASP A 1 198 ? 19.422 -29.594 -2.258 1 98.12 198 ASP A CA 1
ATOM 1552 C C . ASP A 1 198 ? 18.562 -30.812 -2.549 1 98.12 198 ASP A C 1
ATOM 1554 O O . ASP A 1 198 ? 18.766 -31.5 -3.551 1 98.12 198 ASP A O 1
ATOM 1558 N N . ASN A 1 199 ? 17.625 -31.094 -1.713 1 98.31 199 ASN A N 1
ATOM 1559 C CA . ASN A 1 199 ? 16.703 -32.219 -1.924 1 98.31 199 ASN A CA 1
ATOM 1560 C C . ASN A 1 199 ? 15.867 -32.031 -3.18 1 98.31 199 ASN A C 1
ATOM 1562 O O . ASN A 1 199 ? 15.609 -32.969 -3.916 1 98.31 199 ASN A O 1
ATOM 1566 N N . ILE A 1 200 ? 15.422 -30.828 -3.424 1 98.5 200 ILE A N 1
ATOM 1567 C CA . ILE A 1 200 ? 14.609 -30.484 -4.59 1 98.5 200 ILE A CA 1
ATOM 1568 C C . ILE A 1 200 ? 15.422 -30.703 -5.863 1 98.5 200 ILE A C 1
ATOM 1570 O O . ILE A 1 200 ? 14.945 -31.312 -6.816 1 98.5 200 ILE A O 1
ATOM 1574 N N . ARG A 1 201 ? 16.656 -30.281 -5.848 1 97.81 201 ARG A N 1
ATOM 1575 C CA . ARG A 1 201 ? 17.531 -30.391 -7.016 1 97.81 201 ARG A CA 1
ATOM 1576 C C . ARG A 1 201 ? 17.812 -31.844 -7.355 1 97.81 201 ARG A C 1
ATOM 1578 O O . ARG A 1 201 ? 17.984 -32.188 -8.523 1 97.81 201 ARG A O 1
ATOM 1585 N N . GLU A 1 202 ? 17.875 -32.656 -6.34 1 97.81 202 GLU A N 1
ATOM 1586 C CA . GLU A 1 202 ? 18.141 -34.062 -6.547 1 97.81 202 GLU A CA 1
ATOM 1587 C C . GLU A 1 202 ? 16.859 -34.844 -6.883 1 97.81 202 GLU A C 1
ATOM 1589 O O . GLU A 1 202 ? 16.922 -36 -7.262 1 97.81 202 GLU A O 1
ATOM 1594 N N . VAL A 1 203 ? 15.75 -34.188 -6.781 1 98.19 203 VAL A N 1
ATOM 1595 C CA . VAL A 1 203 ? 14.438 -34.812 -6.969 1 98.19 203 VAL A CA 1
ATOM 1596 C C . VAL A 1 203 ? 14.375 -36.125 -6.199 1 98.19 203 VAL A C 1
ATOM 1598 O O . VAL A 1 203 ? 13.984 -37.156 -6.75 1 98.19 203 VAL A O 1
ATOM 1601 N N . ASN A 1 204 ? 14.961 -36.094 -5.004 1 98.25 204 ASN A N 1
ATOM 1602 C CA . ASN A 1 204 ? 14.859 -37.281 -4.164 1 98.25 204 ASN A CA 1
ATOM 1603 C C . ASN A 1 204 ? 13.531 -37.344 -3.416 1 98.25 204 ASN A C 1
ATOM 1605 O O . ASN A 1 204 ? 12.703 -36.438 -3.566 1 98.25 204 ASN A O 1
ATOM 1609 N N . ASP A 1 205 ? 13.328 -38.375 -2.697 1 98.38 205 ASP A N 1
ATOM 1610 C CA . ASP A 1 205 ? 12.047 -38.562 -2.023 1 98.38 205 ASP A CA 1
ATOM 1611 C C . ASP A 1 205 ? 11.727 -37.406 -1.101 1 98.38 205 ASP A C 1
ATOM 1613 O O . ASP A 1 205 ? 10.586 -36.938 -1.042 1 98.38 205 ASP A O 1
ATOM 1617 N N . ASP A 1 206 ? 12.734 -36.906 -0.41 1 97.94 206 ASP A N 1
ATOM 1618 C CA . ASP A 1 206 ? 12.547 -35.812 0.514 1 97.94 206 ASP A CA 1
ATOM 1619 C C . ASP A 1 206 ? 12.18 -34.531 -0.234 1 97.94 206 ASP A C 1
ATOM 1621 O O . ASP A 1 206 ? 11.344 -33.75 0.229 1 97.94 206 ASP A O 1
ATOM 1625 N N . GLY A 1 207 ? 12.836 -34.25 -1.356 1 98.19 207 GLY A N 1
ATOM 1626 C CA . GLY A 1 207 ? 12.523 -33.094 -2.182 1 98.19 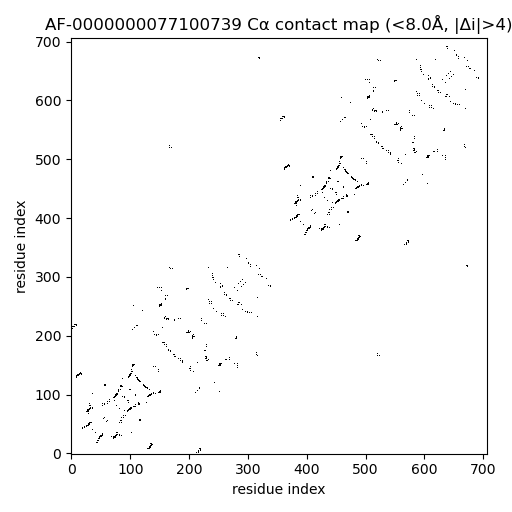207 GLY A CA 1
ATOM 1627 C C . GLY A 1 207 ? 11.109 -33.125 -2.74 1 98.19 207 GLY A C 1
ATOM 1628 O O . GLY A 1 207 ? 10.398 -32.125 -2.697 1 98.19 207 GLY A O 1
ATOM 1629 N N . ILE A 1 208 ? 10.758 -34.312 -3.23 1 98.5 208 ILE A N 1
ATOM 1630 C CA . ILE A 1 208 ? 9.414 -34.469 -3.768 1 98.5 208 ILE A CA 1
ATOM 1631 C C . ILE A 1 208 ? 8.383 -34.281 -2.66 1 98.5 208 ILE A C 1
ATOM 1633 O O . ILE A 1 208 ? 7.398 -33.562 -2.846 1 98.5 208 ILE A O 1
ATOM 1637 N N . TYR A 1 209 ? 8.664 -34.906 -1.543 1 98.12 209 TYR A N 1
ATOM 1638 C CA . TYR A 1 209 ? 7.77 -34.781 -0.398 1 98.12 209 TYR A CA 1
ATOM 1639 C C . TYR A 1 209 ? 7.613 -33.312 0.016 1 98.12 209 TYR A C 1
ATOM 1641 O O . TYR A 1 209 ? 6.496 -32.844 0.228 1 98.12 209 TYR A O 1
ATOM 1649 N N . PHE A 1 210 ? 8.719 -32.625 0.138 1 98.06 210 PHE A N 1
ATOM 1650 C CA . PHE A 1 210 ? 8.68 -31.219 0.523 1 98.06 210 PHE A CA 1
ATOM 1651 C C . PHE A 1 210 ? 7.852 -30.406 -0.467 1 98.06 210 PHE A C 1
ATOM 1653 O O . PHE A 1 210 ? 6.98 -29.625 -0.069 1 98.06 210 PHE A O 1
ATOM 1660 N N . MET A 1 211 ? 8.125 -30.531 -1.748 1 98.19 211 MET A N 1
ATOM 1661 C CA . MET A 1 211 ? 7.422 -29.781 -2.781 1 98.19 211 MET A CA 1
ATOM 1662 C C . MET A 1 211 ? 5.918 -30.016 -2.705 1 98.19 211 MET A C 1
ATOM 1664 O O . MET A 1 211 ? 5.129 -29.078 -2.773 1 98.19 211 MET A O 1
ATOM 1668 N N . CYS A 1 212 ? 5.555 -31.25 -2.547 1 98 212 CYS A N 1
ATOM 1669 C CA . CYS A 1 212 ? 4.141 -31.609 -2.514 1 98 212 CYS A CA 1
ATOM 1670 C C . CYS A 1 212 ? 3.461 -31.031 -1.278 1 98 212 CYS A C 1
ATOM 1672 O O . CYS A 1 212 ? 2.355 -30.484 -1.367 1 98 212 CYS A O 1
ATOM 1674 N N . GLU A 1 213 ? 4.137 -31.125 -0.169 1 97.62 213 GLU A N 1
ATOM 1675 C CA . GLU A 1 213 ? 3.568 -30.594 1.062 1 97.62 213 GLU A CA 1
ATOM 1676 C C . GLU A 1 213 ? 3.48 -29.062 1.004 1 97.62 213 GLU A C 1
ATOM 1678 O O . GLU A 1 213 ? 2.539 -28.469 1.535 1 97.62 213 GLU A O 1
ATOM 1683 N N . ALA A 1 214 ? 4.469 -28.453 0.416 1 98 214 ALA A N 1
ATOM 1684 C CA . ALA A 1 214 ? 4.449 -27 0.244 1 98 214 ALA A CA 1
ATOM 1685 C C . ALA A 1 214 ? 3.289 -26.578 -0.65 1 98 214 ALA A C 1
ATOM 1687 O O . ALA A 1 214 ? 2.533 -25.672 -0.302 1 98 214 ALA A O 1
ATOM 1688 N N . PHE A 1 215 ? 3.154 -27.234 -1.787 1 98 215 PHE A N 1
ATOM 1689 C CA . PHE A 1 215 ? 2.047 -26.953 -2.689 1 98 215 PHE A CA 1
ATOM 1690 C C . PHE A 1 215 ? 0.709 -27.156 -1.988 1 98 215 PHE A C 1
ATOM 1692 O O . PHE A 1 215 ? -0.203 -26.344 -2.123 1 98 215 PHE A O 1
ATOM 1699 N N . ARG A 1 216 ? 0.589 -28.234 -1.257 1 97.25 216 ARG A N 1
ATOM 1700 C CA . ARG A 1 216 ? -0.648 -28.531 -0.542 1 97.25 216 ARG A CA 1
ATOM 1701 C C . ARG A 1 216 ? -0.972 -27.422 0.468 1 97.25 216 ARG A C 1
ATOM 1703 O O . ARG A 1 216 ? -2.127 -27.016 0.597 1 97.25 216 ARG A O 1
ATOM 1710 N N . TRP A 1 217 ? 0.049 -27.062 1.186 1 97.25 217 TRP A N 1
ATOM 1711 C CA . TRP A 1 217 ? -0.118 -26.047 2.211 1 97.25 217 TRP A CA 1
ATOM 1712 C C . TRP A 1 217 ? -0.62 -24.734 1.602 1 97.25 217 TRP A C 1
ATOM 1714 O O . TRP A 1 217 ? -1.558 -24.125 2.117 1 97.25 217 TRP A O 1
ATOM 1724 N N . VAL A 1 218 ? -0.074 -24.328 0.513 1 97.62 218 VAL A N 1
ATOM 1725 C CA . VAL A 1 218 ? -0.49 -23.141 -0.212 1 97.62 218 VAL A CA 1
ATOM 1726 C C . VAL A 1 218 ? -1.925 -23.297 -0.708 1 97.62 218 VAL A C 1
ATOM 1728 O O . VAL A 1 218 ? -2.754 -22.406 -0.541 1 97.62 218 VAL A O 1
ATOM 1731 N N . ALA A 1 219 ? -2.203 -24.422 -1.207 1 96.81 219 ALA A N 1
ATOM 1732 C CA . ALA A 1 219 ? -3.516 -24.719 -1.781 1 96.81 219 ALA A CA 1
ATOM 1733 C C . ALA A 1 219 ? -4.605 -24.656 -0.714 1 96.81 219 ALA A C 1
ATOM 1735 O O . ALA A 1 219 ? -5.703 -24.172 -0.965 1 96.81 219 ALA A O 1
ATOM 1736 N N . GLU A 1 220 ? -4.32 -25.219 0.406 1 96.88 220 GLU A N 1
ATOM 1737 C CA . GLU A 1 220 ? -5.293 -25.234 1.492 1 96.88 220 GLU A CA 1
ATOM 1738 C C . GLU A 1 220 ? -5.656 -23.828 1.946 1 96.88 220 GLU A C 1
ATOM 1740 O O . GLU A 1 220 ? -6.828 -23.531 2.195 1 96.88 220 GLU A O 1
ATOM 1745 N N . TYR A 1 221 ? -4.676 -23 2.016 1 96.12 221 TYR A N 1
ATOM 1746 C CA . TYR A 1 221 ? -4.953 -21.609 2.383 1 96.12 221 TYR A CA 1
ATOM 1747 C C . TYR A 1 221 ? -5.777 -20.906 1.307 1 96.12 221 TYR A C 1
ATOM 1749 O O . TYR A 1 221 ? -6.715 -20.172 1.616 1 96.12 221 TYR A O 1
ATOM 1757 N N . SER A 1 222 ? -5.395 -21.125 0.121 1 96.06 222 SER A N 1
ATOM 1758 C CA . SER A 1 222 ? -6.117 -20.484 -0.975 1 96.06 222 SER A CA 1
ATOM 1759 C C . SER A 1 222 ? -7.566 -20.953 -1.024 1 96.06 222 SER A C 1
ATOM 1761 O O . SER A 1 222 ? -8.477 -20.172 -1.303 1 96.06 222 SER A O 1
ATOM 1763 N N . ALA A 1 223 ? -7.738 -22.234 -0.768 1 94.38 223 ALA A N 1
ATOM 1764 C CA . ALA A 1 223 ? -9.102 -22.766 -0.71 1 94.38 223 ALA A CA 1
ATOM 1765 C C . ALA A 1 223 ? -9.898 -22.109 0.419 1 94.38 223 ALA A C 1
ATOM 1767 O O . ALA A 1 223 ? -11.055 -21.75 0.234 1 94.38 223 ALA A O 1
ATOM 1768 N N . ARG A 1 224 ? -9.305 -21.984 1.537 1 94.19 224 ARG A N 1
ATOM 1769 C CA . ARG A 1 224 ? -9.953 -21.391 2.705 1 94.19 224 ARG A CA 1
ATOM 1770 C C . ARG A 1 224 ? -10.305 -19.938 2.451 1 94.19 224 ARG A C 1
ATOM 1772 O O . ARG A 1 224 ? -11.391 -19.484 2.826 1 94.19 224 ARG A O 1
ATOM 1779 N N . MET A 1 225 ? -9.445 -19.188 1.797 1 95.06 225 MET A N 1
ATOM 1780 C CA . MET A 1 225 ? -9.617 -17.75 1.557 1 95.06 225 MET A CA 1
ATOM 1781 C C . MET A 1 225 ? -10.492 -17.516 0.33 1 95.06 225 MET A C 1
ATOM 1783 O O . MET A 1 225 ? -10.961 -16.391 0.114 1 95.06 225 MET A O 1
ATOM 1787 N N . ASN A 1 226 ? -10.672 -18.531 -0.483 1 94.06 226 ASN A N 1
ATOM 1788 C CA . ASN A 1 226 ? -11.445 -18.484 -1.721 1 94.06 226 ASN A CA 1
ATOM 1789 C C . ASN A 1 226 ? -10.828 -17.516 -2.732 1 94.06 226 ASN A C 1
ATOM 1791 O O . ASN A 1 226 ? -11.555 -16.828 -3.451 1 94.06 226 ASN A O 1
ATOM 1795 N N . HIS A 1 227 ? -9.539 -17.328 -2.648 1 94.94 227 HIS A N 1
ATOM 1796 C CA . HIS A 1 227 ? -8.75 -16.641 -3.664 1 94.94 227 HIS A CA 1
ATOM 1797 C C . HIS A 1 227 ? -7.277 -17.031 -3.568 1 94.94 227 HIS A C 1
ATOM 1799 O O . HIS A 1 227 ? -6.852 -17.641 -2.58 1 94.94 227 HIS A O 1
ATOM 1805 N N . THR A 1 228 ? -6.488 -16.703 -4.57 1 95.62 228 THR A N 1
ATOM 1806 C CA . THR A 1 228 ? -5.102 -17.156 -4.648 1 95.62 228 THR A CA 1
ATOM 1807 C C . THR A 1 228 ? -4.152 -15.953 -4.672 1 95.62 228 THR A C 1
ATOM 1809 O O . THR A 1 228 ? -3.018 -16.062 -5.141 1 95.62 228 THR A O 1
ATOM 1812 N N . MET A 1 229 ? -4.531 -14.859 -4.242 1 96.31 229 MET A N 1
ATOM 1813 C CA . MET A 1 229 ? -3.775 -13.625 -4.465 1 96.31 229 MET A CA 1
ATOM 1814 C C . MET A 1 229 ? -2.408 -13.703 -3.791 1 96.31 229 MET A C 1
ATOM 1816 O O . MET A 1 229 ? -1.439 -13.117 -4.281 1 96.31 229 MET A O 1
ATOM 1820 N N . TRP A 1 230 ? -2.264 -14.414 -2.65 1 96.94 230 TRP A N 1
ATOM 1821 C CA . TRP A 1 230 ? -1.001 -14.438 -1.921 1 96.94 230 TRP A CA 1
ATOM 1822 C C . TRP A 1 230 ? 0.012 -15.344 -2.621 1 96.94 230 TRP A C 1
ATOM 1824 O O . TRP A 1 230 ? 1.196 -15.336 -2.277 1 96.94 230 TRP A O 1
ATOM 1834 N N . GLU A 1 231 ? -0.465 -16.109 -3.643 1 97.56 231 GLU A N 1
ATOM 1835 C CA . GLU A 1 231 ? 0.434 -16.984 -4.375 1 97.56 231 GLU A CA 1
ATOM 1836 C C . GLU A 1 231 ? 0.463 -16.641 -5.859 1 97.56 231 GLU A C 1
ATOM 1838 O O . GLU A 1 231 ? 1.229 -17.234 -6.625 1 97.56 231 GLU A O 1
ATOM 1843 N N . SER A 1 232 ? -0.336 -15.75 -6.297 1 97.25 232 SER A N 1
ATOM 1844 C CA . SER A 1 232 ? -0.454 -15.367 -7.699 1 97.25 232 SER A CA 1
ATOM 1845 C C . SER A 1 232 ? -0.894 -13.914 -7.84 1 97.25 232 SER A C 1
ATOM 1847 O O . SER A 1 232 ? -2.014 -13.555 -7.469 1 97.25 232 SER A O 1
ATOM 1849 N N . ALA A 1 233 ? -0.021 -13.125 -8.352 1 98.06 233 ALA A N 1
ATOM 1850 C CA . ALA A 1 233 ? -0.318 -11.703 -8.492 1 98.06 233 ALA A CA 1
ATOM 1851 C C . ALA A 1 233 ? 0.444 -11.094 -9.664 1 98.06 233 ALA A C 1
ATOM 1853 O O . ALA A 1 233 ? 0.226 -11.477 -10.82 1 98.06 233 ALA A O 1
ATOM 1854 N N . SER A 1 234 ? 1.376 -10.133 -9.422 1 98.75 234 SER A N 1
ATOM 1855 C CA . SER A 1 234 ? 2.025 -9.414 -10.516 1 98.75 234 SER A CA 1
ATOM 1856 C C . SER A 1 234 ? 2.906 -10.344 -11.344 1 98.75 234 SER A C 1
ATOM 1858 O O . SER A 1 234 ? 2.988 -10.203 -12.562 1 98.75 234 SER A O 1
ATOM 1860 N N . GLU A 1 235 ? 3.604 -11.273 -10.719 1 98.81 235 GLU A N 1
ATOM 1861 C CA . GLU A 1 235 ? 4.457 -12.203 -11.453 1 98.81 235 GLU A CA 1
ATOM 1862 C C . GLU A 1 235 ? 3.635 -13.086 -12.391 1 98.81 235 GLU A C 1
ATOM 1864 O O . GLU A 1 235 ? 4.055 -13.359 -13.516 1 98.81 235 GLU A O 1
ATOM 1869 N N . HIS A 1 236 ? 2.475 -13.57 -11.977 1 98.12 236 HIS A N 1
ATOM 1870 C CA . HIS A 1 236 ? 1.615 -14.359 -12.844 1 98.12 236 HIS A CA 1
ATOM 1871 C C . HIS A 1 236 ? 1.008 -13.5 -13.945 1 98.12 236 HIS A C 1
ATOM 1873 O O . HIS A 1 236 ? 0.814 -13.969 -15.07 1 98.12 236 HIS A O 1
ATOM 1879 N N . ALA A 1 237 ? 0.667 -12.242 -13.617 1 98.19 237 ALA A N 1
ATOM 1880 C CA . ALA A 1 237 ? 0.213 -11.328 -14.664 1 98.19 237 ALA A CA 1
ATOM 1881 C C . ALA A 1 237 ? 1.277 -11.156 -15.742 1 98.19 237 ALA A C 1
ATOM 1883 O O . ALA A 1 237 ? 0.961 -11.125 -16.938 1 98.19 237 ALA A O 1
ATOM 1884 N N . PHE A 1 238 ? 2.496 -10.984 -15.305 1 98.81 238 PHE A N 1
ATOM 1885 C CA . PHE A 1 238 ? 3.6 -10.852 -16.25 1 98.81 238 PHE A CA 1
ATOM 1886 C C . PHE A 1 238 ? 3.746 -12.117 -17.094 1 98.81 238 PHE A C 1
ATOM 1888 O O . PHE A 1 238 ? 3.947 -12.047 -18.297 1 98.81 238 PHE A O 1
ATOM 1895 N N . PHE A 1 239 ? 3.623 -13.273 -16.469 1 98.31 239 PHE A N 1
ATOM 1896 C CA . PHE A 1 239 ? 3.631 -14.539 -17.188 1 98.31 239 PHE A CA 1
ATOM 1897 C C . PHE A 1 239 ? 2.535 -14.57 -18.25 1 98.31 239 PHE A C 1
ATOM 1899 O O . PHE A 1 239 ? 2.789 -14.914 -19.406 1 98.31 239 PHE A O 1
ATOM 1906 N N . ASP A 1 240 ? 1.341 -14.18 -17.812 1 96.88 240 ASP A N 1
ATOM 1907 C CA . ASP A 1 240 ? 0.223 -14.156 -18.75 1 96.88 240 ASP A CA 1
ATOM 1908 C C . ASP A 1 240 ? 0.534 -13.273 -19.953 1 96.88 240 ASP A C 1
ATOM 1910 O O . ASP A 1 240 ? 0.253 -13.648 -21.094 1 96.88 240 ASP A O 1
ATOM 1914 N N . ASN A 1 241 ? 1.097 -12.18 -19.688 1 97.88 241 ASN A N 1
ATOM 1915 C CA . ASN A 1 241 ? 1.429 -11.258 -20.766 1 97.88 241 ASN A CA 1
ATOM 1916 C C . ASN A 1 241 ? 2.545 -11.812 -21.656 1 97.88 241 ASN A C 1
ATOM 1918 O O . ASN A 1 241 ? 2.543 -11.602 -22.875 1 97.88 241 ASN A O 1
ATOM 1922 N N . MET A 1 242 ? 3.533 -12.477 -21.047 1 98 242 MET A N 1
ATOM 1923 C CA . MET A 1 242 ? 4.605 -13.07 -21.844 1 98 242 MET A CA 1
ATOM 1924 C C . MET A 1 242 ? 4.059 -14.125 -22.797 1 98 242 MET A C 1
ATOM 1926 O O . MET A 1 242 ? 4.48 -14.203 -23.953 1 98 242 MET A O 1
ATOM 1930 N N . GLU A 1 243 ? 3.209 -14.938 -22.25 1 95.69 243 GLU A N 1
ATOM 1931 C CA . GLU A 1 243 ? 2.58 -15.922 -23.125 1 95.69 243 GLU A CA 1
ATOM 1932 C C . GLU A 1 243 ? 1.818 -15.25 -24.266 1 95.69 243 GLU A C 1
ATOM 1934 O O . GLU A 1 243 ? 1.839 -15.727 -25.391 1 95.69 243 GLU A O 1
ATOM 1939 N N . PHE A 1 244 ? 1.166 -14.18 -23.984 1 94.38 244 PHE A N 1
ATOM 1940 C CA . PHE A 1 244 ? 0.409 -13.43 -24.984 1 94.38 244 PHE A CA 1
ATOM 1941 C C . PHE A 1 244 ? 1.34 -12.82 -26.031 1 94.38 244 PHE A C 1
ATOM 1943 O O . PHE A 1 244 ? 1.062 -12.891 -27.219 1 94.38 244 PHE A O 1
ATOM 1950 N N . VAL A 1 245 ? 2.441 -12.281 -25.594 1 96.88 245 VAL A N 1
ATOM 1951 C CA . VAL A 1 245 ? 3.393 -11.586 -26.453 1 96.88 245 VAL A CA 1
ATOM 1952 C C . VAL A 1 245 ? 4.133 -12.602 -27.328 1 96.88 245 VAL A C 1
ATOM 1954 O O . VAL A 1 245 ? 4.32 -12.375 -28.516 1 96.88 245 VAL A O 1
ATOM 1957 N N . CYS A 1 246 ? 4.5 -13.734 -26.734 1 96.12 246 CYS A N 1
ATOM 1958 C CA . CYS A 1 246 ? 5.348 -14.703 -27.422 1 96.12 246 CYS A CA 1
ATOM 1959 C C . CYS A 1 246 ? 4.508 -15.711 -28.203 1 96.12 246 CYS A C 1
ATOM 1961 O O . CYS A 1 246 ? 5.023 -16.422 -29.062 1 96.12 246 CYS A O 1
ATOM 1963 N N . LYS A 1 247 ? 3.256 -15.844 -27.859 1 91.06 247 LYS A N 1
ATOM 1964 C CA . LYS A 1 247 ? 2.322 -16.766 -28.5 1 91.06 247 LYS A CA 1
ATOM 1965 C C . LYS A 1 247 ? 2.824 -18.203 -28.438 1 91.06 247 LYS A C 1
ATOM 1967 O O . LYS A 1 247 ? 2.814 -18.922 -29.438 1 91.06 247 LYS A O 1
ATOM 1972 N N . LYS A 1 248 ? 3.324 -18.531 -27.328 1 89.62 248 LYS A N 1
ATOM 1973 C CA . LYS A 1 248 ? 3.771 -19.906 -27.062 1 89.62 248 LYS A CA 1
ATOM 1974 C C . LYS A 1 248 ? 3.641 -20.25 -25.594 1 89.62 248 LYS A C 1
ATOM 1976 O O . LYS A 1 248 ? 3.678 -19.375 -24.734 1 89.62 248 LYS A O 1
ATOM 1981 N N . PRO A 1 249 ? 3.549 -21.516 -25.344 1 89.5 249 PRO A N 1
ATOM 1982 C CA . PRO A 1 249 ? 3.527 -21.938 -23.953 1 89.5 249 PRO A CA 1
ATOM 1983 C C . PRO A 1 249 ? 4.914 -21.938 -23.312 1 89.5 249 PRO A C 1
ATOM 1985 O O . PRO A 1 249 ? 5.922 -21.969 -24.016 1 89.5 249 PRO A O 1
ATOM 1988 N N . PHE A 1 250 ? 4.996 -21.844 -22.047 1 94.25 250 PHE A N 1
ATOM 1989 C CA . PHE A 1 250 ? 6.219 -21.922 -21.25 1 94.25 250 PHE A CA 1
ATOM 1990 C C . PHE A 1 250 ? 6.121 -23.031 -20.203 1 94.25 250 PHE A C 1
ATOM 1992 O O . PHE A 1 250 ? 5.02 -23.453 -19.844 1 94.25 250 PHE A O 1
ATOM 1999 N N . LEU A 1 251 ? 7.297 -23.594 -19.922 1 95.44 251 LEU A N 1
ATOM 2000 C CA . LEU A 1 251 ? 7.344 -24.328 -18.672 1 95.44 251 LEU A CA 1
ATOM 2001 C C . LEU A 1 251 ? 6.992 -23.422 -17.484 1 95.44 251 LEU A C 1
ATOM 2003 O O . LEU A 1 251 ? 7.742 -22.5 -17.172 1 95.44 251 LEU A O 1
ATOM 2007 N N . HIS A 1 252 ? 5.918 -23.641 -16.875 1 95.25 252 HIS A N 1
ATOM 2008 C CA . HIS A 1 252 ? 5.258 -22.688 -15.992 1 95.25 252 HIS A CA 1
ATOM 2009 C C . HIS A 1 252 ? 6.188 -22.25 -14.867 1 95.25 252 HIS A C 1
ATOM 2011 O O . HIS A 1 252 ? 6.457 -21.062 -14.703 1 95.25 252 HIS A O 1
ATOM 2017 N N . GLY A 1 253 ? 6.734 -23.188 -14.094 1 97.56 253 GLY A N 1
ATOM 2018 C CA . GLY A 1 253 ? 7.578 -22.844 -12.961 1 97.56 253 GLY A CA 1
ATOM 2019 C C . GLY A 1 253 ? 8.82 -22.062 -13.359 1 97.56 253 GLY A C 1
ATOM 2020 O O . GLY A 1 253 ? 9.305 -21.219 -12.602 1 97.56 253 GLY A O 1
ATOM 2021 N N . GLN A 1 254 ? 9.289 -22.391 -14.562 1 98 254 GLN A N 1
ATOM 2022 C CA . GLN A 1 254 ? 10.484 -21.734 -15.07 1 98 254 GLN A CA 1
ATOM 2023 C C . GLN A 1 254 ? 10.203 -20.266 -15.391 1 98 254 GLN A C 1
ATOM 2025 O O . GLN A 1 254 ? 10.922 -19.375 -14.945 1 98 254 GLN A O 1
ATOM 2030 N N . ILE A 1 255 ? 9.156 -20.047 -16.094 1 98.5 255 ILE A N 1
ATOM 2031 C CA . ILE A 1 255 ? 8.859 -18.672 -16.484 1 98.5 255 ILE A CA 1
ATOM 2032 C C . ILE A 1 255 ? 8.43 -17.875 -15.258 1 98.5 255 ILE A C 1
ATOM 2034 O O . ILE A 1 255 ? 8.711 -16.672 -15.156 1 98.5 255 ILE A O 1
ATOM 2038 N N . ILE A 1 256 ? 7.727 -18.484 -14.336 1 98.69 256 ILE A N 1
ATOM 2039 C CA . ILE A 1 256 ? 7.352 -17.781 -13.102 1 98.69 256 ILE A CA 1
ATOM 2040 C C . ILE A 1 256 ? 8.609 -17.359 -12.352 1 98.69 256 ILE A C 1
ATOM 2042 O O . ILE A 1 256 ? 8.648 -16.266 -11.773 1 98.69 256 ILE A O 1
ATOM 2046 N N . GLY A 1 257 ? 9.609 -18.25 -12.383 1 98.69 257 GLY A N 1
ATOM 2047 C CA . GLY A 1 257 ? 10.875 -17.844 -11.797 1 98.69 257 GLY A CA 1
ATOM 2048 C C . GLY A 1 257 ? 11.398 -16.531 -12.367 1 98.69 257 GLY A C 1
ATOM 2049 O O . GLY A 1 257 ? 11.812 -15.641 -11.617 1 98.69 257 GLY A O 1
ATOM 2050 N N . MET A 1 258 ? 11.359 -16.359 -13.656 1 98.75 258 MET A N 1
ATOM 2051 C CA . MET A 1 258 ? 11.82 -15.141 -14.305 1 98.75 258 MET A CA 1
ATOM 2052 C C . MET A 1 258 ? 10.945 -13.953 -13.914 1 98.75 258 MET A C 1
ATOM 2054 O O . MET A 1 258 ? 11.461 -12.875 -13.617 1 98.75 258 MET A O 1
ATOM 2058 N N . THR A 1 259 ? 9.664 -14.188 -13.922 1 98.88 259 THR A N 1
ATOM 2059 C CA . THR A 1 259 ? 8.773 -13.07 -13.648 1 98.88 259 THR A CA 1
ATOM 2060 C C . THR A 1 259 ? 8.875 -12.641 -12.18 1 98.88 259 THR A C 1
ATOM 2062 O O . THR A 1 259 ? 8.75 -11.461 -11.867 1 98.88 259 THR A O 1
ATOM 2065 N N . VAL A 1 260 ? 9.133 -13.625 -11.258 1 98.94 260 VAL A N 1
ATOM 2066 C CA . VAL A 1 260 ? 9.383 -13.289 -9.859 1 98.94 260 VAL A CA 1
ATOM 2067 C C . VAL A 1 260 ? 10.641 -12.422 -9.758 1 98.94 260 VAL A C 1
ATOM 2069 O O . VAL A 1 260 ? 10.672 -11.469 -8.977 1 98.94 260 VAL A O 1
ATOM 2072 N N . TYR A 1 261 ? 11.688 -12.75 -10.562 1 98.88 261 TYR A N 1
ATOM 2073 C CA . TYR A 1 261 ? 12.891 -11.938 -10.594 1 98.88 261 TYR A CA 1
ATOM 2074 C C . TYR A 1 261 ? 12.562 -10.484 -10.906 1 98.88 261 TYR A C 1
ATOM 2076 O O . TYR A 1 261 ? 12.93 -9.578 -10.156 1 98.88 261 TYR A O 1
ATOM 2084 N N . PHE A 1 262 ? 11.797 -10.234 -11.914 1 98.94 262 PHE A N 1
ATOM 2085 C CA . PHE A 1 262 ? 11.531 -8.875 -12.375 1 98.94 262 PHE A CA 1
ATOM 2086 C C . PHE A 1 262 ? 10.57 -8.164 -11.43 1 98.94 262 PHE A C 1
ATOM 2088 O O . PHE A 1 262 ? 10.75 -6.98 -11.125 1 98.94 262 PHE A O 1
ATOM 2095 N N . MET A 1 263 ? 9.547 -8.844 -10.953 1 98.88 263 MET A N 1
ATOM 2096 C CA . MET A 1 263 ? 8.555 -8.18 -10.117 1 98.88 263 MET A CA 1
ATOM 2097 C C . MET A 1 263 ? 9.117 -7.887 -8.727 1 98.88 263 MET A C 1
ATOM 2099 O O . MET A 1 263 ? 8.766 -6.879 -8.109 1 98.88 263 MET A O 1
ATOM 2103 N N . SER A 1 264 ? 10.039 -8.82 -8.203 1 98.88 264 SER A N 1
ATOM 2104 C CA . SER A 1 264 ? 10.695 -8.5 -6.938 1 98.88 264 SER A CA 1
ATOM 2105 C C . SER A 1 264 ? 11.562 -7.258 -7.059 1 98.88 264 SER A C 1
ATOM 2107 O O . SER A 1 264 ? 11.656 -6.465 -6.121 1 98.88 264 SER A O 1
ATOM 2109 N N . LEU A 1 265 ? 12.227 -7.117 -8.227 1 98.81 265 LEU A N 1
ATOM 2110 C CA . LEU A 1 265 ? 13.016 -5.922 -8.508 1 98.81 265 LEU A CA 1
ATOM 2111 C C . LEU A 1 265 ? 12.117 -4.688 -8.594 1 98.81 265 LEU A C 1
ATOM 2113 O O . LEU A 1 265 ? 12.445 -3.641 -8.031 1 98.81 265 LEU A O 1
ATOM 2117 N N . PHE A 1 266 ? 10.977 -4.809 -9.258 1 98.81 266 PHE A N 1
ATOM 2118 C CA . PHE A 1 266 ? 10.039 -3.707 -9.445 1 98.81 266 PHE A CA 1
ATOM 2119 C C . PHE A 1 266 ? 9.43 -3.279 -8.117 1 98.81 266 PHE A C 1
ATOM 2121 O O . PHE A 1 266 ? 9.219 -2.09 -7.879 1 98.81 266 PHE A O 1
ATOM 2128 N N . GLN A 1 267 ? 9.156 -4.238 -7.281 1 98.5 267 GLN A N 1
ATOM 2129 C CA . GLN A 1 267 ? 8.602 -4.016 -5.949 1 98.5 267 GLN A CA 1
ATOM 2130 C C . GLN A 1 267 ? 9.664 -3.484 -4.992 1 98.5 267 GLN A C 1
ATOM 2132 O O . GLN A 1 267 ? 9.344 -2.961 -3.924 1 98.5 267 GLN A O 1
AT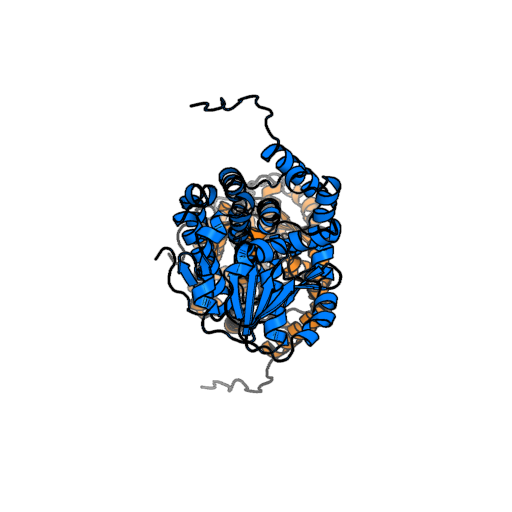OM 2137 N N . ASP A 1 268 ? 11 -3.654 -5.348 1 97.75 268 ASP A N 1
ATOM 2138 C CA . ASP A 1 268 ? 12.078 -3.465 -4.387 1 97.75 268 ASP A CA 1
ATOM 2139 C C . ASP A 1 268 ? 11.828 -4.258 -3.107 1 97.75 268 ASP A C 1
ATOM 2141 O O . ASP A 1 268 ? 11.82 -3.693 -2.012 1 97.75 268 ASP A O 1
ATOM 2145 N N . ASN A 1 269 ? 11.555 -5.516 -3.293 1 98.31 269 ASN A N 1
ATOM 2146 C CA . ASN A 1 269 ? 11.148 -6.438 -2.24 1 98.31 269 ASN A CA 1
ATOM 2147 C C . ASN A 1 269 ? 11.953 -7.734 -2.291 1 98.31 269 ASN A C 1
ATOM 2149 O O . ASN A 1 269 ? 11.617 -8.648 -3.047 1 98.31 269 ASN A O 1
ATOM 2153 N N . GLN A 1 270 ? 12.914 -7.844 -1.448 1 98.31 270 GLN A N 1
ATOM 2154 C CA . GLN A 1 270 ? 13.703 -9.055 -1.263 1 98.31 270 GLN A CA 1
ATOM 2155 C C . GLN A 1 270 ? 14.211 -9.594 -2.598 1 98.31 270 GLN A C 1
ATOM 2157 O O . GLN A 1 270 ? 14.141 -10.797 -2.854 1 98.31 270 GLN A O 1
ATOM 2162 N N . HIS A 1 271 ? 14.648 -8.703 -3.492 1 98.62 271 HIS A N 1
ATOM 2163 C CA . HIS A 1 271 ? 15.102 -9.078 -4.828 1 98.62 271 HIS A CA 1
ATOM 2164 C C . HIS A 1 271 ? 16.297 -10.008 -4.762 1 98.62 271 HIS A C 1
ATOM 2166 O O . HIS A 1 271 ? 16.391 -10.984 -5.512 1 98.62 271 HIS A O 1
ATOM 2172 N N . GLU A 1 272 ? 17.219 -9.758 -3.855 1 98.38 272 GLU A N 1
ATOM 2173 C CA . GLU A 1 272 ? 18.422 -10.57 -3.736 1 98.38 272 GLU A CA 1
ATOM 2174 C C . GLU A 1 272 ? 18.078 -11.992 -3.285 1 98.38 272 GLU A C 1
ATOM 2176 O O . GLU A 1 272 ? 18.734 -12.953 -3.691 1 98.38 272 GLU A O 1
ATOM 2181 N N . ARG A 1 273 ? 17.109 -12.102 -2.457 1 98.38 273 ARG A N 1
ATOM 2182 C CA . ARG A 1 273 ? 16.641 -13.414 -2.031 1 98.38 273 ARG A CA 1
ATOM 2183 C C . ARG A 1 273 ? 16.094 -14.211 -3.211 1 98.38 273 ARG A C 1
ATOM 2185 O O . ARG A 1 273 ? 16.391 -15.398 -3.361 1 98.38 273 ARG A O 1
ATOM 2192 N N . ALA A 1 274 ? 15.227 -13.562 -4.047 1 98.5 274 ALA A N 1
ATOM 2193 C CA . ALA A 1 274 ? 14.688 -14.211 -5.238 1 98.5 274 ALA A CA 1
ATOM 2194 C C . ALA A 1 274 ? 15.805 -14.664 -6.172 1 98.5 274 ALA A C 1
ATOM 2196 O O . ALA A 1 274 ? 15.797 -15.805 -6.641 1 98.5 274 ALA A O 1
ATOM 2197 N N . LEU A 1 275 ? 16.734 -13.758 -6.395 1 98.44 275 LEU A N 1
ATOM 2198 C CA . LEU A 1 275 ? 17.859 -14.055 -7.266 1 98.44 275 LEU A CA 1
ATOM 2199 C C . LEU A 1 275 ? 18.656 -15.25 -6.742 1 98.44 275 LEU A C 1
ATOM 2201 O O . LEU A 1 275 ? 18.953 -16.188 -7.492 1 98.44 275 LEU A O 1
ATOM 2205 N N . MET A 1 276 ? 18.953 -15.203 -5.469 1 98.12 276 MET A N 1
ATOM 2206 C CA . MET A 1 276 ? 19.734 -16.281 -4.852 1 98.12 276 MET A CA 1
ATOM 2207 C C . MET A 1 276 ? 19 -17.609 -4.941 1 98.12 276 MET A C 1
ATOM 2209 O O . MET A 1 276 ? 19.609 -18.641 -5.254 1 98.12 276 MET A O 1
ATOM 2213 N N . MET A 1 277 ? 17.75 -17.625 -4.68 1 98.38 277 MET A N 1
ATOM 2214 C CA . MET A 1 277 ? 16.938 -18.844 -4.723 1 98.38 277 MET A CA 1
ATOM 2215 C C . MET A 1 277 ? 16.922 -19.438 -6.129 1 98.38 277 MET A C 1
ATOM 2217 O O . MET A 1 277 ? 17.078 -20.641 -6.301 1 98.38 277 MET A O 1
ATOM 2221 N N . LEU A 1 278 ? 16.719 -18.578 -7.105 1 98.44 278 LEU A N 1
ATOM 2222 C CA . LEU A 1 278 ? 16.672 -19.047 -8.492 1 98.44 278 LEU A CA 1
ATOM 2223 C C . LEU A 1 278 ? 18 -19.672 -8.898 1 98.44 278 LEU A C 1
ATOM 2225 O O . LEU A 1 278 ? 18.031 -20.734 -9.531 1 98.44 278 LEU A O 1
ATOM 2229 N N . LYS A 1 279 ? 19.094 -19.016 -8.523 1 97.56 279 LYS A N 1
ATOM 2230 C CA . LYS A 1 279 ? 20.422 -19.516 -8.852 1 97.56 279 LYS A CA 1
ATOM 2231 C C . LYS A 1 279 ? 20.688 -20.844 -8.141 1 97.56 279 LYS A C 1
ATOM 2233 O O . LYS A 1 279 ? 21.188 -21.797 -8.758 1 97.56 279 LYS A O 1
ATOM 2238 N N . ARG A 1 280 ? 20.375 -20.906 -6.867 1 97.94 280 ARG A N 1
ATOM 2239 C CA . ARG A 1 280 ? 20.656 -22.109 -6.09 1 97.94 280 ARG A CA 1
ATOM 2240 C C . ARG A 1 280 ? 19.797 -23.266 -6.562 1 97.94 280 ARG A C 1
ATOM 2242 O O . ARG A 1 280 ? 20.219 -24.422 -6.535 1 97.94 280 ARG A O 1
ATOM 2249 N N . LEU A 1 281 ? 18.609 -23.047 -6.965 1 98 281 LEU A N 1
ATOM 2250 C CA . LEU A 1 281 ? 17.719 -24.078 -7.477 1 98 281 LEU A CA 1
ATOM 2251 C C . LEU A 1 281 ? 18.172 -24.562 -8.852 1 98 281 LEU A C 1
ATOM 2253 O O . LEU A 1 281 ? 17.828 -25.656 -9.281 1 98 281 LEU A O 1
ATOM 2257 N N . GLY A 1 282 ? 18.844 -23.672 -9.523 1 97 282 GLY A N 1
ATOM 2258 C CA . GLY A 1 282 ? 19.312 -24.016 -10.852 1 97 282 GLY A CA 1
ATOM 2259 C C . GLY A 1 282 ? 18.234 -23.938 -11.914 1 97 282 GLY A C 1
ATOM 2260 O O . GLY A 1 282 ? 18.281 -24.688 -12.898 1 97 282 GLY A O 1
ATOM 2261 N N . ILE A 1 283 ? 17.234 -23.172 -11.711 1 97.44 283 ILE A N 1
ATOM 2262 C CA . ILE A 1 283 ? 16.203 -22.953 -12.727 1 97.44 283 ILE A CA 1
ATOM 2263 C C . ILE A 1 283 ? 16.734 -22.016 -13.812 1 97.44 283 ILE A C 1
ATOM 2265 O O . ILE A 1 283 ? 17.141 -20.891 -13.523 1 97.44 283 ILE A O 1
ATOM 2269 N N . ASP A 1 284 ? 16.734 -22.469 -15.031 1 97.31 284 ASP A N 1
ATOM 2270 C CA . ASP A 1 284 ? 17.266 -21.672 -16.141 1 97.31 284 ASP A CA 1
ATOM 2271 C C . ASP A 1 284 ? 16.266 -20.641 -16.609 1 97.31 284 ASP A C 1
ATOM 2273 O O . ASP A 1 284 ? 15.422 -20.922 -17.453 1 97.31 284 ASP A O 1
ATOM 2277 N N . VAL A 1 285 ? 16.453 -19.422 -16.125 1 98.19 285 VAL A N 1
ATOM 2278 C CA . VAL A 1 285 ? 15.516 -18.359 -16.453 1 98.19 285 VAL A CA 1
ATOM 2279 C C . VAL A 1 285 ? 16.141 -17.422 -17.469 1 98.19 285 VAL A C 1
ATOM 2281 O O . VAL A 1 285 ? 15.688 -16.281 -17.625 1 98.19 285 VAL A O 1
ATOM 2284 N N . THR A 1 286 ? 17.219 -17.844 -18.156 1 97.38 286 THR A N 1
ATOM 2285 C CA . THR A 1 286 ? 17.859 -17.016 -19.172 1 97.38 286 THR A CA 1
ATOM 2286 C C . THR A 1 286 ? 17 -16.922 -20.422 1 97.38 286 THR A C 1
ATOM 2288 O O . THR A 1 286 ? 16.047 -17.688 -20.594 1 97.38 286 THR A O 1
ATOM 2291 N N . LEU A 1 287 ? 17.328 -15.953 -21.266 1 97.44 287 LEU A N 1
ATOM 2292 C CA . LEU A 1 287 ? 16.641 -15.805 -22.531 1 97.44 287 LEU A CA 1
ATOM 2293 C C . LEU A 1 287 ? 16.703 -17.094 -23.359 1 97.44 287 LEU A C 1
ATOM 2295 O O . LEU A 1 287 ? 15.703 -17.547 -23.891 1 97.44 287 LEU A O 1
ATOM 2299 N N . GLU A 1 288 ? 17.859 -17.688 -23.375 1 96.5 288 GLU A N 1
ATOM 2300 C CA . GLU A 1 288 ? 18.062 -18.922 -24.109 1 96.5 288 GLU A CA 1
ATOM 2301 C C . GLU A 1 288 ? 17.281 -20.078 -23.484 1 96.5 288 GLU A C 1
ATOM 2303 O O . GLU A 1 288 ? 16.625 -20.844 -24.188 1 96.5 288 GLU A O 1
ATOM 2308 N N . GLY A 1 289 ? 17.375 -20.172 -22.234 1 96.38 289 GLY A N 1
ATOM 2309 C CA . GLY A 1 289 ? 16.656 -21.219 -21.547 1 96.38 289 GLY A CA 1
ATOM 2310 C C . GLY A 1 289 ? 15.148 -21.156 -21.75 1 96.38 289 GLY A C 1
ATOM 2311 O O . GLY A 1 289 ? 14.484 -22.172 -21.875 1 96.38 289 GLY A O 1
ATOM 2312 N N . LEU A 1 290 ? 14.602 -19.953 -21.875 1 97.44 290 LEU A N 1
ATOM 2313 C CA . LEU A 1 290 ? 13.172 -19.734 -22.016 1 97.44 290 LEU A CA 1
ATOM 2314 C C . LEU A 1 290 ? 12.781 -19.688 -23.5 1 97.44 290 LEU A C 1
ATOM 2316 O O . LEU A 1 290 ? 11.594 -19.703 -23.828 1 97.44 290 LEU A O 1
ATOM 2320 N N . GLY A 1 291 ? 13.727 -19.609 -24.328 1 97.19 291 GLY A N 1
ATOM 2321 C CA . GLY A 1 291 ? 13.477 -19.516 -25.75 1 97.19 291 GLY A CA 1
ATOM 2322 C C . GLY A 1 291 ? 12.82 -18.203 -26.156 1 97.19 291 GLY A C 1
ATOM 2323 O O . GLY A 1 291 ? 11.898 -18.203 -26.969 1 97.19 291 GLY A O 1
ATOM 2324 N N . ILE A 1 292 ? 13.25 -17.094 -25.531 1 97.88 292 ILE A N 1
ATOM 2325 C CA . ILE A 1 292 ? 12.688 -15.789 -25.891 1 97.88 292 ILE A CA 1
ATOM 2326 C C . ILE A 1 292 ? 13.82 -14.82 -26.234 1 97.88 292 ILE A C 1
ATOM 2328 O O . ILE A 1 292 ? 14.969 -15.039 -25.844 1 97.88 292 ILE A O 1
ATOM 2332 N N . THR A 1 293 ? 13.469 -13.773 -26.953 1 97.88 293 THR A N 1
ATOM 2333 C CA . THR A 1 293 ? 14.43 -12.727 -27.297 1 97.88 293 THR A CA 1
ATOM 2334 C C . THR A 1 293 ? 14.352 -11.578 -26.281 1 97.88 293 THR A C 1
ATOM 2336 O O . THR A 1 293 ? 13.367 -11.461 -25.547 1 97.88 293 THR A O 1
ATOM 2339 N N . GLU A 1 294 ? 15.406 -10.828 -26.297 1 97.81 294 GLU A N 1
ATOM 2340 C CA . GLU A 1 294 ? 15.383 -9.633 -25.453 1 97.81 294 GLU A CA 1
ATOM 2341 C C . GLU A 1 294 ? 14.219 -8.719 -25.828 1 97.81 294 GLU A C 1
ATOM 2343 O O . GLU A 1 294 ? 13.602 -8.102 -24.969 1 97.81 294 GLU A O 1
ATOM 2348 N N . ASP A 1 295 ? 13.961 -8.602 -27.125 1 98.25 295 ASP A N 1
ATOM 2349 C CA . ASP A 1 295 ? 12.875 -7.75 -27.609 1 98.25 295 ASP A CA 1
ATOM 2350 C C . ASP A 1 295 ? 11.531 -8.227 -27.062 1 98.25 295 ASP A C 1
ATOM 2352 O O . ASP A 1 295 ? 10.68 -7.414 -26.703 1 98.25 295 ASP A O 1
ATOM 2356 N N . GLN A 1 296 ? 11.328 -9.469 -27.031 1 98.38 296 GLN A N 1
ATOM 2357 C CA . GLN A 1 296 ? 10.094 -10.031 -26.5 1 98.38 296 GLN A CA 1
ATOM 2358 C C . GLN A 1 296 ? 9.961 -9.734 -25 1 98.38 296 GLN A C 1
ATOM 2360 O O . GLN A 1 296 ? 8.883 -9.383 -24.531 1 98.38 296 GLN A O 1
ATOM 2365 N N . LEU A 1 297 ? 11.086 -9.914 -24.281 1 98.69 297 LEU A N 1
ATOM 2366 C CA . LEU A 1 297 ? 11.094 -9.609 -22.859 1 98.69 297 LEU A CA 1
ATOM 2367 C C . LEU A 1 297 ? 10.742 -8.148 -22.609 1 98.69 297 LEU A C 1
ATOM 2369 O O . LEU A 1 297 ? 9.891 -7.852 -21.766 1 98.69 297 LEU A O 1
ATOM 2373 N N . ARG A 1 298 ? 11.367 -7.246 -23.344 1 98.69 298 ARG A N 1
ATOM 2374 C CA . ARG A 1 298 ? 11.125 -5.812 -23.203 1 98.69 298 ARG A CA 1
ATOM 2375 C C . ARG A 1 298 ? 9.672 -5.469 -23.531 1 98.69 298 ARG A C 1
ATOM 2377 O O . ARG A 1 298 ? 9.039 -4.688 -22.828 1 98.69 298 ARG A O 1
ATOM 2384 N N . THR A 1 299 ? 9.195 -6.043 -24.609 1 98.69 299 THR A N 1
ATOM 2385 C CA . THR A 1 299 ? 7.809 -5.824 -25 1 98.69 299 THR A CA 1
ATOM 2386 C C . THR A 1 299 ? 6.867 -6.301 -23.891 1 98.69 299 THR A C 1
ATOM 2388 O O . THR A 1 299 ? 5.891 -5.621 -23.562 1 98.69 299 THR A O 1
ATOM 2391 N N . GLY A 1 300 ? 7.16 -7.488 -23.312 1 98.75 300 GLY A N 1
ATOM 2392 C CA . GLY A 1 300 ? 6.352 -8.008 -22.219 1 98.75 300 GLY A CA 1
ATOM 2393 C C . GLY A 1 300 ? 6.301 -7.078 -21.031 1 98.75 300 GLY A C 1
ATOM 2394 O O . GLY A 1 300 ? 5.246 -6.902 -20.406 1 98.75 300 GLY A O 1
ATOM 2395 N N . LEU A 1 301 ? 7.453 -6.496 -20.688 1 98.88 301 LEU A N 1
ATOM 2396 C CA . LEU A 1 301 ? 7.523 -5.574 -19.547 1 98.88 301 LEU A CA 1
ATOM 2397 C C . LEU A 1 301 ? 6.793 -4.273 -19.859 1 98.88 301 LEU A C 1
ATOM 2399 O O . LEU A 1 301 ? 5.992 -3.793 -19.062 1 98.88 301 LEU A O 1
ATOM 2403 N N . LEU A 1 302 ? 6.961 -3.717 -21.062 1 98.75 302 LEU A N 1
ATOM 2404 C CA . LEU A 1 302 ? 6.465 -2.393 -21.422 1 98.75 302 LEU A CA 1
ATOM 2405 C C . LEU A 1 302 ? 4.957 -2.424 -21.672 1 98.75 302 LEU A C 1
ATOM 2407 O O . LEU A 1 302 ? 4.277 -1.408 -21.5 1 98.75 302 LEU A O 1
ATOM 2411 N N . THR A 1 303 ? 4.379 -3.562 -22.016 1 98.69 303 THR A N 1
ATOM 2412 C CA . THR A 1 303 ? 2.953 -3.652 -22.312 1 98.69 303 THR A CA 1
ATOM 2413 C C . THR A 1 303 ? 2.197 -4.258 -21.141 1 98.69 303 THR A C 1
ATOM 2415 O O . THR A 1 303 ? 0.984 -4.465 -21.203 1 98.69 303 THR A O 1
ATOM 2418 N N . LEU A 1 304 ? 2.916 -4.562 -20.109 1 98.62 304 LEU A N 1
ATOM 2419 C CA . LEU A 1 304 ? 2.363 -5.32 -18.984 1 98.62 304 LEU A CA 1
ATOM 2420 C C . LEU A 1 304 ? 1.207 -4.562 -18.344 1 98.62 304 LEU A C 1
ATOM 2422 O O . LEU A 1 304 ? 0.152 -5.145 -18.078 1 98.62 304 LEU A O 1
ATOM 2426 N N . ALA A 1 305 ? 1.402 -3.268 -18.031 1 97.94 305 ALA A N 1
ATOM 2427 C CA . ALA A 1 305 ? 0.35 -2.461 -17.422 1 97.94 305 ALA A CA 1
ATOM 2428 C C . ALA A 1 305 ? -0.898 -2.43 -18.297 1 97.94 305 ALA A C 1
ATOM 2430 O O . ALA A 1 305 ? -2.016 -2.605 -17.797 1 97.94 305 ALA A O 1
ATOM 2431 N N . ASP A 1 306 ? -0.755 -2.211 -19.594 1 97.88 306 ASP A N 1
ATOM 2432 C CA . ASP A 1 306 ? -1.868 -2.182 -20.531 1 97.88 306 ASP A CA 1
ATOM 2433 C C . ASP A 1 306 ? -2.582 -3.531 -20.578 1 97.88 306 ASP A C 1
ATOM 2435 O O . ASP A 1 306 ? -3.812 -3.586 -20.641 1 97.88 306 ASP A O 1
ATOM 2439 N N . PHE A 1 307 ? -1.77 -4.594 -20.641 1 97.25 307 PHE A N 1
ATOM 2440 C CA . PHE A 1 307 ? -2.322 -5.941 -20.656 1 97.25 307 PHE A CA 1
ATOM 2441 C C . PHE A 1 307 ? -3.16 -6.199 -19.406 1 97.25 307 PHE A C 1
ATOM 2443 O O . PHE A 1 307 ? -4.266 -6.738 -19.5 1 97.25 307 PHE A O 1
ATOM 2450 N N . THR A 1 308 ? -2.65 -5.84 -18.234 1 97.12 308 THR A N 1
ATOM 2451 C CA . THR A 1 308 ? -3.336 -6.051 -16.969 1 97.12 308 THR A CA 1
ATOM 2452 C C . THR A 1 308 ? -4.672 -5.312 -16.938 1 97.12 308 THR A C 1
ATOM 2454 O O . THR A 1 308 ? -5.676 -5.848 -16.469 1 97.12 308 THR A O 1
ATOM 2457 N N . GLU A 1 309 ? -4.688 -4.09 -17.438 1 95.25 309 GLU A N 1
ATOM 2458 C CA . GLU A 1 309 ? -5.91 -3.299 -17.5 1 95.25 309 GLU A CA 1
ATOM 2459 C C . GLU A 1 309 ? -6.906 -3.898 -18.484 1 95.25 309 GLU A C 1
ATOM 2461 O O . GLU A 1 309 ? -8.086 -4.047 -18.156 1 95.25 309 GLU A O 1
ATOM 2466 N N . ARG A 1 310 ? -6.465 -4.23 -19.625 1 95.31 310 ARG A N 1
ATOM 2467 C CA . ARG A 1 310 ? -7.316 -4.758 -20.688 1 95.31 310 ARG A CA 1
ATOM 2468 C C . ARG A 1 310 ? -7.969 -6.074 -20.266 1 95.31 310 ARG A C 1
ATOM 2470 O O . ARG A 1 310 ? -9.148 -6.305 -20.547 1 95.31 310 ARG A O 1
ATOM 2477 N N . GLU A 1 311 ? -7.164 -6.926 -19.578 1 94.44 311 GLU A N 1
ATOM 2478 C CA . GLU A 1 311 ? -7.648 -8.25 -19.219 1 94.44 311 GLU A CA 1
ATOM 2479 C C . GLU A 1 311 ? -8.352 -8.227 -17.859 1 94.44 311 GLU A C 1
ATOM 2481 O O . GLU A 1 311 ? -8.891 -9.242 -17.406 1 94.44 311 GLU A O 1
ATOM 2486 N N . GLY A 1 312 ? -8.383 -7.027 -17.188 1 94.38 312 GLY A N 1
ATOM 2487 C CA . GLY A 1 312 ? -9.07 -6.891 -15.914 1 94.38 312 GLY A CA 1
ATOM 2488 C C . GLY A 1 312 ? -8.445 -7.723 -14.812 1 94.38 312 GLY A C 1
ATOM 2489 O O . GLY A 1 312 ? -9.156 -8.367 -14.039 1 94.38 312 GLY A O 1
ATOM 2490 N N . LEU A 1 313 ? -7.105 -7.773 -14.766 1 95.25 313 LEU A N 1
ATOM 2491 C CA . LEU A 1 313 ? -6.414 -8.562 -13.758 1 95.25 313 LEU A CA 1
ATOM 2492 C C . LEU A 1 313 ? -6.406 -7.84 -12.414 1 95.25 313 LEU A C 1
ATOM 2494 O O . LEU A 1 313 ? -6.73 -6.652 -12.344 1 95.25 313 LEU A O 1
ATOM 2498 N N . ARG A 1 314 ? -6.117 -8.562 -11.398 1 95.75 314 ARG A N 1
ATOM 2499 C CA . ARG A 1 314 ? -6.148 -8.055 -10.031 1 95.75 314 ARG A CA 1
ATOM 2500 C C . ARG A 1 314 ? -5.168 -6.902 -9.852 1 95.75 314 ARG A C 1
ATOM 2502 O O . ARG A 1 314 ? -4.125 -6.859 -10.508 1 95.75 314 ARG A O 1
ATOM 2509 N N . TYR A 1 315 ? -5.48 -5.984 -8.891 1 97.88 315 TYR A N 1
ATOM 2510 C CA . TYR A 1 315 ? -4.648 -4.82 -8.609 1 97.88 315 TYR A CA 1
ATOM 2511 C C . TYR A 1 315 ? -3.352 -5.23 -7.918 1 97.88 315 TYR A C 1
ATOM 2513 O O . TYR A 1 315 ? -3.377 -5.93 -6.902 1 97.88 315 TYR A O 1
ATOM 2521 N N . THR A 1 316 ? -2.252 -4.879 -8.445 1 98.56 316 THR A N 1
ATOM 2522 C CA . THR A 1 316 ? -0.918 -5.156 -7.922 1 98.56 316 THR A CA 1
ATOM 2523 C C . THR A 1 316 ? -0.01 -3.939 -8.086 1 98.56 316 THR A C 1
ATOM 2525 O O . THR A 1 316 ? -0.482 -2.842 -8.391 1 98.56 316 THR A O 1
ATOM 2528 N N . ILE A 1 317 ? 1.287 -4.086 -7.867 1 98.75 317 ILE A N 1
ATOM 2529 C CA . ILE A 1 317 ? 2.297 -3.043 -8.023 1 98.75 317 ILE A CA 1
ATOM 2530 C C . ILE A 1 317 ? 2.287 -2.527 -9.461 1 98.75 317 ILE A C 1
ATOM 2532 O O . ILE A 1 317 ? 2.682 -1.387 -9.719 1 98.75 317 ILE A O 1
ATOM 2536 N N . ILE A 1 318 ? 1.779 -3.357 -10.445 1 98.62 318 ILE A N 1
ATOM 2537 C CA . ILE A 1 318 ? 1.712 -2.996 -11.859 1 98.62 318 ILE A CA 1
ATOM 2538 C C . ILE A 1 318 ? 0.779 -1.801 -12.039 1 98.62 318 ILE A C 1
ATOM 2540 O O . ILE A 1 318 ? 1.021 -0.94 -12.891 1 98.62 318 ILE A O 1
ATOM 2544 N N . ASN A 1 319 ? -0.247 -1.735 -11.203 1 97.69 319 ASN A N 1
ATOM 2545 C CA . ASN A 1 319 ? -1.223 -0.651 -11.25 1 97.69 319 ASN A CA 1
ATOM 2546 C C . ASN A 1 319 ? -0.735 0.574 -10.484 1 97.69 319 ASN A C 1
ATOM 2548 O O . ASN A 1 319 ? -1.076 1.706 -10.828 1 97.69 319 ASN A O 1
ATOM 2552 N N . ALA A 1 320 ? 0.018 0.325 -9.445 1 96.94 320 ALA A N 1
ATOM 2553 C CA . ALA A 1 320 ? 0.363 1.362 -8.477 1 96.94 320 ALA A CA 1
ATOM 2554 C C . ALA A 1 320 ? 1.533 2.207 -8.977 1 96.94 320 ALA A C 1
ATOM 2556 O O . ALA A 1 320 ? 1.655 3.381 -8.609 1 96.94 320 ALA A O 1
ATOM 2557 N N . LYS A 1 321 ? 2.406 1.653 -9.727 1 95.38 321 LYS A N 1
ATOM 2558 C CA . LYS A 1 321 ? 3.676 2.248 -10.141 1 95.38 321 LYS A CA 1
ATOM 2559 C C . LYS A 1 321 ? 3.879 2.121 -11.648 1 95.38 321 LYS A C 1
ATOM 2561 O O . LYS A 1 321 ? 3.691 1.044 -12.219 1 95.38 321 LYS A O 1
ATOM 2566 N N . PRO A 1 322 ? 4.262 3.146 -12.328 1 95.75 322 PRO A N 1
ATOM 2567 C CA . PRO A 1 322 ? 4.438 3.045 -13.781 1 95.75 322 PRO A CA 1
ATOM 2568 C C . PRO A 1 322 ? 5.68 2.246 -14.172 1 95.75 322 PRO A C 1
ATOM 2570 O O . PRO A 1 322 ? 6.719 2.357 -13.516 1 95.75 322 PRO A O 1
ATOM 2573 N N . ILE A 1 323 ? 5.52 1.432 -15.148 1 98.19 323 ILE A N 1
ATOM 2574 C CA . ILE A 1 323 ? 6.652 0.754 -15.766 1 98.19 323 ILE A CA 1
ATOM 2575 C C . ILE A 1 323 ? 7.23 1.624 -16.875 1 98.19 323 ILE A C 1
ATOM 2577 O O . ILE A 1 323 ? 6.691 1.661 -17.984 1 98.19 323 ILE A O 1
ATOM 2581 N N . THR A 1 324 ? 8.359 2.268 -16.594 1 97.88 324 THR A N 1
ATOM 2582 C CA . THR A 1 324 ? 8.945 3.225 -17.531 1 97.88 324 THR A CA 1
ATOM 2583 C C . THR A 1 324 ? 9.992 2.551 -18.406 1 97.88 324 THR A C 1
ATOM 2585 O O . THR A 1 324 ? 10.516 1.488 -18.062 1 97.88 324 THR A O 1
ATOM 2588 N N . GLU A 1 325 ? 10.289 3.182 -19.547 1 98.19 325 GLU A N 1
ATOM 2589 C CA . GLU A 1 325 ? 11.367 2.705 -20.422 1 98.19 325 GLU A CA 1
ATOM 2590 C C . GLU A 1 325 ? 12.703 2.688 -19.688 1 98.19 325 GLU A C 1
ATOM 2592 O O . GLU A 1 325 ? 13.508 1.771 -19.859 1 98.19 325 GLU A O 1
ATOM 2597 N N . GLU A 1 326 ? 12.898 3.699 -18.859 1 98.19 326 GLU A N 1
ATOM 2598 C CA . GLU A 1 326 ? 14.141 3.795 -18.094 1 98.19 326 GLU A CA 1
ATOM 2599 C C . GLU A 1 326 ? 14.281 2.621 -17.125 1 98.19 326 GLU A C 1
ATOM 2601 O O . GLU A 1 326 ? 15.359 2.037 -17.016 1 98.19 326 GLU A O 1
ATOM 2606 N N . TRP A 1 327 ? 13.227 2.275 -16.484 1 98.25 327 TRP A N 1
ATOM 2607 C CA . TRP A 1 327 ? 13.289 1.15 -15.547 1 98.25 327 TRP A CA 1
ATOM 2608 C C . TRP A 1 327 ? 13.523 -0.159 -16.297 1 98.25 327 TRP A C 1
ATOM 2610 O O . TRP A 1 327 ? 14.297 -1.007 -15.836 1 98.25 327 TRP A O 1
ATOM 2620 N N . VAL A 1 328 ? 12.867 -0.355 -17.453 1 98.81 328 VAL A N 1
ATOM 2621 C CA . VAL A 1 328 ? 13.016 -1.578 -18.234 1 98.81 328 VAL A CA 1
ATOM 2622 C C . VAL A 1 328 ? 14.461 -1.729 -18.688 1 98.81 328 VAL A C 1
ATOM 2624 O O . VAL A 1 328 ? 15.031 -2.822 -18.625 1 98.81 328 VAL A O 1
ATOM 2627 N N . ASP A 1 329 ? 15.055 -0.625 -19.172 1 98.5 329 ASP A N 1
ATOM 2628 C CA . ASP A 1 329 ? 16.453 -0.654 -19.578 1 98.5 329 ASP A CA 1
ATOM 2629 C C . ASP A 1 329 ? 17.344 -1.118 -18.422 1 98.5 329 ASP A C 1
ATOM 2631 O O . ASP A 1 329 ? 18.188 -2.004 -18.594 1 98.5 329 ASP A O 1
ATOM 2635 N N . MET A 1 330 ? 17.125 -0.531 -17.297 1 98.44 330 MET A N 1
ATOM 2636 C CA . MET A 1 330 ? 17.922 -0.863 -16.125 1 98.44 330 MET A CA 1
ATOM 2637 C C . MET A 1 330 ? 17.703 -2.314 -15.703 1 98.44 330 MET A C 1
ATOM 2639 O O . MET A 1 330 ? 18.672 -3.035 -15.422 1 98.44 330 MET A O 1
ATOM 2643 N N . ALA A 1 331 ? 16.438 -2.758 -15.625 1 98.75 331 ALA A N 1
ATOM 2644 C CA . ALA A 1 331 ? 16.062 -4.09 -15.148 1 98.75 331 ALA A CA 1
ATOM 2645 C C . ALA A 1 331 ? 16.609 -5.172 -16.078 1 98.75 331 ALA A C 1
ATOM 2647 O O . ALA A 1 331 ? 17.125 -6.191 -15.609 1 98.75 331 ALA A O 1
ATOM 2648 N N . VAL A 1 332 ? 16.484 -4.988 -17.375 1 98.56 332 VAL A N 1
ATOM 2649 C CA . VAL A 1 332 ? 16.953 -5.969 -18.344 1 98.56 332 VAL A CA 1
ATOM 2650 C C . VAL A 1 332 ? 18.484 -6.051 -18.297 1 98.56 332 VAL A C 1
ATOM 2652 O O . VAL A 1 332 ? 19.062 -7.141 -18.391 1 98.56 332 VAL A O 1
ATOM 2655 N N . ALA A 1 333 ? 19.172 -4.918 -18.172 1 98.06 333 ALA A N 1
ATOM 2656 C CA . ALA A 1 333 ? 20.625 -4.918 -18.047 1 98.06 333 ALA A CA 1
ATOM 2657 C C . ALA A 1 333 ? 21.062 -5.699 -16.812 1 98.06 333 ALA A C 1
ATOM 2659 O O . ALA A 1 333 ? 22.016 -6.492 -16.875 1 98.06 333 ALA A O 1
ATOM 2660 N N . LYS A 1 334 ? 20.406 -5.422 -15.703 1 98.31 334 LYS A N 1
ATOM 2661 C CA . LYS A 1 334 ? 20.734 -6.133 -14.469 1 98.31 334 LYS A CA 1
ATOM 2662 C C . LYS A 1 334 ? 20.484 -7.629 -14.617 1 98.31 334 LYS A C 1
ATOM 2664 O O . LYS A 1 334 ? 21.281 -8.445 -14.156 1 98.31 334 LYS A O 1
ATOM 2669 N N . TYR A 1 335 ? 19.359 -8 -15.219 1 98.44 335 TYR A N 1
ATOM 2670 C CA . TYR A 1 335 ? 18.984 -9.383 -15.477 1 98.44 335 TYR A CA 1
ATOM 2671 C C . TYR A 1 335 ? 20.047 -10.109 -16.281 1 98.44 335 TYR A C 1
ATOM 2673 O O . TYR A 1 335 ? 20.469 -11.211 -15.922 1 98.44 335 TYR A O 1
ATOM 2681 N N . LYS A 1 336 ? 20.516 -9.508 -17.359 1 96.94 336 LYS A N 1
ATOM 2682 C CA . LYS A 1 336 ? 21.547 -10.102 -18.188 1 96.94 336 LYS A CA 1
ATOM 2683 C C . LYS A 1 336 ? 22.859 -10.266 -17.422 1 96.94 336 LYS A C 1
ATOM 2685 O O . LYS A 1 336 ? 23.562 -11.266 -17.578 1 96.94 336 LYS A O 1
ATOM 2690 N N . LYS A 1 337 ? 23.188 -9.273 -16.625 1 96.88 337 LYS A N 1
ATOM 2691 C CA . LYS A 1 337 ? 24.391 -9.352 -15.805 1 96.88 337 LYS A CA 1
ATOM 2692 C C . LYS A 1 337 ? 24.297 -10.477 -14.781 1 96.88 337 LYS A C 1
ATOM 2694 O O . LYS A 1 337 ? 25.25 -11.219 -14.578 1 96.88 337 LYS A O 1
ATOM 2699 N N . ASP A 1 338 ? 23.125 -10.609 -14.141 1 97.69 338 ASP A N 1
ATOM 2700 C CA . ASP A 1 338 ? 22.922 -11.586 -13.07 1 97.69 338 ASP A CA 1
ATOM 2701 C C . ASP A 1 338 ? 22.953 -13.016 -13.609 1 97.69 338 ASP A C 1
ATOM 2703 O O . ASP A 1 338 ? 23.391 -13.938 -12.914 1 97.69 338 ASP A O 1
ATOM 2707 N N . PHE A 1 339 ? 22.484 -13.242 -14.852 1 96 339 PHE A N 1
ATOM 2708 C CA . PHE A 1 339 ? 22.359 -14.609 -15.352 1 96 339 PHE A CA 1
ATOM 2709 C C . PHE A 1 339 ? 23.281 -14.828 -16.547 1 96 339 PHE A C 1
ATOM 2711 O O . PHE A 1 339 ? 23.234 -15.875 -17.188 1 96 339 PHE A O 1
ATOM 2718 N N . SER A 1 340 ? 24.172 -13.844 -16.906 1 79.06 340 SER A N 1
ATOM 2719 C CA . SER A 1 340 ? 25.188 -14.047 -17.938 1 79.06 340 SER A CA 1
ATOM 2720 C C . SER A 1 340 ? 26.203 -15.109 -17.5 1 79.06 340 SER A C 1
ATOM 2722 O O . SER A 1 340 ? 26.5 -15.242 -16.328 1 79.06 340 SER A O 1
ATOM 2724 N N . ILE A 1 341 ? 26.141 -16.297 -18.109 1 52.12 341 ILE A N 1
ATOM 2725 C CA . ILE A 1 341 ? 27.172 -17.312 -17.938 1 52.12 341 ILE A CA 1
ATOM 2726 C C . ILE A 1 341 ? 28.547 -16.656 -17.953 1 52.12 341 ILE A C 1
ATOM 2728 O O . ILE A 1 341 ? 28.922 -16 -18.922 1 52.12 341 ILE A O 1
ATOM 2732 N N . VAL A 1 342 ? 29.109 -16.375 -16.906 1 41.09 342 VAL A N 1
ATOM 2733 C CA . VAL A 1 342 ? 30.578 -16.328 -16.953 1 41.09 342 VAL A CA 1
ATOM 2734 C C . VAL A 1 342 ? 31.094 -17.531 -17.734 1 41.09 342 VAL A C 1
ATOM 2736 O O . VAL A 1 342 ? 30.828 -18.688 -17.359 1 41.09 342 VAL A O 1
ATOM 2739 N N . SER A 1 343 ? 31.141 -17.578 -18.953 1 34.72 343 SER A N 1
ATOM 2740 C CA . SER A 1 343 ? 32.031 -18.516 -19.656 1 34.72 343 SER A CA 1
ATOM 2741 C C . SER A 1 343 ? 33.25 -18.844 -18.828 1 34.72 343 SER A C 1
ATOM 2743 O O . SER A 1 343 ? 34.281 -18.172 -18.922 1 34.72 343 SER A O 1
ATOM 2745 N N . ASP A 1 344 ? 33.281 -18.828 -17.531 1 34.16 344 ASP A N 1
ATOM 2746 C CA . ASP A 1 344 ? 34.438 -19.547 -17.047 1 34.16 344 ASP A CA 1
ATOM 2747 C C . ASP A 1 344 ? 34.406 -21.016 -17.469 1 34.16 344 ASP A C 1
ATOM 2749 O O . ASP A 1 344 ? 33.375 -21.656 -17.453 1 34.16 344 ASP A O 1
ATOM 2753 N N . GLY A 1 345 ? 35.406 -21.609 -18.281 1 31.78 345 GLY A N 1
ATOM 2754 C CA . GLY A 1 345 ? 36.062 -22.859 -18.641 1 31.78 345 GLY A CA 1
ATOM 2755 C C . GLY A 1 345 ? 36.062 -23.859 -17.5 1 31.78 345 GLY A C 1
ATOM 2756 O O . GLY A 1 345 ? 36.875 -24.797 -17.5 1 31.78 345 GLY A O 1
ATOM 2757 N N . GLN A 1 346 ? 35.719 -23.75 -16.359 1 32.94 346 GLN A N 1
ATOM 2758 C CA . GLN A 1 346 ? 35.938 -24.953 -15.562 1 32.94 346 GLN A CA 1
ATOM 2759 C C . GLN A 1 346 ? 35.031 -26.078 -16.016 1 32.94 346 GLN A C 1
ATOM 2761 O O . GLN A 1 346 ? 33.812 -25.969 -15.93 1 32.94 346 GLN A O 1
ATOM 2766 N N . SER A 1 347 ? 35.5 -27.047 -17 1 26.22 347 SER A N 1
ATOM 2767 C CA . SER A 1 347 ? 35.344 -28.453 -17.297 1 26.22 347 SER A CA 1
ATOM 2768 C C . SER A 1 347 ? 35.188 -29.281 -16.016 1 26.22 347 SER A C 1
ATOM 2770 O O . SER A 1 347 ? 36.094 -29.281 -15.164 1 26.22 347 SER A O 1
ATOM 2772 N N . ALA A 1 348 ? 34.188 -29.578 -15.43 1 31.48 348 ALA A N 1
ATOM 2773 C CA . ALA A 1 348 ? 34.062 -30.766 -14.602 1 31.48 348 ALA A CA 1
ATOM 2774 C C . ALA A 1 348 ? 34.625 -32 -15.312 1 31.48 348 ALA A C 1
ATOM 2776 O O . ALA A 1 348 ? 34.281 -32.25 -16.469 1 31.48 348 ALA A O 1
ATOM 2777 N N . ASP A 1 349 ? 35.844 -32.531 -14.984 1 27.2 349 ASP A N 1
ATOM 2778 C CA . ASP A 1 349 ? 36.438 -33.844 -15.266 1 27.2 349 ASP A CA 1
ATOM 2779 C C . ASP A 1 349 ? 35.344 -34.906 -15.258 1 27.2 349 ASP A C 1
ATOM 2781 O O . ASP A 1 349 ? 34.469 -34.906 -14.406 1 27.2 349 ASP A O 1
ATOM 2785 N N . LYS A 1 350 ? 35.031 -35.562 -16.438 1 29.19 350 LYS A N 1
ATOM 2786 C CA . LYS A 1 350 ? 34.469 -36.875 -16.672 1 29.19 350 LYS A CA 1
ATOM 2787 C C . LYS A 1 350 ? 34.906 -37.875 -15.586 1 29.19 350 LYS A C 1
ATOM 2789 O O . LYS A 1 350 ? 36.094 -38.156 -15.438 1 29.19 350 LYS A O 1
ATOM 2794 N N . CYS A 1 351 ? 34.25 -37.969 -14.367 1 24.39 351 CYS A N 1
ATOM 2795 C CA . CYS A 1 351 ? 34.406 -39.125 -13.523 1 24.39 351 CYS A CA 1
ATOM 2796 C C . CYS A 1 351 ? 34.156 -40.406 -14.328 1 24.39 351 CYS A C 1
ATOM 2798 O O . CYS A 1 351 ? 33.031 -40.719 -14.734 1 24.39 351 CYS A O 1
ATOM 2800 N N . THR A 1 352 ? 35.094 -40.781 -15.234 1 18.38 352 THR A N 1
ATOM 2801 C CA . THR A 1 352 ? 35.438 -42.156 -15.562 1 18.38 352 THR A CA 1
ATOM 2802 C C . THR A 1 352 ? 35.938 -42.875 -14.312 1 18.38 352 THR A C 1
ATOM 2804 O O . THR A 1 352 ? 36.312 -44.062 -14.398 1 18.38 352 THR A O 1
ATOM 2807 N N . ALA A 1 353 ? 35.562 -42.594 -13.188 1 17.81 353 ALA A N 1
ATOM 2808 C CA . ALA A 1 353 ? 35.562 -43.844 -12.445 1 17.81 353 ALA A CA 1
ATOM 2809 C C . ALA A 1 353 ? 34.219 -44.562 -12.555 1 17.81 353 ALA A C 1
ATOM 2811 O O . ALA A 1 353 ? 33.188 -43.906 -12.648 1 17.81 353 ALA A O 1
ATOM 2812 N N . MET B 1 1 ? 4.523 12.688 31.828 1 60.91 1 MET B N 1
ATOM 2813 C CA . MET B 1 1 ? 4.719 13.047 30.422 1 60.91 1 MET B CA 1
ATOM 2814 C C . MET B 1 1 ? 3.773 12.258 29.516 1 60.91 1 MET B C 1
ATOM 2816 O O . MET B 1 1 ? 3.666 11.031 29.641 1 60.91 1 MET B O 1
ATOM 2820 N N . ILE B 1 2 ? 2.818 13.062 28.812 1 77.06 2 ILE B N 1
ATOM 2821 C CA . ILE B 1 2 ? 1.747 12.461 28.016 1 77.06 2 ILE B CA 1
ATOM 2822 C C . ILE B 1 2 ? 2.342 11.664 26.859 1 77.06 2 ILE B C 1
ATOM 2824 O O . ILE B 1 2 ? 1.88 10.562 26.547 1 77.06 2 ILE B O 1
ATOM 2828 N N . PHE B 1 3 ? 3.492 12.219 26.328 1 90.38 3 PHE B N 1
ATOM 2829 C CA . PHE B 1 3 ? 4.109 11.586 25.172 1 90.38 3 PHE B CA 1
ATOM 2830 C C . PHE B 1 3 ? 5.559 11.219 25.453 1 90.38 3 PHE B C 1
ATOM 2832 O O . PHE B 1 3 ? 6.246 11.93 26.203 1 90.38 3 PHE B O 1
ATOM 2839 N N . PRO B 1 4 ? 6.051 10.102 24.906 1 88.44 4 PRO B N 1
ATOM 2840 C CA . PRO B 1 4 ? 7.469 9.758 25.062 1 88.44 4 PRO B CA 1
ATOM 2841 C C . PRO B 1 4 ? 8.398 10.82 24.5 1 88.44 4 PRO B C 1
ATOM 2843 O O . PRO B 1 4 ? 8.039 11.516 23.547 1 88.44 4 PRO B O 1
ATOM 2846 N N . HIS B 1 5 ? 9.586 10.836 25.109 1 88.56 5 HIS B N 1
ATOM 2847 C CA . HIS B 1 5 ? 10.578 11.812 24.656 1 88.56 5 HIS B CA 1
ATOM 2848 C C . HIS B 1 5 ? 11.188 11.406 23.328 1 88.56 5 HIS B C 1
ATOM 2850 O O . HIS B 1 5 ? 11.641 10.273 23.172 1 88.56 5 HIS B O 1
ATOM 2856 N N . VAL B 1 6 ? 11.219 12.344 22.375 1 89.06 6 VAL B N 1
ATOM 2857 C CA . VAL B 1 6 ? 11.703 12.047 21.031 1 89.06 6 VAL B CA 1
ATOM 2858 C C . VAL B 1 6 ? 12.875 12.961 20.703 1 89.06 6 VAL B C 1
ATOM 2860 O O . VAL B 1 6 ? 13.789 12.57 19.969 1 89.06 6 VAL B O 1
ATOM 2863 N N . GLY B 1 7 ? 12.852 14.164 21.203 1 89.38 7 GLY B N 1
ATOM 2864 C CA . GLY B 1 7 ? 13.859 15.164 20.891 1 89.38 7 GLY B CA 1
ATOM 2865 C C . GLY B 1 7 ? 13.633 16.484 21.609 1 89.38 7 GLY B C 1
ATOM 2866 O O . GLY B 1 7 ? 12.648 16.641 22.344 1 89.38 7 GLY B O 1
ATOM 2867 N N . ASP B 1 8 ? 14.602 17.438 21.344 1 91.81 8 ASP B N 1
ATOM 2868 C CA . ASP B 1 8 ? 14.562 18.688 22.094 1 91.81 8 ASP B CA 1
ATOM 2869 C C . ASP B 1 8 ? 14.68 19.891 21.156 1 91.81 8 ASP B C 1
ATOM 2871 O O . ASP B 1 8 ? 15.195 20.938 21.531 1 91.81 8 ASP B O 1
ATOM 2875 N N . GLN B 1 9 ? 14.203 19.703 19.953 1 93.62 9 GLN B N 1
ATOM 2876 C CA . GLN B 1 9 ? 14.336 20.781 19 1 93.62 9 GLN B CA 1
ATOM 2877 C C . GLN B 1 9 ? 13.312 21.875 19.25 1 93.62 9 GLN B C 1
ATOM 2879 O O . GLN B 1 9 ? 13.523 23.031 18.891 1 93.62 9 GLN B O 1
ATOM 2884 N N . PHE B 1 10 ? 12.219 21.469 19.828 1 96.5 10 PHE B N 1
ATOM 2885 C CA . PHE B 1 10 ? 11.133 22.406 20.094 1 96.5 10 PHE B CA 1
ATOM 2886 C C . PHE B 1 10 ? 10.938 22.609 21.578 1 96.5 10 PHE B C 1
ATOM 2888 O O . PHE B 1 10 ? 10.203 21.859 22.219 1 96.5 10 PHE B O 1
ATOM 2895 N N . ARG B 1 11 ? 11.523 23.703 22.047 1 96.88 11 ARG B N 1
ATOM 2896 C CA . ARG B 1 11 ? 11.43 24.047 23.469 1 96.88 11 ARG B CA 1
ATOM 2897 C C . ARG B 1 11 ? 10.156 24.844 23.75 1 96.88 11 ARG B C 1
ATOM 2899 O O . ARG B 1 11 ? 9.938 25.906 23.172 1 96.88 11 ARG B O 1
ATOM 2906 N N . LEU B 1 12 ? 9.336 24.297 24.656 1 97.75 12 LEU B N 1
ATOM 2907 C CA . LEU B 1 12 ? 8.109 24.984 25.031 1 97.75 12 LEU B CA 1
ATOM 2908 C C . LEU B 1 12 ? 8.258 25.688 26.391 1 97.75 12 LEU B C 1
ATOM 2910 O O . LEU B 1 12 ? 8.805 25.109 27.328 1 97.75 12 LEU B O 1
ATOM 2914 N N . VAL B 1 13 ? 7.895 26.922 26.438 1 98.19 13 VAL B N 1
ATOM 2915 C CA . VAL B 1 13 ? 7.84 27.688 27.672 1 98.19 13 VAL B CA 1
ATOM 2916 C C . VAL B 1 13 ? 6.387 28.016 28.016 1 98.19 13 VAL B C 1
ATOM 2918 O O . VAL B 1 13 ? 5.738 28.797 27.312 1 98.19 13 VAL B O 1
ATOM 2921 N N . TYR B 1 14 ? 5.91 27.406 29.078 1 98.5 14 TYR B N 1
ATOM 2922 C CA . TYR B 1 14 ? 4.531 27.641 29.5 1 98.5 14 TYR B CA 1
ATOM 2923 C C . TYR B 1 14 ? 4.469 28.734 30.562 1 98.5 14 TYR B C 1
ATOM 2925 O O . TYR B 1 14 ? 5.352 28.828 31.422 1 98.5 14 TYR B O 1
ATOM 2933 N N . GLY B 1 15 ? 3.389 29.531 30.5 1 98.31 15 GLY B N 1
ATOM 2934 C CA . GLY B 1 15 ? 3.199 30.5 31.562 1 98.31 15 GLY B CA 1
ATOM 2935 C C . GLY B 1 15 ? 2.096 31.5 31.266 1 98.31 15 GLY B C 1
ATOM 2936 O O . GLY B 1 15 ? 1.187 31.219 30.484 1 98.31 15 GLY B O 1
ATOM 2937 N N . ARG B 1 16 ? 2.113 32.531 32.031 1 98.06 16 ARG B N 1
ATOM 2938 C CA . ARG B 1 16 ? 1.231 33.688 31.891 1 98.06 16 ARG B CA 1
ATOM 2939 C C . ARG B 1 16 ? 2.029 34.969 31.859 1 98.06 16 ARG B C 1
ATOM 2941 O O . ARG B 1 16 ? 3.055 35.094 32.531 1 98.06 16 ARG B O 1
ATOM 2948 N N . ASN B 1 17 ? 1.555 35.875 30.984 1 97.06 17 ASN B N 1
ATOM 2949 C CA . ASN B 1 17 ? 2.25 37.156 30.828 1 97.06 17 ASN B CA 1
ATOM 2950 C C . ASN B 1 17 ? 3.709 36.938 30.438 1 97.06 17 ASN B C 1
ATOM 2952 O O . ASN B 1 17 ? 4.609 37.5 31.078 1 97.06 17 ASN B O 1
ATOM 2956 N N . LEU B 1 18 ? 3.959 36.25 29.453 1 97.81 18 LEU B N 1
ATOM 2957 C CA . LEU B 1 18 ? 5.297 35.812 29.062 1 97.81 18 LEU B CA 1
ATOM 2958 C C . LEU B 1 18 ? 5.98 36.875 28.203 1 97.81 18 LEU B C 1
ATOM 2960 O O . LEU B 1 18 ? 7.211 36.906 28.141 1 97.81 18 LEU B O 1
ATOM 2964 N N . LEU B 1 19 ? 5.285 37.719 27.484 1 97.38 19 LEU B N 1
ATOM 2965 C CA . LEU B 1 19 ? 5.816 38.625 26.484 1 97.38 19 LEU B CA 1
ATOM 2966 C C . LEU B 1 19 ? 6.801 39.625 27.109 1 97.38 19 LEU B C 1
ATOM 2968 O O . LEU B 1 19 ? 7.879 39.844 26.562 1 97.38 19 LEU B O 1
ATOM 2972 N N . PRO B 1 20 ? 6.441 40.25 28.297 1 97.56 20 PRO B N 1
ATOM 2973 C CA . PRO B 1 20 ? 7.402 41.188 28.906 1 97.56 20 PRO B CA 1
ATOM 2974 C C . PRO B 1 20 ? 8.719 40.5 29.266 1 97.56 20 PRO B C 1
ATOM 2976 O O . PRO B 1 20 ? 9.797 41.062 29.047 1 97.56 20 PRO B O 1
ATOM 2979 N N . GLY B 1 21 ? 8.594 39.344 29.828 1 96.88 21 GLY B N 1
ATOM 2980 C CA . GLY B 1 21 ? 9.797 38.625 30.172 1 96.88 21 GLY B CA 1
ATOM 2981 C C . GLY B 1 21 ? 10.641 38.25 28.969 1 96.88 21 GLY B C 1
ATOM 2982 O O . GLY B 1 21 ? 11.867 38.344 29.016 1 96.88 21 GLY B O 1
ATOM 2983 N N . LEU B 1 22 ? 9.992 37.781 27.859 1 97.38 22 LEU B N 1
ATOM 2984 C CA . LEU B 1 22 ? 10.68 37.406 26.625 1 97.38 22 LEU B CA 1
ATOM 2985 C C . LEU B 1 22 ? 11.414 38.625 26.031 1 97.38 22 LEU B C 1
ATOM 2987 O O . LEU B 1 22 ? 12.57 38.5 25.625 1 97.38 22 LEU B O 1
ATOM 2991 N N . THR B 1 23 ? 10.805 39.75 26 1 97.5 23 THR B N 1
ATOM 2992 C CA . THR B 1 23 ? 11.32 40.906 25.25 1 97.5 23 THR B CA 1
ATOM 2993 C C . THR B 1 23 ? 12.203 41.781 26.141 1 97.5 23 THR B C 1
ATOM 2995 O O . THR B 1 23 ? 12.875 42.688 25.641 1 97.5 23 THR B O 1
ATOM 2998 N N . ALA B 1 24 ? 12.258 41.5 27.484 1 96.19 24 ALA B N 1
ATOM 2999 C CA . ALA B 1 24 ? 13.055 42.281 28.422 1 96.19 24 ALA B CA 1
ATOM 3000 C C . ALA B 1 24 ? 14.531 42.25 28.062 1 96.19 24 ALA B C 1
ATOM 3002 O O . ALA B 1 24 ? 15.266 43.188 28.297 1 96.19 24 ALA B O 1
ATOM 3003 N N . ASP B 1 25 ? 14.977 41.156 27.453 1 90.88 25 ASP B N 1
ATOM 3004 C CA . ASP B 1 25 ? 16.391 41 27.156 1 90.88 25 ASP B CA 1
ATOM 3005 C C . ASP B 1 25 ? 16.672 41.188 25.672 1 90.88 25 ASP B C 1
ATOM 3007 O O . ASP B 1 25 ? 17.781 40.938 25.188 1 90.88 25 ASP B O 1
ATOM 3011 N N . LEU B 1 26 ? 15.648 41.531 24.922 1 96.12 26 LEU B N 1
ATOM 3012 C CA . LEU B 1 26 ? 15.82 41.75 23.484 1 96.12 26 LEU B CA 1
ATOM 3013 C C . LEU B 1 26 ? 15.938 43.25 23.172 1 96.12 26 LEU B C 1
ATOM 3015 O O . LEU B 1 26 ? 15.422 44.062 23.906 1 96.12 26 LEU B O 1
ATOM 3019 N N . SER B 1 27 ? 16.766 43.531 22.25 1 95.38 27 SER B N 1
ATOM 3020 C CA . SER B 1 27 ? 16.844 44.875 21.688 1 95.38 27 SER B CA 1
ATOM 3021 C C . SER B 1 27 ? 16.984 44.844 20.172 1 95.38 27 SER B C 1
ATOM 3023 O O . SER B 1 27 ? 17.594 43.906 19.625 1 95.38 27 SER B O 1
ATOM 3025 N N . ASN B 1 28 ? 16.375 45.781 19.469 1 97.44 28 ASN B N 1
ATOM 3026 C CA . ASN B 1 28 ? 16.422 45.844 18.016 1 97.44 28 ASN B CA 1
ATOM 3027 C C . ASN B 1 28 ? 15.875 44.594 17.375 1 97.44 28 ASN B C 1
ATOM 3029 O O . ASN B 1 28 ? 16.547 43.969 16.547 1 97.44 28 ASN B O 1
ATOM 3033 N N . TYR B 1 29 ? 14.734 44.156 17.906 1 98.25 29 TYR B N 1
ATOM 3034 C CA . TYR B 1 29 ? 14.125 42.938 17.375 1 98.25 29 TYR B CA 1
ATOM 3035 C C . TYR B 1 29 ? 12.922 43.25 16.5 1 98.25 29 TYR B C 1
ATOM 3037 O O . TYR B 1 29 ? 12.383 44.375 16.562 1 98.25 29 TYR B O 1
ATOM 3045 N N . LEU B 1 30 ? 12.625 42.375 15.617 1 98.69 30 LEU B N 1
ATOM 3046 C CA . LEU B 1 30 ? 11.484 42.469 14.711 1 98.69 30 LEU B CA 1
ATOM 3047 C C . LEU B 1 30 ? 10.305 41.656 15.227 1 98.69 30 LEU B C 1
ATOM 3049 O O . LEU B 1 30 ? 10.438 40.469 15.5 1 98.69 30 LEU B O 1
ATOM 3053 N N . VAL B 1 31 ? 9.18 42.375 15.414 1 98.75 31 VAL B N 1
ATOM 3054 C CA . VAL B 1 31 ? 7.926 41.688 15.734 1 98.75 31 VAL B CA 1
ATOM 3055 C C . VAL B 1 31 ? 7.121 41.438 14.461 1 98.75 31 VAL B C 1
ATOM 3057 O O . VAL B 1 31 ? 6.77 42.406 13.758 1 98.75 31 VAL B O 1
ATOM 3060 N N . VAL B 1 32 ? 6.953 40.219 14.117 1 98.75 32 VAL B N 1
ATOM 3061 C CA . VAL B 1 32 ? 6.082 39.844 13.008 1 98.75 32 VAL B CA 1
ATOM 3062 C C . VAL B 1 32 ? 4.727 39.375 13.547 1 98.75 32 VAL B C 1
ATOM 3064 O O . VAL B 1 32 ? 4.652 38.406 14.32 1 98.75 32 VAL B O 1
ATOM 3067 N N . THR B 1 33 ? 3.66 40 13.195 1 98.44 33 THR B N 1
ATOM 3068 C CA . THR B 1 33 ? 2.355 39.781 13.797 1 98.44 33 THR B CA 1
ATOM 3069 C C . THR B 1 33 ? 1.237 40.25 12.883 1 98.44 33 THR B C 1
ATOM 3071 O O . THR B 1 33 ? 1.498 40.719 11.773 1 98.44 33 THR B O 1
ATOM 3074 N N . ASP B 1 34 ? 0.033 39.969 13.242 1 95.88 34 ASP B N 1
ATOM 3075 C CA . ASP B 1 34 ? -1.087 40.625 12.555 1 95.88 34 ASP B CA 1
ATOM 3076 C C . ASP B 1 34 ? -1.559 41.875 13.305 1 95.88 34 ASP B C 1
ATOM 3078 O O . ASP B 1 34 ? -1.17 42.094 14.453 1 95.88 34 ASP B O 1
ATOM 3082 N N . GLY B 1 35 ? -2.393 42.688 12.68 1 95.44 35 GLY B N 1
ATOM 3083 C CA . GLY B 1 35 ? -2.803 44 13.211 1 95.44 35 GLY B CA 1
ATOM 3084 C C . GLY B 1 35 ? -3.574 43.875 14.516 1 95.44 35 GLY B C 1
ATOM 3085 O O . GLY B 1 35 ? -3.365 44.656 15.438 1 95.44 35 GLY B O 1
ATOM 3086 N N . PHE B 1 36 ? -4.406 42.938 14.555 1 94.38 36 PHE B N 1
ATOM 3087 C CA . PHE B 1 36 ? -5.254 42.75 15.727 1 94.38 36 PHE B CA 1
ATOM 3088 C C . PHE B 1 36 ? -4.418 42.375 16.938 1 94.38 36 PHE B C 1
ATOM 3090 O O . PHE B 1 36 ? -4.566 42.938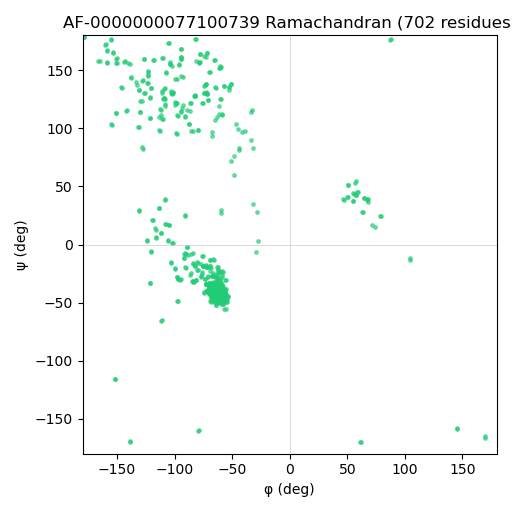 18.016 1 94.38 36 PHE B O 1
ATOM 3097 N N . VAL B 1 37 ? -3.586 41.438 16.766 1 96.44 37 VAL B N 1
ATOM 3098 C CA . VAL B 1 37 ? -2.738 40.938 17.844 1 96.44 37 VAL B CA 1
ATOM 3099 C C . VAL B 1 37 ? -1.782 42.031 18.297 1 96.44 37 VAL B C 1
ATOM 3101 O O . VAL B 1 37 ? -1.566 42.188 19.5 1 96.44 37 VAL B O 1
ATOM 3104 N N . PHE B 1 38 ? -1.24 42.719 17.391 1 97.62 38 PHE B N 1
ATOM 3105 C CA . PHE B 1 38 ? -0.31 43.781 17.734 1 97.62 38 PHE B CA 1
ATOM 3106 C C . PHE B 1 38 ? -0.986 44.844 18.625 1 97.62 38 PHE B C 1
ATOM 3108 O O . PHE B 1 38 ? -0.448 45.219 19.656 1 97.62 38 PHE B O 1
ATOM 3115 N N . GLU B 1 39 ? -2.117 45.281 18.219 1 97.5 39 GLU B N 1
ATOM 3116 C CA . GLU B 1 39 ? -2.826 46.312 18.969 1 97.5 39 GLU B CA 1
ATOM 3117 C C . GLU B 1 39 ? -3.178 45.844 20.375 1 97.5 39 GLU B C 1
ATOM 3119 O O . GLU B 1 39 ? -3.121 46.625 21.328 1 97.5 39 GLU B O 1
ATOM 3124 N N . LYS B 1 40 ? -3.486 44.656 20.438 1 96.56 40 LYS B N 1
ATOM 3125 C CA . LYS B 1 40 ? -3.943 44.094 21.703 1 96.56 40 LYS B CA 1
ATOM 3126 C C . LYS B 1 40 ? -2.785 43.938 22.688 1 96.56 40 LYS B C 1
ATOM 3128 O O . LYS B 1 40 ? -2.961 44.094 23.906 1 96.56 40 LYS B O 1
ATOM 3133 N N . TYR B 1 41 ? -1.559 43.625 22.156 1 96.94 41 TYR B N 1
ATOM 3134 C CA . TYR B 1 41 ? -0.526 43.188 23.094 1 96.94 41 TYR B CA 1
ATOM 3135 C C . TYR B 1 41 ? 0.717 44.062 22.969 1 96.94 41 TYR B C 1
ATOM 3137 O O . TYR B 1 41 ? 1.719 43.812 23.656 1 96.94 41 TYR B O 1
ATOM 3145 N N . LYS B 1 42 ? 0.753 45.062 22.188 1 96.94 42 LYS B N 1
ATOM 3146 C CA . LYS B 1 42 ? 1.917 45.906 21.906 1 96.94 42 LYS B CA 1
ATOM 3147 C C . LYS B 1 42 ? 2.48 46.5 23.203 1 96.94 42 LYS B C 1
ATOM 3149 O O . LYS B 1 42 ? 3.689 46.688 23.328 1 96.94 42 LYS B O 1
ATOM 3154 N N . GLU B 1 43 ? 1.609 46.75 24.25 1 96.94 43 GLU B N 1
ATOM 3155 C CA . GLU B 1 43 ? 2.047 47.375 25.484 1 96.94 43 GLU B CA 1
ATOM 3156 C C . GLU B 1 43 ? 2.926 46.438 26.312 1 96.94 43 GLU B C 1
ATOM 3158 O O . GLU B 1 43 ? 3.652 46.875 27.203 1 96.94 43 GLU B O 1
ATOM 3163 N N . GLN B 1 44 ? 2.803 45.219 26 1 96.94 44 GLN B N 1
ATOM 3164 C CA . GLN B 1 44 ? 3.592 44.219 26.734 1 96.94 44 GLN B CA 1
ATOM 3165 C C . GLN B 1 44 ? 5.004 44.125 26.172 1 96.94 44 GLN B C 1
ATOM 3167 O O . GLN B 1 44 ? 5.891 43.531 26.797 1 96.94 44 GLN B O 1
ATOM 3172 N N . LEU B 1 45 ? 5.246 44.594 24.969 1 97.38 45 LEU B N 1
ATOM 3173 C CA . LEU B 1 45 ? 6.559 44.531 24.328 1 97.38 45 LEU B CA 1
ATOM 3174 C C . LEU B 1 45 ? 7.504 45.562 24.938 1 97.38 45 LEU B C 1
ATOM 3176 O O . LEU B 1 45 ? 7.105 46.688 25.219 1 97.38 45 LEU B O 1
ATOM 3180 N N . LYS B 1 46 ? 8.727 45.062 25.172 1 97.19 46 LYS B N 1
ATOM 3181 C CA . LYS B 1 46 ? 9.703 45.938 25.828 1 97.19 46 LYS B CA 1
ATOM 3182 C C . LYS B 1 46 ? 10.82 46.344 24.859 1 97.19 46 LYS B C 1
ATOM 3184 O O . LYS B 1 46 ? 10.977 45.719 23.797 1 97.19 46 LYS B O 1
ATOM 3189 N N . ASN B 1 47 ? 11.5 47.438 25.234 1 96.19 47 ASN B N 1
ATOM 3190 C CA . ASN B 1 47 ? 12.68 47.906 24.531 1 96.19 47 ASN B CA 1
ATOM 3191 C C . ASN B 1 47 ? 12.359 48.281 23.078 1 96.19 47 ASN B C 1
ATOM 3193 O O . ASN B 1 47 ? 11.188 48.406 22.719 1 96.19 47 ASN B O 1
ATOM 3197 N N . ASP B 1 48 ? 13.398 48.531 22.25 1 96.44 48 ASP B N 1
ATOM 3198 C CA . ASP B 1 48 ? 13.219 49 20.875 1 96.44 48 ASP B CA 1
ATOM 3199 C C . ASP B 1 48 ? 12.938 47.844 19.938 1 96.44 48 ASP B C 1
ATOM 3201 O O . ASP B 1 48 ? 13.641 46.812 19.969 1 96.44 48 ASP B O 1
ATOM 3205 N N . TYR B 1 49 ? 11.93 47.969 19.234 1 97.81 49 TYR B N 1
ATOM 3206 C CA . TYR B 1 49 ? 11.594 46.938 18.266 1 97.81 49 TYR B CA 1
ATOM 3207 C C . TYR B 1 49 ? 11 47.562 16.984 1 97.81 49 TYR B C 1
ATOM 3209 O O . TYR B 1 49 ? 10.57 48.719 17 1 97.81 49 TYR B O 1
ATOM 3217 N N . LYS B 1 50 ? 11.078 46.844 15.906 1 98.06 50 LYS B N 1
ATOM 3218 C CA . LYS B 1 50 ? 10.352 47.125 14.664 1 98.06 50 LYS B CA 1
ATOM 3219 C C . LYS B 1 50 ? 9.172 46.156 14.508 1 98.06 50 LYS B C 1
ATOM 3221 O O . LYS B 1 50 ? 9.141 45.094 15.141 1 98.06 50 LYS B O 1
ATOM 3226 N N . VAL B 1 51 ? 8.18 46.625 13.75 1 98.38 51 VAL B N 1
ATOM 3227 C CA . VAL B 1 51 ? 6.988 45.812 13.617 1 98.38 51 VAL B CA 1
ATOM 3228 C C . VAL B 1 51 ? 6.676 45.594 12.133 1 98.38 51 VAL B C 1
ATOM 3230 O O . VAL B 1 51 ? 6.762 46.5 11.328 1 98.38 51 VAL B O 1
ATOM 3233 N N . TYR B 1 52 ? 6.457 44.344 11.773 1 98.44 52 TYR B N 1
ATOM 3234 C CA . TYR B 1 52 ? 5.906 44 10.477 1 98.44 52 TYR B CA 1
ATOM 3235 C C . TYR B 1 52 ? 4.512 43.406 10.617 1 98.44 52 TYR B C 1
ATOM 3237 O O . TYR B 1 52 ? 4.348 42.312 11.203 1 98.44 52 TYR B O 1
ATOM 3245 N N . ILE B 1 53 ? 3.535 44.062 10.078 1 98.25 53 ILE B N 1
ATOM 3246 C CA . ILE B 1 53 ? 2.164 43.562 10.062 1 98.25 53 ILE B CA 1
ATOM 3247 C C . ILE B 1 53 ? 1.941 42.719 8.828 1 98.25 53 ILE B C 1
ATOM 3249 O O . ILE B 1 53 ? 1.942 43.188 7.699 1 98.25 53 ILE B O 1
ATOM 3253 N N . VAL B 1 54 ? 1.693 41.469 9.078 1 97.38 54 VAL B N 1
ATOM 3254 C CA . VAL B 1 54 ? 1.589 40.5 8 1 97.38 54 VAL B CA 1
ATOM 3255 C C . VAL B 1 54 ? 0.29 40.719 7.23 1 97.38 54 VAL B C 1
ATOM 3257 O O . VAL B 1 54 ? -0.79 40.781 7.824 1 97.38 54 VAL B O 1
ATOM 3260 N N . LYS B 1 55 ? 0.401 40.812 5.957 1 91.75 55 LYS B N 1
ATOM 3261 C CA . LYS B 1 55 ? -0.747 40.938 5.066 1 91.75 55 LYS B CA 1
ATOM 3262 C C . LYS B 1 55 ? -1.155 39.594 4.473 1 91.75 55 LYS B C 1
ATOM 3264 O O . LYS B 1 55 ? -2.344 39.281 4.402 1 91.75 55 LYS B O 1
ATOM 3269 N N . ASP B 1 56 ? -0.256 38.969 4.012 1 92.69 56 ASP B N 1
ATOM 3270 C CA . ASP B 1 56 ? -0.385 37.625 3.461 1 92.69 56 ASP B CA 1
ATOM 3271 C C . ASP B 1 56 ? 0.945 36.875 3.52 1 92.69 56 ASP B C 1
ATOM 3273 O O . ASP B 1 56 ? 1.931 37.375 4.051 1 92.69 56 ASP B O 1
ATOM 3277 N N . VAL B 1 57 ? 0.92 35.625 3.107 1 95.5 57 VAL B N 1
ATOM 3278 C CA . VAL B 1 57 ? 2.146 34.844 3.133 1 95.5 57 VAL B CA 1
ATOM 3279 C C . VAL B 1 57 ? 2.58 34.5 1.705 1 95.5 57 VAL B C 1
ATOM 3281 O O . VAL B 1 57 ? 3.135 33.438 1.448 1 95.5 57 VAL B O 1
ATOM 3284 N N . GLU B 1 58 ? 2.297 35.344 0.803 1 95.38 58 GLU B N 1
ATOM 3285 C CA . GLU B 1 58 ? 2.881 35.281 -0.534 1 95.38 58 GLU B CA 1
ATOM 3286 C C . GLU B 1 58 ? 4.352 35.688 -0.514 1 95.38 58 GLU B C 1
ATOM 3288 O O . GLU B 1 58 ? 4.703 36.781 -0.036 1 95.38 58 GLU B O 1
ATOM 3293 N N . ILE B 1 59 ? 5.172 34.906 -1.1 1 96.19 59 ILE B N 1
ATOM 3294 C CA . ILE B 1 59 ? 6.613 35.125 -1.035 1 96.19 59 ILE B CA 1
ATOM 3295 C C . ILE B 1 59 ? 6.961 36.469 -1.67 1 96.19 59 ILE B C 1
ATOM 3297 O O . ILE B 1 59 ? 7.812 37.219 -1.159 1 96.19 59 ILE B O 1
ATOM 3301 N N . SER B 1 60 ? 6.32 36.781 -2.793 1 95.62 60 SER B N 1
ATOM 3302 C CA . SER B 1 60 ? 6.602 38 -3.502 1 95.62 60 SER B CA 1
ATOM 3303 C C . SER B 1 60 ? 6.348 39.219 -2.609 1 95.62 60 SER B C 1
ATOM 3305 O O . SER B 1 60 ? 7.074 40.219 -2.684 1 95.62 60 SER B O 1
ATOM 3307 N N . THR B 1 61 ? 5.312 39.125 -1.744 1 96.19 61 THR B N 1
ATOM 3308 C CA . THR B 1 61 ? 4.996 40.219 -0.814 1 96.19 61 THR B CA 1
ATOM 3309 C C . THR B 1 61 ? 6.09 40.344 0.242 1 96.19 61 THR B C 1
ATOM 3311 O O . THR B 1 61 ? 6.559 41.469 0.516 1 96.19 61 THR B O 1
ATOM 3314 N N . LEU B 1 62 ? 6.539 39.281 0.811 1 96.94 62 LEU B N 1
ATOM 3315 C CA . LEU B 1 62 ? 7.516 39.281 1.893 1 96.94 62 LEU B CA 1
ATOM 3316 C C . LEU B 1 62 ? 8.891 39.688 1.375 1 96.94 62 LEU B C 1
ATOM 3318 O O . LEU B 1 62 ? 9.648 40.375 2.078 1 96.94 62 LEU B O 1
ATOM 3322 N N . GLU B 1 63 ? 9.227 39.312 0.139 1 95.88 63 GLU B N 1
ATOM 3323 C CA . GLU B 1 63 ? 10.508 39.656 -0.464 1 95.88 63 GLU B CA 1
ATOM 3324 C C . GLU B 1 63 ? 10.641 41.188 -0.623 1 95.88 63 GLU B C 1
ATOM 3326 O O . GLU B 1 63 ? 11.734 41.719 -0.483 1 95.88 63 GLU B O 1
ATOM 3331 N N . GLN B 1 64 ? 9.57 41.75 -0.869 1 95.31 64 GLN B N 1
ATOM 3332 C CA . GLN B 1 64 ? 9.562 43.219 -1.044 1 95.31 64 GLN B CA 1
ATOM 3333 C C . GLN B 1 64 ? 9.734 43.938 0.292 1 95.31 64 GLN B C 1
ATOM 3335 O O . GLN B 1 64 ? 10.32 45 0.351 1 95.31 64 GLN B O 1
ATOM 3340 N N . ASP B 1 65 ? 9.281 43.344 1.329 1 96.19 65 ASP B N 1
ATOM 3341 C CA . ASP B 1 65 ? 9.188 44.031 2.615 1 96.19 65 ASP B CA 1
ATOM 3342 C C . ASP B 1 65 ? 10.391 43.688 3.498 1 96.19 65 ASP B C 1
ATOM 3344 O O . ASP B 1 65 ? 10.789 44.5 4.336 1 96.19 65 ASP B O 1
ATOM 3348 N N . VAL B 1 66 ? 10.984 42.531 3.336 1 96.31 66 VAL B N 1
ATOM 3349 C CA . VAL B 1 66 ? 11.906 41.969 4.312 1 96.31 66 VAL B CA 1
ATOM 3350 C C . VAL B 1 66 ? 13.18 42.812 4.363 1 96.31 66 VAL B C 1
ATOM 3352 O O . VAL B 1 66 ? 13.828 42.938 5.414 1 96.31 66 VAL B O 1
ATOM 3355 N N . GLU B 1 67 ? 13.539 43.469 3.311 1 95.12 67 GLU B N 1
ATOM 3356 C CA . GLU B 1 67 ? 14.789 44.219 3.223 1 95.12 67 GLU B CA 1
ATOM 3357 C C . GLU B 1 67 ? 14.781 45.406 4.184 1 95.12 67 GLU B C 1
ATOM 3359 O O . GLU B 1 67 ? 15.836 45.844 4.66 1 95.12 67 GLU B O 1
ATOM 3364 N N . LYS B 1 68 ? 13.617 45.875 4.48 1 96.75 68 LYS B N 1
ATOM 3365 C CA . LYS B 1 68 ? 13.453 47 5.387 1 96.75 68 LYS B CA 1
ATOM 3366 C C . LYS B 1 68 ? 13.883 46.625 6.805 1 96.75 68 LYS B C 1
ATOM 3368 O O . LYS B 1 68 ? 14.094 47.531 7.641 1 96.75 68 LYS B O 1
ATOM 3373 N N . TYR B 1 69 ? 14.07 45.375 7.043 1 97.62 69 TYR B N 1
ATOM 3374 C CA . TYR B 1 69 ? 14.305 44.938 8.414 1 97.62 69 TYR B CA 1
ATOM 3375 C C . TYR B 1 69 ? 15.688 44.312 8.555 1 97.62 69 TYR B C 1
ATOM 3377 O O . TYR B 1 69 ? 15.969 43.625 9.547 1 97.62 69 TYR B O 1
ATOM 3385 N N . ARG B 1 70 ? 16.453 44.562 7.555 1 95.75 70 ARG B N 1
ATOM 3386 C CA . ARG B 1 70 ? 17.844 44.156 7.672 1 95.75 70 ARG B CA 1
ATOM 3387 C C . ARG B 1 70 ? 18.5 44.781 8.891 1 95.75 70 ARG B C 1
ATOM 3389 O O . ARG B 1 70 ? 18.25 45.969 9.195 1 95.75 70 ARG B O 1
ATOM 3396 N N . GLY B 1 71 ? 19.266 44.062 9.648 1 95.81 71 GLY B N 1
ATOM 3397 C CA . GLY B 1 71 ? 20.016 44.625 10.773 1 95.81 71 GLY B CA 1
ATOM 3398 C C . GLY B 1 71 ? 19.391 44.281 12.117 1 95.81 71 GLY B C 1
ATOM 3399 O O . GLY B 1 71 ? 20.016 44.469 13.164 1 95.81 71 GLY B O 1
ATOM 3400 N N . VAL B 1 72 ? 18.156 43.75 12.07 1 97.81 72 VAL B N 1
ATOM 3401 C CA . VAL B 1 72 ? 17.547 43.375 13.336 1 97.81 72 VAL B CA 1
ATOM 3402 C C . VAL B 1 72 ? 18.344 42.219 13.945 1 97.81 72 VAL B C 1
ATOM 3404 O O . VAL B 1 72 ? 19.031 41.469 13.234 1 97.81 72 VAL B O 1
ATOM 3407 N N . ASP B 1 73 ? 18.203 42.062 15.266 1 97.62 73 ASP B N 1
ATOM 3408 C CA . ASP B 1 73 ? 19.016 41.062 15.961 1 97.62 73 ASP B CA 1
ATOM 3409 C C . ASP B 1 73 ? 18.281 39.75 16.109 1 97.62 73 ASP B C 1
ATOM 3411 O O . ASP B 1 73 ? 18.922 38.688 16.188 1 97.62 73 ASP B O 1
ATOM 3415 N N . THR B 1 74 ? 17.016 39.844 16.188 1 98.25 74 THR B N 1
ATOM 3416 C CA . THR B 1 74 ? 16.188 38.656 16.391 1 98.25 74 THR B CA 1
ATOM 3417 C C . THR B 1 74 ? 14.758 38.875 15.945 1 98.25 74 THR B C 1
ATOM 3419 O O . THR B 1 74 ? 14.359 40.031 15.711 1 98.25 74 THR B O 1
ATOM 3422 N N . VAL B 1 75 ? 14.062 37.812 15.633 1 98.69 75 VAL B N 1
ATOM 3423 C CA . VAL B 1 75 ? 12.672 37.906 15.211 1 98.69 75 VAL B CA 1
ATOM 3424 C C . VAL B 1 75 ? 11.766 37.312 16.281 1 98.69 75 VAL B C 1
ATOM 3426 O O . VAL B 1 75 ? 12.07 36.25 16.828 1 98.69 75 VAL B O 1
ATOM 3429 N N . VAL B 1 76 ? 10.742 38.031 16.625 1 98.81 76 VAL B N 1
ATOM 3430 C CA . VAL B 1 76 ? 9.648 37.531 17.453 1 98.81 76 VAL B CA 1
ATOM 3431 C C . VAL B 1 76 ? 8.375 37.406 16.609 1 98.81 76 VAL B C 1
ATOM 3433 O O . VAL B 1 76 ? 7.773 38.406 16.234 1 98.81 76 VAL B O 1
ATOM 3436 N N . ALA B 1 77 ? 8 36.219 16.312 1 98.75 77 ALA B N 1
ATOM 3437 C CA . ALA B 1 77 ? 6.77 35.969 15.562 1 98.75 77 ALA B CA 1
ATOM 3438 C C . ALA B 1 77 ? 5.598 35.719 16.5 1 98.75 77 ALA B C 1
ATOM 3440 O O . ALA B 1 77 ? 5.621 34.75 17.281 1 98.75 77 ALA B O 1
ATOM 3441 N N . MET B 1 78 ? 4.613 36.562 16.453 1 98.25 78 MET B N 1
ATOM 3442 C CA . MET B 1 78 ? 3.494 36.469 17.391 1 98.25 78 MET B CA 1
ATOM 3443 C C . MET B 1 78 ? 2.164 36.469 16.641 1 98.25 78 MET B C 1
ATOM 3445 O O . MET B 1 78 ? 1.883 37.375 15.867 1 98.25 78 MET B O 1
ATOM 3449 N N . GLY B 1 79 ? 1.344 35.5 16.812 1 97.5 79 GLY B N 1
ATOM 3450 C CA . GLY B 1 79 ? 0.046 35.406 16.172 1 97.5 79 GLY B CA 1
ATOM 3451 C C . GLY B 1 79 ? -0.361 34 15.812 1 97.5 79 GLY B C 1
ATOM 3452 O O . GLY B 1 79 ? 0.001 33.062 16.516 1 97.5 79 GLY B O 1
ATOM 3453 N N . GLY B 1 80 ? -1.273 33.938 14.852 1 95.94 80 GLY B N 1
ATOM 3454 C CA . GLY B 1 80 ? -1.662 32.656 14.32 1 95.94 80 GLY B CA 1
ATOM 3455 C C . GLY B 1 80 ? -0.671 32.094 13.312 1 95.94 80 GLY B C 1
ATOM 3456 O O . GLY B 1 80 ? 0.501 32.469 13.312 1 95.94 80 GLY B O 1
ATOM 3457 N N . GLY B 1 81 ? -1.127 31.172 12.508 1 96.06 81 GLY B N 1
ATOM 3458 C CA . GLY B 1 81 ? -0.269 30.469 11.57 1 96.06 81 GLY B CA 1
ATOM 3459 C C . GLY B 1 81 ? 0.387 31.391 10.555 1 96.06 81 GLY B C 1
ATOM 3460 O O . GLY B 1 81 ? 1.576 31.25 10.266 1 96.06 81 GLY B O 1
ATOM 3461 N N . MET B 1 82 ? -0.338 32.281 10.07 1 94.94 82 MET B N 1
ATOM 3462 C CA . MET B 1 82 ? 0.173 33.188 9.039 1 94.94 82 MET B CA 1
ATOM 3463 C C . MET B 1 82 ? 1.316 34.031 9.578 1 94.94 82 MET B C 1
ATOM 3465 O O . MET B 1 82 ? 2.342 34.219 8.914 1 94.94 82 MET B O 1
ATOM 3469 N N . ALA B 1 83 ? 1.084 34.625 10.719 1 97.75 83 ALA B N 1
ATOM 3470 C CA . ALA B 1 83 ? 2.113 35.469 11.328 1 97.75 83 ALA B CA 1
ATOM 3471 C C . ALA B 1 83 ? 3.367 34.656 11.641 1 97.75 83 ALA B C 1
ATOM 3473 O O . ALA B 1 83 ? 4.488 35.094 11.406 1 97.75 83 ALA B O 1
ATOM 3474 N N . ILE B 1 84 ? 3.139 33.5 12.172 1 98.31 84 ILE B N 1
ATOM 3475 C CA . ILE B 1 84 ? 4.258 32.656 12.555 1 98.31 84 ILE B CA 1
ATOM 3476 C C . ILE B 1 84 ? 5.023 32.219 11.312 1 98.31 84 ILE B C 1
ATOM 3478 O O . ILE B 1 84 ? 6.258 32.25 11.289 1 98.31 84 ILE B O 1
ATOM 3482 N N . ASP B 1 85 ? 4.348 31.797 10.25 1 98.19 85 ASP B N 1
ATOM 3483 C CA . ASP B 1 85 ? 5.008 31.375 9.023 1 98.19 85 ASP B CA 1
ATOM 3484 C C . ASP B 1 85 ? 5.773 32.531 8.383 1 98.19 85 ASP B C 1
ATOM 3486 O O . ASP B 1 85 ? 6.895 32.344 7.906 1 98.19 85 ASP B O 1
ATOM 3490 N N . ALA B 1 86 ? 5.168 33.656 8.367 1 98.25 86 ALA B N 1
ATOM 3491 C CA . ALA B 1 86 ? 5.867 34.844 7.871 1 98.25 86 ALA B CA 1
ATOM 3492 C C . ALA B 1 86 ? 7.113 35.125 8.703 1 98.25 86 ALA B C 1
ATOM 3494 O O . ALA B 1 86 ? 8.164 35.469 8.156 1 98.25 86 ALA B O 1
ATOM 3495 N N . GLY B 1 87 ? 6.941 35.062 9.992 1 98.62 87 GLY B N 1
ATOM 3496 C CA . GLY B 1 87 ? 8.078 35.281 10.883 1 98.62 87 GLY B CA 1
ATOM 3497 C C . GLY B 1 87 ? 9.211 34.281 10.633 1 98.62 87 GLY B C 1
ATOM 3498 O O . GLY B 1 87 ? 10.383 34.688 10.602 1 98.62 87 GLY B O 1
ATOM 3499 N N . LYS B 1 88 ? 8.883 33.031 10.484 1 98.38 88 LYS B N 1
ATOM 3500 C CA . LYS B 1 88 ? 9.898 32.031 10.188 1 98.38 88 LYS B CA 1
ATOM 3501 C C . LYS B 1 88 ? 10.617 32.344 8.875 1 98.38 88 LYS B C 1
ATOM 3503 O O . LYS B 1 88 ? 11.844 32.281 8.805 1 98.38 88 LYS B O 1
ATOM 3508 N N . TRP B 1 89 ? 9.859 32.594 7.863 1 98.25 89 TRP B N 1
ATOM 3509 C CA . TRP B 1 89 ? 10.43 32.906 6.562 1 98.25 89 TRP B CA 1
ATOM 3510 C C . TRP B 1 89 ? 11.359 34.125 6.648 1 98.25 89 TRP B C 1
ATOM 3512 O O . TRP B 1 89 ? 12.477 34.094 6.113 1 98.25 89 TRP B O 1
ATOM 3522 N N . MET B 1 90 ? 10.938 35.156 7.336 1 98.12 90 MET B N 1
ATOM 3523 C CA . MET B 1 90 ? 11.734 36.375 7.461 1 98.12 90 MET B CA 1
ATOM 3524 C C . MET B 1 90 ? 12.992 36.125 8.281 1 98.12 90 MET B C 1
ATOM 3526 O O . MET B 1 90 ? 14.078 36.594 7.938 1 98.12 90 MET B O 1
ATOM 3530 N N . ALA B 1 91 ? 12.836 35.438 9.375 1 98.38 91 ALA B N 1
ATOM 3531 C CA . ALA B 1 91 ? 13.992 35.094 10.211 1 98.38 91 ALA B CA 1
ATOM 3532 C C . ALA B 1 91 ? 15.062 34.375 9.414 1 98.38 91 ALA B C 1
ATOM 3534 O O . ALA B 1 91 ? 16.25 34.688 9.508 1 98.38 91 ALA B O 1
ATOM 3535 N N . GLU B 1 92 ? 14.641 33.406 8.672 1 97.38 92 GLU B N 1
ATOM 3536 C CA . GLU B 1 92 ? 15.578 32.656 7.844 1 97.38 92 GLU B CA 1
ATOM 3537 C C . GLU B 1 92 ? 16.25 33.531 6.805 1 97.38 92 GLU B C 1
ATOM 3539 O O . GLU B 1 92 ? 17.453 33.438 6.582 1 97.38 92 GLU B O 1
ATOM 3544 N N . HIS B 1 93 ? 15.445 34.312 6.18 1 96.5 93 HIS B N 1
ATOM 3545 C CA . HIS B 1 93 ? 15.945 35.219 5.141 1 96.5 93 HIS B CA 1
ATOM 3546 C C . HIS B 1 93 ? 16.953 36.219 5.711 1 96.5 93 HIS B C 1
ATOM 3548 O O . HIS B 1 93 ? 17.906 36.594 5.035 1 96.5 93 HIS B O 1
ATOM 3554 N N . LEU B 1 94 ? 16.719 36.594 6.902 1 97.56 94 LEU B N 1
ATOM 3555 C CA . LEU B 1 94 ? 17.562 37.594 7.555 1 97.56 94 LEU B CA 1
ATOM 3556 C C . LEU B 1 94 ? 18.719 36.938 8.281 1 97.56 94 LEU B C 1
ATOM 3558 O O . LEU B 1 94 ? 19.625 37.625 8.75 1 97.56 94 LEU B O 1
ATOM 3562 N N . GLY B 1 95 ? 18.703 35.625 8.352 1 97.56 95 GLY B N 1
ATOM 3563 C CA . GLY B 1 95 ? 19.734 34.906 9.078 1 97.56 95 GLY B CA 1
ATOM 3564 C C . GLY B 1 95 ? 19.672 35.156 10.578 1 97.56 95 GLY B C 1
ATOM 3565 O O . GLY B 1 95 ? 20.719 35.344 11.219 1 97.56 95 GLY B O 1
ATOM 3566 N N . ARG B 1 96 ? 18.469 35.25 11.117 1 98.19 96 ARG B N 1
ATOM 3567 C CA . ARG B 1 96 ? 18.281 35.562 12.531 1 98.19 96 ARG B CA 1
ATOM 3568 C C . ARG B 1 96 ? 17.562 34.438 13.258 1 98.19 96 ARG B C 1
ATOM 3570 O O . ARG B 1 96 ? 16.875 33.625 12.633 1 98.19 96 ARG B O 1
ATOM 3577 N N . LYS B 1 97 ? 17.734 34.438 14.57 1 98 97 LYS B N 1
ATOM 3578 C CA . LYS B 1 97 ? 16.969 33.5 15.414 1 98 97 LYS B CA 1
ATOM 3579 C C . LYS B 1 97 ? 15.516 33.969 15.523 1 98 97 LYS B C 1
ATOM 3581 O O . LYS B 1 97 ? 15.195 35.125 15.25 1 98 97 LYS B O 1
ATOM 3586 N N . ILE B 1 98 ? 14.695 33.031 15.922 1 98.62 98 ILE B N 1
ATOM 3587 C CA . ILE B 1 98 ? 13.281 33.344 16.031 1 98.62 98 ILE B CA 1
ATOM 3588 C C . ILE B 1 98 ? 12.727 32.844 17.359 1 98.62 98 ILE B C 1
ATOM 3590 O O . ILE B 1 98 ? 13.117 31.781 17.844 1 98.62 98 ILE B O 1
ATOM 3594 N N . HIS B 1 99 ? 11.922 33.656 17.969 1 98.69 99 HIS B N 1
ATOM 3595 C CA . HIS B 1 99 ? 11.055 33.281 19.078 1 98.69 99 HIS B CA 1
ATOM 3596 C C . HIS B 1 99 ? 9.586 33.25 18.656 1 98.69 99 HIS B C 1
ATOM 3598 O O . HIS B 1 99 ? 9.078 34.25 18.125 1 98.69 99 HIS B O 1
ATOM 3604 N N . SER B 1 100 ? 8.93 32.156 18.875 1 98.62 100 SER B N 1
ATOM 3605 C CA . SER B 1 100 ? 7.547 32 18.438 1 98.62 100 SER B CA 1
ATOM 3606 C C . SER B 1 100 ? 6.578 32.188 19.609 1 98.62 100 SER B C 1
ATOM 3608 O O . SER B 1 100 ? 6.762 31.578 20.656 1 98.62 100 SER B O 1
ATOM 3610 N N . VAL B 1 101 ? 5.582 33 19.422 1 98.56 101 VAL B N 1
ATOM 3611 C CA . VAL B 1 101 ? 4.539 33.219 20.406 1 98.56 101 VAL B CA 1
ATOM 3612 C C . VAL B 1 101 ? 3.164 33.031 19.781 1 98.56 101 VAL B C 1
ATOM 3614 O O . VAL B 1 101 ? 2.465 33.969 19.453 1 98.56 101 VAL B O 1
ATOM 3617 N N . PRO B 1 102 ? 2.76 31.766 19.734 1 98.56 102 PRO B N 1
ATOM 3618 C CA . PRO B 1 102 ? 1.426 31.531 19.172 1 98.56 102 PRO B CA 1
ATOM 3619 C C . PRO B 1 102 ? 0.315 32.156 20.016 1 98.56 102 PRO B C 1
ATOM 3621 O O . PRO B 1 102 ? 0.328 32.031 21.25 1 98.56 102 PRO B O 1
ATOM 3624 N N . THR B 1 103 ? -0.652 32.844 19.344 1 98.19 103 THR B N 1
ATOM 3625 C CA . THR B 1 103 ? -1.79 33.438 20.047 1 98.19 103 THR B CA 1
ATOM 3626 C C . THR B 1 103 ? -3.039 32.562 19.844 1 98.19 103 THR B C 1
ATOM 3628 O O . THR B 1 103 ? -4.039 32.75 20.547 1 98.19 103 THR B O 1
ATOM 3631 N N . VAL B 1 104 ? -3.002 31.703 18.922 1 97.44 104 VAL B N 1
ATOM 3632 C CA . VAL B 1 104 ? -4.012 30.672 18.688 1 97.44 104 VAL B CA 1
ATOM 3633 C C . VAL B 1 104 ? -3.338 29.359 18.297 1 97.44 104 VAL B C 1
ATOM 3635 O O . VAL B 1 104 ? -2.191 29.359 17.828 1 97.44 104 VAL B O 1
ATOM 3638 N N . LEU B 1 105 ? -4.004 28.266 18.516 1 97.56 105 LEU B N 1
ATOM 3639 C CA . LEU B 1 105 ? -3.486 26.938 18.172 1 97.56 105 LEU B CA 1
ATOM 3640 C C . LEU B 1 105 ? -4.234 26.344 16.984 1 97.56 105 LEU B C 1
ATOM 3642 O O . LEU B 1 105 ? -4.551 25.156 16.969 1 97.56 105 LEU B O 1
ATOM 3646 N N . SER B 1 106 ? -4.566 27.188 16.031 1 95.31 106 SER B N 1
ATOM 3647 C CA . SER B 1 106 ? -5.383 26.781 14.891 1 95.31 106 SER B CA 1
ATOM 3648 C C . SER B 1 106 ? -4.605 25.875 13.938 1 95.31 106 SER B C 1
ATOM 3650 O O . SER B 1 106 ? -5.191 25.188 13.094 1 95.31 106 SER B O 1
ATOM 3652 N N . VAL B 1 107 ? -3.256 25.875 13.984 1 92.88 107 VAL B N 1
ATOM 3653 C CA . VAL B 1 107 ? -2.361 25.109 13.133 1 92.88 107 VAL B CA 1
ATOM 3654 C C . VAL B 1 107 ? -1.038 24.859 13.859 1 92.88 107 VAL B C 1
ATOM 3656 O O . VAL B 1 107 ? -0.771 25.469 14.891 1 92.88 107 VAL B O 1
ATOM 3659 N N . ASN B 1 108 ? -0.277 23.984 13.383 1 95.5 108 ASN B N 1
ATOM 3660 C CA . ASN B 1 108 ? 0.97 23.625 14.047 1 95.5 108 ASN B CA 1
ATOM 3661 C C . ASN B 1 108 ? 2.137 24.469 13.547 1 95.5 108 ASN B C 1
ATOM 3663 O O . ASN B 1 108 ? 3.291 24.047 13.609 1 95.5 108 ASN B O 1
ATOM 3667 N N . ALA B 1 109 ? 1.903 25.625 13.039 1 96.19 109 ALA B N 1
ATOM 3668 C CA . ALA B 1 109 ? 2.916 26.469 12.398 1 96.19 109 ALA B CA 1
ATOM 3669 C C . ALA B 1 109 ? 4.094 26.719 13.336 1 96.19 109 ALA B C 1
ATOM 3671 O O . ALA B 1 109 ? 5.254 26.672 12.906 1 96.19 109 ALA B O 1
ATOM 3672 N N . ALA B 1 110 ? 3.82 27 14.617 1 97.06 110 ALA B N 1
ATOM 3673 C CA . ALA B 1 110 ? 4.879 27.281 15.586 1 97.06 110 ALA B CA 1
ATOM 3674 C C . ALA B 1 110 ? 5.695 26.031 15.883 1 97.06 110 ALA B C 1
ATOM 3676 O O . ALA B 1 110 ? 6.82 26.125 16.375 1 97.06 110 ALA B O 1
ATOM 3677 N N . PHE B 1 111 ? 5.113 24.859 15.562 1 96.56 111 PHE B N 1
ATOM 3678 C CA . PHE B 1 111 ? 5.707 23.578 15.906 1 96.56 111 PHE B CA 1
ATOM 3679 C C . PHE B 1 111 ? 6.262 22.891 14.664 1 96.56 111 PHE B C 1
ATOM 3681 O O . PHE B 1 111 ? 6.469 21.672 14.664 1 96.56 111 PHE B O 1
ATOM 3688 N N . CYS B 1 112 ? 6.461 23.516 13.664 1 95.38 112 CYS B N 1
ATOM 3689 C CA . CYS B 1 112 ? 6.977 22.953 12.422 1 95.38 112 CYS B CA 1
ATOM 3690 C C . CYS B 1 112 ? 8.242 23.672 11.977 1 95.38 112 CYS B C 1
ATOM 3692 O O . CYS B 1 112 ? 8.336 24.891 12.078 1 95.38 112 CYS B O 1
ATOM 3694 N N . TYR B 1 113 ? 9.211 22.953 11.5 1 95.56 113 TYR B N 1
ATOM 3695 C CA . TYR B 1 113 ? 10.469 23.562 11.094 1 95.56 113 TYR B CA 1
ATOM 3696 C C . TYR B 1 113 ? 10.352 24.188 9.711 1 95.56 113 TYR B C 1
ATOM 3698 O O . TYR B 1 113 ? 11.195 25 9.312 1 95.56 113 TYR B O 1
ATOM 3706 N N . LYS B 1 114 ? 9.273 23.812 8.977 1 95.31 114 LYS B N 1
ATOM 3707 C CA . LYS B 1 114 ? 9.016 24.406 7.668 1 95.31 114 LYS B CA 1
ATOM 3708 C C . LYS B 1 114 ? 8.016 25.562 7.773 1 95.31 114 LYS B C 1
ATOM 3710 O O . LYS B 1 114 ? 7.238 25.625 8.727 1 95.31 114 LYS B O 1
ATOM 3715 N N . SER B 1 115 ? 8.094 26.453 6.84 1 96.5 115 SER B N 1
ATOM 3716 C CA . SER B 1 115 ? 7.113 27.531 6.719 1 96.5 115 SER B CA 1
ATOM 3717 C C . SER B 1 115 ? 6.125 27.25 5.59 1 96.5 115 SER B C 1
ATOM 3719 O O . SER B 1 115 ? 6.523 26.859 4.492 1 96.5 115 SER B O 1
ATOM 3721 N N . ALA B 1 116 ? 4.887 27.375 5.906 1 95.5 116 ALA B N 1
ATOM 3722 C CA . ALA B 1 116 ? 3.863 27.234 4.871 1 95.5 116 ALA B CA 1
ATOM 3723 C C . ALA B 1 116 ? 3.643 28.562 4.148 1 95.5 116 ALA B C 1
ATOM 3725 O O . ALA B 1 116 ? 2.855 29.406 4.598 1 95.5 116 ALA B O 1
ATOM 3726 N N . MET B 1 117 ? 4.273 28.734 2.982 1 96.06 117 MET B N 1
ATOM 3727 C CA . MET B 1 117 ? 4.195 29.969 2.191 1 96.06 117 MET B CA 1
ATOM 3728 C C . MET B 1 117 ? 3.301 29.766 0.971 1 96.06 117 MET B C 1
ATOM 3730 O O . MET B 1 117 ? 2.717 28.703 0.792 1 96.06 117 MET B O 1
ATOM 3734 N N . ARG B 1 118 ? 3.055 30.891 0.252 1 94.94 118 ARG B N 1
ATOM 3735 C CA . ARG B 1 118 ? 2.312 30.797 -1.001 1 94.94 118 ARG B CA 1
ATOM 3736 C C . ARG B 1 118 ? 3.141 31.312 -2.168 1 94.94 118 ARG B C 1
ATOM 3738 O O . ARG B 1 118 ? 3.855 32.312 -2.031 1 94.94 118 ARG B O 1
ATOM 3745 N N . VAL B 1 119 ? 3.143 30.562 -3.268 1 93.12 119 VAL B N 1
ATOM 3746 C CA . VAL B 1 119 ? 3.65 30.984 -4.57 1 93.12 119 VAL B CA 1
ATOM 3747 C C . VAL B 1 119 ? 2.537 30.891 -5.609 1 93.12 119 VAL B C 1
ATOM 3749 O O . VAL B 1 119 ? 2.115 29.797 -5.984 1 93.12 119 VAL B O 1
ATOM 3752 N N . HIS B 1 120 ? 2.057 32 -6.055 1 88.5 120 HIS B N 1
ATOM 3753 C CA . HIS B 1 120 ? 0.936 32.062 -6.984 1 88.5 120 HIS B CA 1
ATOM 3754 C C . HIS B 1 120 ? -0.276 31.312 -6.438 1 88.5 120 HIS B C 1
ATOM 3756 O O . HIS B 1 120 ? -0.857 30.469 -7.129 1 88.5 120 HIS B O 1
ATOM 3762 N N . ASN B 1 121 ? -0.525 31.531 -5.203 1 85.62 121 ASN B N 1
ATOM 3763 C CA . ASN B 1 121 ? -1.698 31.031 -4.492 1 85.62 121 ASN B CA 1
ATOM 3764 C C . ASN B 1 121 ? -1.608 29.516 -4.258 1 85.62 121 ASN B C 1
ATOM 3766 O O . ASN B 1 121 ? -2.615 28.875 -3.971 1 85.62 121 ASN B O 1
ATOM 3770 N N . VAL B 1 122 ? -0.443 28.984 -4.391 1 88.88 122 VAL B N 1
ATOM 3771 C CA . VAL B 1 122 ? -0.22 27.562 -4.098 1 88.88 122 VAL B CA 1
ATOM 3772 C C . VAL B 1 122 ? 0.619 27.422 -2.83 1 88.88 122 VAL B C 1
ATOM 3774 O O . VAL B 1 122 ? 1.657 28.078 -2.689 1 88.88 122 VAL B O 1
ATOM 3777 N N . VAL B 1 123 ? 0.089 26.672 -1.902 1 90.56 123 VAL B N 1
ATOM 3778 C CA . VAL B 1 123 ? 0.822 26.438 -0.664 1 90.56 123 VAL B CA 1
ATOM 3779 C C . VAL B 1 123 ? 2.156 25.766 -0.975 1 90.56 123 VAL B C 1
ATOM 3781 O O . VAL B 1 123 ? 2.201 24.766 -1.704 1 90.56 123 VAL B O 1
ATOM 3784 N N . THR B 1 124 ? 3.152 26.312 -0.558 1 91.69 124 THR B N 1
ATOM 3785 C CA . THR B 1 124 ? 4.504 25.797 -0.74 1 91.69 124 THR B CA 1
ATOM 3786 C C . THR B 1 124 ? 5.254 25.766 0.589 1 91.69 124 THR B C 1
ATOM 3788 O O . THR B 1 124 ? 5.52 26.812 1.185 1 91.69 124 THR B O 1
ATOM 3791 N N . TYR B 1 125 ? 5.551 24.594 1.032 1 92.31 125 TYR B N 1
ATOM 3792 C CA . TYR B 1 125 ? 6.305 24.438 2.271 1 92.31 125 TYR B CA 1
ATOM 3793 C C . TYR B 1 125 ? 7.801 24.594 2.021 1 92.31 125 TYR B C 1
ATOM 3795 O O . TYR B 1 125 ? 8.352 23.984 1.105 1 92.31 125 TYR B O 1
ATOM 3803 N N . MET B 1 126 ? 8.43 25.469 2.805 1 93.25 126 MET B N 1
ATOM 3804 C CA . MET B 1 126 ? 9.844 25.719 2.518 1 93.25 126 MET B CA 1
ATOM 3805 C C . MET B 1 126 ? 10.602 26.078 3.789 1 93.25 126 MET B C 1
ATOM 3807 O O . MET B 1 126 ? 9.984 26.375 4.816 1 93.25 126 MET B O 1
ATOM 3811 N N . GLY B 1 127 ? 11.984 25.906 3.676 1 93.44 127 GLY B N 1
ATOM 3812 C CA . GLY B 1 127 ? 12.867 26.328 4.75 1 93.44 127 GLY B CA 1
ATOM 3813 C C . GLY B 1 127 ? 13.062 25.266 5.812 1 93.44 127 GLY B C 1
ATOM 3814 O O . GLY B 1 127 ? 12.523 24.156 5.699 1 93.44 127 GLY B O 1
ATOM 3815 N N . ARG B 1 128 ? 13.859 25.594 6.656 1 94.31 128 ARG B N 1
ATOM 3816 C CA . ARG B 1 128 ? 14.148 24.797 7.84 1 94.31 128 ARG B CA 1
ATOM 3817 C C . ARG B 1 128 ? 14.656 25.672 8.984 1 94.31 128 ARG B C 1
ATOM 3819 O O . ARG B 1 128 ? 15.812 26.094 8.984 1 94.31 128 ARG B O 1
ATOM 3826 N N . ILE B 1 129 ? 13.852 25.938 9.906 1 96.56 129 ILE B N 1
ATOM 3827 C CA . ILE B 1 129 ? 14.211 26.812 11.016 1 96.56 129 ILE B CA 1
ATOM 3828 C C . ILE B 1 129 ? 13.531 26.328 12.297 1 96.56 129 ILE B C 1
ATOM 3830 O O . ILE B 1 129 ? 12.367 25.922 12.273 1 96.56 129 ILE B O 1
ATOM 3834 N N . PHE B 1 130 ? 14.305 26.281 13.367 1 97.56 130 PHE B N 1
ATOM 3835 C CA . PHE B 1 130 ? 13.789 25.938 14.688 1 97.56 130 PHE B CA 1
ATOM 3836 C C . PHE B 1 130 ? 13.758 27.156 15.594 1 97.56 130 PHE B C 1
ATOM 3838 O O . PHE B 1 130 ? 14.711 27.953 15.625 1 97.56 130 PHE B O 1
ATOM 3845 N N . PRO B 1 131 ? 12.688 27.344 16.281 1 97.81 131 PRO B N 1
ATOM 3846 C CA . PRO B 1 131 ? 12.648 28.469 17.219 1 97.81 131 PRO B CA 1
ATOM 3847 C C . PRO B 1 131 ? 13.562 28.266 18.422 1 97.81 131 PRO B C 1
ATOM 3849 O O . PRO B 1 131 ? 13.805 27.141 18.844 1 97.81 131 PRO B O 1
ATOM 3852 N N . GLU B 1 132 ? 14.078 29.391 18.906 1 97.25 132 GLU B N 1
ATOM 3853 C CA . GLU B 1 132 ? 14.781 29.328 20.188 1 97.25 132 GLU B CA 1
ATOM 3854 C C . GLU B 1 132 ? 13.883 28.75 21.281 1 97.25 132 GLU B C 1
ATOM 3856 O O . GLU B 1 132 ? 14.344 27.984 22.125 1 97.25 132 GLU B O 1
ATOM 3861 N N . ALA B 1 133 ? 12.68 29.188 21.203 1 97.44 133 ALA B N 1
ATOM 3862 C CA . ALA B 1 133 ? 11.625 28.656 22.062 1 97.44 133 ALA B CA 1
ATOM 3863 C C . ALA B 1 133 ? 10.242 29.047 21.547 1 97.44 133 ALA B C 1
ATOM 3865 O O . ALA B 1 133 ? 10.109 29.953 20.719 1 97.44 133 ALA B O 1
ATOM 3866 N N . ILE B 1 134 ? 9.305 28.281 21.953 1 98.69 134 ILE B N 1
ATOM 3867 C CA . ILE B 1 134 ? 7.895 28.578 21.719 1 98.69 134 ILE B CA 1
ATOM 3868 C C . ILE B 1 134 ? 7.227 28.984 23.047 1 98.69 134 ILE B C 1
ATOM 3870 O O . ILE B 1 134 ? 7.203 28.188 23.984 1 98.69 134 ILE B O 1
ATOM 3874 N N . TYR B 1 135 ? 6.719 30.172 23.078 1 98.62 135 TYR B N 1
ATOM 3875 C CA . TYR B 1 135 ? 6.145 30.703 24.312 1 98.62 135 TYR B CA 1
ATOM 3876 C C . TYR B 1 135 ? 4.633 30.531 24.344 1 98.62 135 TYR B C 1
ATOM 3878 O O . TYR B 1 135 ? 3.91 31.219 23.609 1 98.62 135 TYR B O 1
ATOM 3886 N N . ILE B 1 136 ? 4.23 29.656 25.219 1 98.69 136 ILE B N 1
ATOM 3887 C CA . ILE B 1 136 ? 2.816 29.328 25.344 1 98.69 136 ILE B CA 1
ATOM 3888 C C . ILE B 1 136 ? 2.201 30.109 26.5 1 98.69 136 ILE B C 1
ATOM 3890 O O . ILE B 1 136 ? 2.244 29.672 27.656 1 98.69 136 ILE B O 1
ATOM 3894 N N . ASP B 1 137 ? 1.608 31.219 26.188 1 98.62 137 ASP B N 1
ATOM 3895 C CA . ASP B 1 137 ? 0.906 32.031 27.188 1 98.62 137 ASP B CA 1
ATOM 3896 C C . ASP B 1 137 ? -0.564 31.625 27.281 1 98.62 137 ASP B C 1
ATOM 3898 O O . ASP B 1 137 ? -1.351 31.922 26.375 1 98.62 137 ASP B O 1
ATOM 3902 N N . PHE B 1 138 ? -0.94 31 28.375 1 98.56 138 PHE B N 1
ATOM 3903 C CA . PHE B 1 138 ? -2.275 30.438 28.531 1 98.56 138 PHE B CA 1
ATOM 3904 C C . PHE B 1 138 ? -3.34 31.516 28.375 1 98.56 138 PHE B C 1
ATOM 3906 O O . PHE B 1 138 ? -4.379 31.297 27.75 1 98.56 138 PHE B O 1
ATOM 3913 N N . ASP B 1 139 ? -3.117 32.688 28.891 1 97.81 139 ASP B N 1
ATOM 3914 C CA . ASP B 1 139 ? -4.113 33.75 28.859 1 97.81 139 ASP B CA 1
ATOM 3915 C C . ASP B 1 139 ? -4.281 34.312 27.453 1 97.81 139 ASP B C 1
ATOM 3917 O O . ASP B 1 139 ? -5.395 34.625 27.047 1 97.81 139 ASP B O 1
ATOM 3921 N N . ILE B 1 140 ? -3.164 34.469 26.734 1 97.62 140 ILE B N 1
ATOM 3922 C CA . ILE B 1 140 ? -3.23 34.938 25.359 1 97.62 140 ILE B CA 1
ATOM 3923 C C . ILE B 1 140 ? -4.027 33.969 24.516 1 97.62 140 ILE B C 1
ATOM 3925 O O . ILE B 1 140 ? -4.914 34.375 23.75 1 97.62 140 ILE B O 1
ATOM 3929 N N . ILE B 1 141 ? -3.779 32.688 24.641 1 98.31 141 ILE B N 1
ATOM 3930 C CA . ILE B 1 141 ? -4.441 31.672 23.828 1 98.31 141 ILE B CA 1
ATOM 3931 C C . ILE B 1 141 ? -5.922 31.609 24.203 1 98.31 141 ILE B C 1
ATOM 3933 O O . ILE B 1 141 ? -6.785 31.562 23.328 1 98.31 141 ILE B O 1
ATOM 3937 N N . LYS B 1 142 ? -6.227 31.656 25.5 1 97.75 142 LYS B N 1
ATOM 3938 C CA . LYS B 1 142 ? -7.609 31.609 25.969 1 97.75 142 LYS B CA 1
ATOM 3939 C C . LYS B 1 142 ? -8.375 32.844 25.547 1 97.75 142 LYS B C 1
ATOM 3941 O O . LYS B 1 142 ? -9.609 32.812 25.438 1 97.75 142 LYS B O 1
ATOM 3946 N N . GLY B 1 143 ? -7.66 33.906 25.312 1 95.81 143 GLY B N 1
ATOM 3947 C CA . GLY B 1 143 ? -8.281 35.188 24.953 1 95.81 143 GLY B CA 1
ATOM 3948 C C . GLY B 1 143 ? -8.75 35.219 23.5 1 95.81 143 GLY B C 1
ATOM 3949 O O . GLY B 1 143 ? -9.547 36.094 23.125 1 95.81 143 GLY B O 1
ATOM 3950 N N . ALA B 1 144 ? -8.297 34.344 22.688 1 96.12 144 ALA B N 1
ATOM 3951 C CA . ALA B 1 144 ? -8.727 34.25 21.297 1 96.12 144 ALA B CA 1
ATOM 3952 C C . ALA B 1 144 ? -10.047 33.5 21.203 1 96.12 144 ALA B C 1
ATOM 3954 O O . ALA B 1 144 ? -10.43 32.781 22.125 1 96.12 144 ALA B O 1
ATOM 3955 N N . PRO B 1 145 ? -10.789 33.719 20.109 1 95.31 145 PRO B N 1
ATOM 3956 C CA . PRO B 1 145 ? -12.016 32.938 19.938 1 95.31 145 PRO B CA 1
ATOM 3957 C C . PRO B 1 145 ? -11.781 31.422 20.047 1 95.31 145 PRO B C 1
ATOM 3959 O O . PRO B 1 145 ? -10.828 30.906 19.453 1 95.31 145 PRO B O 1
ATOM 3962 N N . LYS B 1 146 ? -12.625 30.719 20.75 1 96.94 146 LYS B N 1
ATOM 3963 C CA . LYS B 1 146 ? -12.461 29.312 21.094 1 96.94 146 LYS B CA 1
ATOM 3964 C C . LYS B 1 146 ? -12.328 28.453 19.828 1 96.94 146 LYS B C 1
ATOM 3966 O O . LYS B 1 146 ? -11.523 27.531 19.781 1 96.94 146 LYS B O 1
ATOM 3971 N N . TYR B 1 147 ? -13.148 28.812 18.812 1 96.69 147 TYR B N 1
ATOM 3972 C CA . TYR B 1 147 ? -13.203 27.969 17.625 1 96.69 147 TYR B CA 1
ATOM 3973 C C . TYR B 1 147 ? -11.859 27.938 16.906 1 96.69 147 TYR B C 1
ATOM 3975 O O . TYR B 1 147 ? -11.508 26.953 16.266 1 96.69 147 TYR B O 1
ATOM 3983 N N . LEU B 1 148 ? -11.062 29 17.016 1 97 148 LEU B N 1
ATOM 3984 C CA . LEU B 1 148 ? -9.742 29.031 16.406 1 97 148 LEU B CA 1
ATOM 3985 C C . LEU B 1 148 ? -8.812 28.016 17.062 1 97 148 LEU B C 1
ATOM 3987 O O . LEU B 1 148 ? -8.094 27.281 16.391 1 97 148 LEU B O 1
ATOM 3991 N N . ASN B 1 149 ? -8.852 27.969 18.375 1 97.56 149 ASN B N 1
ATOM 3992 C CA . ASN B 1 149 ? -7.996 27.062 19.125 1 97.56 149 ASN B CA 1
ATOM 3993 C C . ASN B 1 149 ? -8.422 25.609 18.953 1 97.56 149 ASN B C 1
ATOM 3995 O O . ASN B 1 149 ? -7.586 24.734 18.75 1 97.56 149 ASN B O 1
ATOM 3999 N N . ILE B 1 150 ? -9.734 25.375 18.922 1 98.19 150 ILE B N 1
ATOM 4000 C CA . ILE B 1 150 ? -10.273 24.031 18.797 1 98.19 150 ILE B CA 1
ATOM 4001 C C . ILE B 1 150 ? -9.922 23.453 17.438 1 98.19 150 ILE B C 1
ATOM 4003 O O . ILE B 1 150 ? -9.641 22.266 17.312 1 98.19 150 ILE B O 1
ATOM 4007 N N . SER B 1 151 ? -9.883 24.297 16.438 1 97.56 151 SER B N 1
ATOM 4008 C CA . SER B 1 151 ? -9.68 23.844 15.07 1 97.56 151 SER B CA 1
ATOM 4009 C C . SER B 1 151 ? -8.312 23.172 14.898 1 97.56 151 SER B C 1
ATOM 4011 O O . SER B 1 151 ? -8.141 22.312 14.047 1 97.56 151 SER B O 1
ATOM 4013 N N . GLY B 1 152 ? -7.367 23.531 15.734 1 97.94 152 GLY B N 1
ATOM 4014 C CA . GLY B 1 152 ? -6.043 22.938 15.656 1 97.94 152 GLY B CA 1
ATOM 4015 C C . GLY B 1 152 ? -6.059 21.438 15.812 1 97.94 152 GLY B C 1
ATOM 4016 O O . GLY B 1 152 ? -5.172 20.734 15.312 1 97.94 152 GLY B O 1
ATOM 4017 N N . ALA B 1 153 ? -7.086 20.938 16.547 1 98.44 153 ALA B N 1
ATOM 4018 C CA . ALA B 1 153 ? -7.238 19.5 16.719 1 98.44 153 ALA B CA 1
ATOM 4019 C C . ALA B 1 153 ? -7.484 18.812 15.375 1 98.44 153 ALA B C 1
ATOM 4021 O O . ALA B 1 153 ? -7.129 17.641 15.195 1 98.44 153 ALA B O 1
ATOM 4022 N N . GLY B 1 154 ? -8.094 19.562 14.43 1 98.06 154 GLY B N 1
ATOM 4023 C CA . GLY B 1 154 ? -8.242 19.047 13.078 1 98.06 154 GLY B CA 1
ATOM 4024 C C . GLY B 1 154 ? -6.918 18.75 12.406 1 98.06 154 GLY B C 1
ATOM 4025 O O . GLY B 1 154 ? -6.793 17.75 11.68 1 98.06 154 GLY B O 1
ATOM 4026 N N . ASP B 1 155 ? -5.957 19.531 12.672 1 97.38 155 ASP B N 1
ATOM 4027 C CA . ASP B 1 155 ? -4.621 19.344 12.125 1 97.38 155 ASP B CA 1
ATOM 4028 C C . ASP B 1 155 ? -3.951 18.109 12.742 1 97.38 155 ASP B C 1
ATOM 4030 O O . ASP B 1 155 ? -3.23 17.375 12.055 1 97.38 155 ASP B O 1
ATOM 4034 N N . LEU B 1 156 ? -4.152 17.891 14.016 1 98.38 156 LEU B N 1
ATOM 4035 C CA . LEU B 1 156 ? -3.637 16.688 14.656 1 98.38 156 LEU B CA 1
ATOM 4036 C C . LEU B 1 156 ? -4.316 15.438 14.109 1 98.38 156 LEU B C 1
ATOM 4038 O O . LEU B 1 156 ? -3.68 14.398 13.961 1 98.38 156 LEU B O 1
ATOM 4042 N N . LEU B 1 157 ? -5.594 15.57 13.797 1 98.62 157 LEU B N 1
ATOM 4043 C CA . LEU B 1 157 ? -6.375 14.461 13.266 1 98.62 157 LEU B CA 1
ATOM 4044 C C . LEU B 1 157 ? -5.816 14 11.922 1 98.62 157 LEU B C 1
ATOM 4046 O O . LEU B 1 157 ? -6.039 12.859 11.508 1 98.62 157 LEU B O 1
ATOM 4050 N N . ALA B 1 158 ? -5.031 14.828 11.234 1 98.69 158 ALA B N 1
ATOM 4051 C CA . ALA B 1 158 ? -4.438 14.516 9.938 1 98.69 158 ALA B CA 1
ATOM 4052 C C . ALA B 1 158 ? -3.52 13.297 10.031 1 98.69 158 ALA B C 1
ATOM 4054 O O . ALA B 1 158 ? -3.311 12.594 9.039 1 98.69 158 ALA B O 1
ATOM 4055 N N . CYS B 1 159 ? -3.023 13.031 11.25 1 98.69 159 CYS B N 1
ATOM 4056 C CA . CYS B 1 159 ? -2.135 11.891 11.43 1 98.69 159 CYS B CA 1
ATOM 4057 C C . CYS B 1 159 ? -2.852 10.586 11.094 1 98.69 159 CYS B C 1
ATOM 4059 O O . CYS B 1 159 ? -2.207 9.578 10.773 1 98.69 159 CYS B O 1
ATOM 4061 N N . LEU B 1 160 ? -4.203 10.578 11.141 1 98.75 160 LEU B N 1
ATOM 4062 C CA . LEU B 1 160 ? -4.996 9.398 10.82 1 98.75 160 LEU B CA 1
ATOM 4063 C C . LEU B 1 160 ? -4.82 9.008 9.352 1 98.75 160 LEU B C 1
ATOM 4065 O O . LEU B 1 160 ? -4.473 7.867 9.047 1 98.75 160 LEU B O 1
ATOM 4069 N N . THR B 1 161 ? -5 9.914 8.43 1 98.88 161 THR B N 1
ATOM 4070 C CA . THR B 1 161 ? -4.93 9.633 7 1 98.88 161 THR B CA 1
ATOM 4071 C C . THR B 1 161 ? -3.484 9.688 6.508 1 98.88 161 THR B C 1
ATOM 4073 O O . THR B 1 161 ? -3.096 8.93 5.621 1 98.88 161 THR B O 1
ATOM 4076 N N . ALA B 1 162 ? -2.67 10.547 7.133 1 98.81 162 ALA B N 1
ATOM 4077 C CA . ALA B 1 162 ? -1.293 10.742 6.684 1 98.81 162 ALA B CA 1
ATOM 4078 C C . ALA B 1 162 ? -0.446 9.5 6.969 1 98.81 162 ALA B C 1
ATOM 4080 O O . ALA B 1 162 ? 0.376 9.102 6.141 1 98.81 162 ALA B O 1
ATOM 4081 N N . SER B 1 163 ? -0.62 8.922 8.141 1 98.69 163 SER B N 1
ATOM 4082 C CA . SER B 1 163 ? 0.155 7.727 8.461 1 98.69 163 SER B CA 1
ATOM 4083 C C . SER B 1 163 ? -0.214 6.566 7.539 1 98.69 163 SER B C 1
ATOM 4085 O O . SER B 1 163 ? 0.638 5.746 7.191 1 98.69 163 SER B O 1
ATOM 4087 N N . TYR B 1 164 ? -1.503 6.473 7.156 1 98.69 164 TYR B N 1
ATOM 4088 C CA . TYR B 1 164 ? -1.947 5.473 6.195 1 98.69 164 TYR B CA 1
ATOM 4089 C C . TYR B 1 164 ? -1.275 5.68 4.844 1 98.69 164 TYR B C 1
ATOM 4091 O O . TYR B 1 164 ? -0.756 4.734 4.246 1 98.69 164 TYR B O 1
ATOM 4099 N N . ASP B 1 165 ? -1.301 6.898 4.352 1 98.75 165 ASP B N 1
ATOM 4100 C CA . ASP B 1 165 ? -0.665 7.246 3.086 1 98.75 165 ASP B CA 1
ATOM 4101 C C . ASP B 1 165 ? 0.836 6.973 3.131 1 98.75 165 ASP B C 1
ATOM 4103 O O . ASP B 1 165 ? 1.43 6.562 2.129 1 98.75 165 ASP B O 1
ATOM 4107 N N . TRP B 1 166 ? 1.434 7.273 4.254 1 98.69 166 TRP B N 1
ATOM 4108 C CA . TRP B 1 166 ? 2.859 7.027 4.434 1 98.69 166 TRP B CA 1
ATOM 4109 C C . TRP B 1 166 ? 3.178 5.543 4.293 1 98.69 166 TRP B C 1
ATOM 4111 O O . TRP B 1 166 ? 4.168 5.172 3.656 1 98.69 166 TRP B O 1
ATOM 4121 N N . LYS B 1 167 ? 2.355 4.723 4.898 1 98.31 167 LYS B N 1
ATOM 4122 C CA . LYS B 1 167 ? 2.525 3.279 4.758 1 98.31 167 LYS B CA 1
ATOM 4123 C C . LYS B 1 167 ? 2.385 2.848 3.301 1 98.31 167 LYS B C 1
ATOM 4125 O O . LYS B 1 167 ? 3.178 2.043 2.807 1 98.31 167 LYS B O 1
ATOM 4130 N N . LEU B 1 168 ? 1.426 3.326 2.619 1 98.5 168 LEU B N 1
ATOM 4131 C CA . LEU B 1 168 ? 1.241 3.041 1.2 1 98.5 168 LEU B CA 1
ATOM 4132 C C . LEU B 1 168 ? 2.455 3.486 0.392 1 98.5 168 LEU B C 1
ATOM 4134 O O . LEU B 1 168 ? 2.947 2.742 -0.458 1 98.5 168 LEU B O 1
ATOM 4138 N N . ASN B 1 169 ? 2.875 4.711 0.667 1 98.25 169 ASN B N 1
ATOM 4139 C CA . ASN B 1 169 ? 4.062 5.242 0.007 1 98.25 169 ASN B CA 1
ATOM 4140 C C . ASN B 1 169 ? 5.273 4.34 0.215 1 98.25 169 ASN B C 1
ATOM 4142 O O . ASN B 1 169 ? 6.062 4.129 -0.708 1 98.25 169 ASN B O 1
ATOM 4146 N N . SER B 1 170 ? 5.41 3.779 1.381 1 97.94 170 SER B N 1
ATOM 4147 C CA . SER B 1 170 ? 6.555 2.943 1.728 1 97.94 170 SER B CA 1
ATOM 4148 C C . SER B 1 170 ? 6.535 1.63 0.952 1 97.94 170 SER B C 1
ATOM 4150 O O . SER B 1 170 ? 7.539 0.917 0.904 1 97.94 170 SER B O 1
ATOM 4152 N N . MET B 1 171 ? 5.41 1.329 0.335 1 97.5 171 MET B N 1
ATOM 4153 C CA . MET B 1 171 ? 5.309 0.089 -0.429 1 97.5 171 MET B CA 1
ATOM 4154 C C . MET B 1 171 ? 5.488 0.353 -1.92 1 97.5 171 MET B C 1
ATOM 4156 O O . MET B 1 171 ? 5.789 -0.564 -2.686 1 97.5 171 MET B O 1
ATOM 4160 N N . VAL B 1 172 ? 5.312 1.513 -2.342 1 97.69 172 VAL B N 1
ATOM 4161 C CA . VAL B 1 172 ? 5.223 1.755 -3.777 1 97.69 172 VAL B CA 1
ATOM 4162 C C . VAL B 1 172 ? 6.445 2.543 -4.246 1 97.69 172 VAL B C 1
ATOM 4164 O O . VAL B 1 172 ? 7.316 2.002 -4.93 1 97.69 172 VAL B O 1
ATOM 4167 N N . THR B 1 173 ? 6.602 3.801 -3.791 1 96.56 173 THR B N 1
ATOM 4168 C CA . THR B 1 173 ? 7.684 4.652 -4.277 1 96.56 173 THR B CA 1
ATOM 4169 C C . THR B 1 173 ? 8.867 4.625 -3.311 1 96.56 173 THR B C 1
ATOM 4171 O O . THR B 1 173 ? 10.008 4.863 -3.713 1 96.56 173 THR B O 1
ATOM 4174 N N . LYS B 1 174 ? 8.531 4.418 -2 1 95.94 174 LYS B N 1
ATOM 4175 C CA . LYS B 1 174 ? 9.547 4.395 -0.952 1 95.94 174 LYS B CA 1
ATOM 4176 C C . LYS B 1 174 ? 10.375 5.672 -0.961 1 95.94 174 LYS B C 1
ATOM 4178 O O . LYS B 1 174 ? 11.602 5.625 -0.791 1 95.94 174 LYS B O 1
ATOM 4183 N N . SER B 1 175 ? 9.703 6.809 -1.233 1 95.56 175 SER B N 1
ATOM 4184 C CA . SER B 1 175 ? 10.375 8.094 -1.363 1 95.56 175 SER B CA 1
ATOM 4185 C C . SER B 1 175 ? 10.664 8.711 0.003 1 95.56 175 SER B C 1
ATOM 4187 O O . SER B 1 175 ? 11.492 9.609 0.121 1 95.56 175 SER B O 1
ATOM 4189 N N . HIS B 1 176 ? 9.961 8.328 1.062 1 96.12 176 HIS B N 1
ATOM 4190 C CA . HIS B 1 176 ? 10.141 8.781 2.436 1 96.12 176 HIS B CA 1
ATOM 4191 C C . HIS B 1 176 ? 10.445 7.617 3.369 1 96.12 176 HIS B C 1
ATOM 4193 O O . HIS B 1 176 ? 9.711 6.629 3.395 1 96.12 176 HIS B O 1
ATOM 4199 N N . LYS B 1 177 ? 11.562 7.762 4.113 1 96.81 177 LYS B N 1
ATOM 4200 C CA . LYS B 1 177 ? 11.914 6.711 5.07 1 96.81 177 LYS B CA 1
ATOM 4201 C C . LYS B 1 177 ? 10.727 6.375 5.973 1 96.81 177 LYS B C 1
ATOM 4203 O O . LYS B 1 177 ? 10.047 7.27 6.477 1 96.81 177 LYS B O 1
ATOM 4208 N N . PHE B 1 178 ? 10.586 5.109 6.168 1 97.69 178 PHE B N 1
ATOM 4209 C CA . PHE B 1 178 ? 9.398 4.652 6.879 1 97.69 178 PHE B CA 1
ATOM 4210 C C . PHE B 1 178 ? 9.75 4.184 8.281 1 97.69 178 PHE B C 1
ATOM 4212 O O . PHE B 1 178 ? 10.859 3.703 8.523 1 97.69 178 PHE B O 1
ATOM 4219 N N . SER B 1 179 ? 8.805 4.371 9.234 1 97.69 179 SER B N 1
ATOM 4220 C CA . SER B 1 179 ? 8.922 3.852 10.594 1 97.69 179 SER B CA 1
ATOM 4221 C C . SER B 1 179 ? 7.582 3.355 11.109 1 97.69 179 SER B C 1
ATOM 4223 O O . SER B 1 179 ? 6.656 4.145 11.305 1 97.69 179 SER B O 1
ATOM 4225 N N . GLN B 1 180 ? 7.477 2.082 11.375 1 96.69 180 GLN B N 1
ATOM 4226 C CA . GLN B 1 180 ? 6.254 1.519 11.945 1 96.69 180 GLN B CA 1
ATOM 4227 C C . GLN B 1 180 ? 6.004 2.057 13.352 1 96.69 180 GLN B C 1
ATOM 4229 O O . GLN B 1 180 ? 4.852 2.24 13.758 1 96.69 180 GLN B O 1
ATOM 4234 N N . GLU B 1 181 ? 7.066 2.281 14.062 1 96 181 GLU B N 1
ATOM 4235 C CA . GLU B 1 181 ? 6.965 2.824 15.414 1 96 181 GLU B CA 1
ATOM 4236 C C . GLU B 1 181 ? 6.223 4.16 15.414 1 96 181 GLU B C 1
ATOM 4238 O O . GLU B 1 181 ? 5.367 4.398 16.266 1 96 181 GLU B O 1
ATOM 4243 N N . ILE B 1 182 ? 6.562 5.004 14.492 1 97.19 182 ILE B N 1
ATOM 4244 C CA . ILE B 1 182 ? 5.934 6.316 14.406 1 97.19 182 ILE B CA 1
ATOM 4245 C C . ILE B 1 182 ? 4.473 6.164 13.992 1 97.19 182 ILE B C 1
ATOM 4247 O O . ILE B 1 182 ? 3.602 6.875 14.492 1 97.19 182 ILE B O 1
ATOM 4251 N N . CYS B 1 183 ? 4.164 5.227 13.102 1 97.38 183 CYS B N 1
ATOM 4252 C CA . CYS B 1 183 ? 2.779 4.957 12.727 1 97.38 183 CYS B CA 1
ATOM 4253 C C . CYS B 1 183 ? 1.967 4.508 13.938 1 97.38 183 CYS B C 1
ATOM 4255 O O . CYS B 1 183 ? 0.82 4.926 14.109 1 97.38 183 CYS B O 1
ATOM 4257 N N . ASP B 1 184 ? 2.557 3.615 14.75 1 96.88 184 ASP B N 1
ATOM 4258 C CA . ASP B 1 184 ? 1.9 3.195 15.984 1 96.88 184 ASP B CA 1
ATOM 4259 C C . ASP B 1 184 ? 1.695 4.379 16.922 1 96.88 184 ASP B C 1
ATOM 4261 O O . ASP B 1 184 ? 0.667 4.473 17.594 1 96.88 184 ASP B O 1
ATOM 4265 N N . GLY B 1 185 ? 2.684 5.223 16.938 1 96.62 185 GLY B N 1
ATOM 4266 C CA . GLY B 1 185 ? 2.574 6.445 17.719 1 96.62 185 GLY B CA 1
ATOM 4267 C C . GLY B 1 185 ? 1.43 7.336 17.266 1 96.62 185 GLY B C 1
ATOM 4268 O O . GLY B 1 185 ? 0.771 7.969 18.094 1 96.62 185 GLY B O 1
ATOM 4269 N N . ALA B 1 186 ? 1.217 7.43 15.953 1 97.06 186 ALA B N 1
ATOM 4270 C CA . ALA B 1 186 ? 0.098 8.211 15.422 1 97.06 186 ALA B CA 1
ATOM 4271 C C . ALA B 1 186 ? -1.229 7.703 15.984 1 97.06 186 ALA B C 1
ATOM 4273 O O . ALA B 1 186 ? -2.094 8.5 16.359 1 97.06 186 ALA B O 1
ATOM 4274 N N . GLN B 1 187 ? -1.395 6.383 16.078 1 97.62 187 GLN B N 1
ATOM 4275 C CA . GLN B 1 187 ? -2.605 5.805 16.656 1 97.62 187 GLN B CA 1
ATOM 4276 C C . GLN B 1 187 ? -2.732 6.148 18.141 1 97.62 187 GLN B C 1
ATOM 4278 O O . GLN B 1 187 ? -3.828 6.434 18.625 1 97.62 187 GLN B O 1
ATOM 4283 N N . TYR B 1 188 ? -1.62 6.07 18.797 1 97.31 188 TYR B N 1
ATOM 4284 C CA . TYR B 1 188 ? -1.597 6.453 20.203 1 97.31 188 TYR B CA 1
ATOM 4285 C C . TYR B 1 188 ? -2.016 7.906 20.391 1 97.31 188 TYR B C 1
ATOM 4287 O O . TYR B 1 188 ? -2.844 8.219 21.25 1 97.31 188 TYR B O 1
ATOM 4295 N N . LEU B 1 189 ? -1.462 8.812 19.594 1 97.94 189 LEU B N 1
ATOM 4296 C CA . LEU B 1 189 ? -1.799 10.227 19.609 1 97.94 189 LEU B CA 1
ATOM 4297 C C . LEU B 1 189 ? -3.295 10.438 19.406 1 97.94 189 LEU B C 1
ATOM 4299 O O . LEU B 1 189 ? -3.92 11.227 20.125 1 97.94 189 LEU B O 1
ATOM 4303 N N . LEU B 1 190 ? -3.859 9.773 18.469 1 98.25 190 LEU B N 1
ATOM 4304 C CA . LEU B 1 190 ? -5.281 9.898 18.172 1 98.25 190 LEU B CA 1
ATOM 4305 C C . LEU B 1 190 ? -6.129 9.43 19.344 1 98.25 190 LEU B C 1
ATOM 4307 O O . LEU B 1 190 ? -7.184 10 19.625 1 98.25 190 LEU B O 1
ATOM 4311 N N . GLY B 1 191 ? -5.684 8.32 20 1 97.94 191 GLY B N 1
ATOM 4312 C CA . GLY B 1 191 ? -6.352 7.891 21.219 1 97.94 191 GLY B CA 1
ATOM 4313 C C . GLY B 1 191 ? -6.324 8.945 22.312 1 97.94 191 GLY B C 1
ATOM 4314 O O . GLY B 1 191 ? -7.348 9.211 22.938 1 97.94 191 GLY B O 1
ATOM 4315 N N . MET B 1 192 ? -5.164 9.555 22.516 1 97.94 192 MET B N 1
ATOM 4316 C CA . MET B 1 192 ? -5.008 10.602 23.516 1 97.94 192 MET B CA 1
ATOM 4317 C C . MET B 1 192 ? -5.84 11.828 23.172 1 97.94 192 MET B C 1
ATOM 4319 O O . MET B 1 192 ? -6.375 12.492 24.047 1 97.94 192 MET B O 1
ATOM 4323 N N . LEU B 1 193 ? -5.867 12.156 21.891 1 98.19 193 LEU B N 1
ATOM 4324 C CA . LEU B 1 193 ? -6.695 13.266 21.438 1 98.19 193 LEU B CA 1
ATOM 4325 C C . LEU B 1 193 ? -8.156 13.047 21.812 1 98.19 193 LEU B C 1
ATOM 4327 O O . LEU B 1 193 ? -8.812 13.953 22.328 1 98.19 193 LEU B O 1
ATOM 4331 N N . ALA B 1 194 ? -8.648 11.852 21.578 1 97.81 194 ALA B N 1
ATOM 4332 C CA . ALA B 1 194 ? -10.023 11.5 21.922 1 97.81 194 ALA B CA 1
ATOM 4333 C C . ALA B 1 194 ? -10.273 11.672 23.422 1 97.81 194 ALA B C 1
ATOM 4335 O O . ALA B 1 194 ? -11.344 12.141 23.828 1 97.81 194 ALA B O 1
ATOM 4336 N N . GLU B 1 195 ? -9.32 11.32 24.219 1 97.81 195 GLU B N 1
ATOM 4337 C CA . GLU B 1 195 ? -9.453 11.367 25.672 1 97.81 195 GLU B CA 1
ATOM 4338 C C . GLU B 1 195 ? -9.43 12.805 26.188 1 97.81 195 GLU B C 1
ATOM 4340 O O . GLU B 1 195 ? -9.883 13.086 27.297 1 97.81 195 GLU B O 1
ATOM 4345 N N . ASN B 1 196 ? -8.938 13.766 25.406 1 98.12 196 ASN B N 1
ATOM 4346 C CA . ASN B 1 196 ? -8.742 15.125 25.875 1 98.12 196 ASN B CA 1
ATOM 4347 C C . ASN B 1 196 ? -9.695 16.109 25.203 1 98.12 196 ASN B C 1
ATOM 4349 O O . ASN B 1 196 ? -9.555 17.312 25.344 1 98.12 196 ASN B O 1
ATOM 4353 N N . ILE B 1 197 ? -10.664 15.617 24.484 1 98.19 197 ILE B N 1
ATOM 4354 C CA . ILE B 1 197 ? -11.555 16.438 23.672 1 98.19 197 ILE B CA 1
ATOM 4355 C C . ILE B 1 197 ? -12.25 17.484 24.547 1 98.19 197 ILE B C 1
ATOM 4357 O O . ILE B 1 197 ? -12.352 18.641 24.172 1 98.19 197 ILE B O 1
ATOM 4361 N N . ASP B 1 198 ? -12.68 17.062 25.734 1 98.12 198 ASP B N 1
ATOM 4362 C CA . ASP B 1 198 ? -13.406 17.984 26.594 1 98.12 198 ASP B CA 1
ATOM 4363 C C . ASP B 1 198 ? -12.516 19.156 27.016 1 98.12 198 ASP B C 1
ATOM 4365 O O . ASP B 1 198 ? -12.953 20.312 27 1 98.12 198 ASP B O 1
ATOM 4369 N N . ASN B 1 199 ? -11.305 18.891 27.375 1 98.31 199 ASN B N 1
ATOM 4370 C CA . ASN B 1 199 ? -10.359 19.938 27.734 1 98.31 199 ASN B CA 1
ATOM 4371 C C . ASN B 1 199 ? -10.055 20.859 26.562 1 98.31 199 ASN B C 1
ATOM 4373 O O . ASN B 1 199 ? -9.922 22.062 26.719 1 98.31 199 ASN B O 1
ATOM 4377 N N . ILE B 1 200 ? -9.938 20.297 25.391 1 98.5 200 ILE B N 1
ATOM 4378 C CA . ILE B 1 200 ? -9.641 21.047 24.172 1 98.5 200 ILE B CA 1
ATOM 4379 C C . ILE B 1 200 ? -10.812 21.984 23.844 1 98.5 200 ILE B C 1
ATOM 4381 O O . ILE B 1 200 ? -10.602 23.156 23.547 1 98.5 200 ILE B O 1
ATOM 4385 N N . ARG B 1 201 ? -12.016 21.5 24 1 97.81 201 ARG B N 1
ATOM 4386 C CA . ARG B 1 201 ? -13.211 22.266 23.688 1 97.81 201 ARG B CA 1
ATOM 4387 C C . ARG B 1 201 ? -13.359 23.453 24.641 1 97.81 201 ARG B C 1
ATOM 4389 O O . ARG B 1 201 ? -13.859 24.516 24.25 1 97.81 201 ARG B O 1
ATOM 4396 N N . GLU B 1 202 ? -12.914 23.25 25.828 1 97.75 202 GLU B N 1
ATOM 4397 C CA . GLU B 1 202 ? -13.016 24.312 26.828 1 97.75 202 GLU B CA 1
ATOM 4398 C C . GLU B 1 202 ? -11.828 25.266 26.734 1 97.75 202 GLU B C 1
ATOM 4400 O O . GLU B 1 202 ? -11.828 26.328 27.375 1 97.75 202 GLU B O 1
ATOM 4405 N N . VAL B 1 203 ? -10.875 24.922 25.938 1 98.19 203 VAL B N 1
ATOM 4406 C CA . VAL B 1 203 ? -9.641 25.688 25.812 1 98.19 203 VAL B CA 1
ATOM 4407 C C . VAL B 1 203 ? -9.094 26.016 27.203 1 98.19 203 VAL B C 1
ATOM 4409 O O . VAL B 1 203 ? -8.766 27.172 27.484 1 98.19 203 VAL B O 1
ATOM 4412 N N . ASN B 1 204 ? -9.219 25.062 28.109 1 98.25 204 ASN B N 1
ATOM 4413 C CA . ASN B 1 204 ? -8.641 25.281 29.438 1 98.25 204 ASN B CA 1
ATOM 4414 C C . ASN B 1 204 ? -7.145 24.969 29.438 1 98.25 204 ASN B C 1
ATOM 4416 O O . ASN B 1 204 ? -6.57 24.625 28.406 1 98.25 204 ASN B O 1
ATOM 4420 N N . ASP B 1 205 ? -6.531 25.188 30.562 1 98.38 205 ASP B N 1
ATOM 4421 C CA . ASP B 1 205 ? -5.082 25.031 30.641 1 98.38 205 ASP B CA 1
ATOM 4422 C C . ASP B 1 205 ? -4.652 23.625 30.234 1 98.38 205 ASP B C 1
ATOM 4424 O O . ASP B 1 205 ? -3.652 23.469 29.531 1 98.38 205 ASP B O 1
ATOM 4428 N N . ASP B 1 206 ? -5.422 22.641 30.641 1 97.94 206 ASP B N 1
ATOM 4429 C CA . ASP B 1 206 ? -5.102 21.25 30.312 1 97.94 206 ASP B CA 1
ATOM 4430 C C . ASP B 1 206 ? -5.23 21 28.812 1 97.94 206 ASP B C 1
ATOM 4432 O O . ASP B 1 206 ? -4.422 20.266 28.234 1 97.94 206 ASP B O 1
ATOM 4436 N N . GLY B 1 207 ? -6.273 21.516 28.188 1 98.19 207 GLY B N 1
ATOM 4437 C CA . GLY B 1 207 ? -6.457 21.391 26.75 1 98.19 207 GLY B CA 1
ATOM 4438 C C . GLY B 1 207 ? -5.348 22.047 25.953 1 98.19 207 GLY B C 1
ATOM 4439 O O . GLY B 1 207 ? -4.84 21.453 25 1 98.19 207 GLY B O 1
ATOM 4440 N N . ILE B 1 208 ? -5.004 23.234 26.391 1 98.5 208 ILE B N 1
ATOM 4441 C CA . ILE B 1 208 ? -3.924 23.969 25.719 1 98.5 208 ILE B CA 1
ATOM 4442 C C . ILE B 1 208 ? -2.617 23.188 25.859 1 98.5 208 ILE B C 1
ATOM 4444 O O . ILE B 1 208 ? -1.89 23 24.891 1 98.5 208 ILE B O 1
ATOM 4448 N N . TYR B 1 209 ? -2.387 22.75 27.078 1 98.12 209 TYR B N 1
ATOM 4449 C CA . TYR B 1 209 ? -1.178 21.984 27.344 1 98.12 209 TYR B CA 1
ATOM 4450 C C . TYR B 1 209 ? -1.124 20.734 26.484 1 98.12 209 TYR B C 1
ATOM 4452 O O . TYR B 1 209 ? -0.095 20.438 25.875 1 98.12 209 TYR B O 1
ATOM 4460 N N . PHE B 1 210 ? -2.205 19.984 26.438 1 98.06 210 PHE B N 1
ATOM 4461 C CA . PHE B 1 210 ? -2.262 18.766 25.641 1 98.06 210 PHE B CA 1
ATOM 4462 C C . PHE B 1 210 ? -1.978 19.078 24.172 1 98.06 210 PHE B C 1
ATOM 4464 O O . PHE B 1 210 ? -1.158 18.406 23.531 1 98.06 210 PHE B O 1
ATOM 4471 N N . MET B 1 211 ? -2.664 20.047 23.609 1 98.19 211 MET B N 1
ATOM 4472 C CA . MET B 1 211 ? -2.5 20.406 22.188 1 98.19 211 MET B CA 1
ATOM 4473 C C . MET B 1 211 ? -1.049 20.75 21.891 1 98.19 211 MET B C 1
ATOM 4475 O O . MET B 1 211 ? -0.495 20.297 20.891 1 98.19 211 MET B O 1
ATOM 4479 N N . CYS B 1 212 ? -0.455 21.531 22.734 1 98 212 CYS B N 1
ATOM 4480 C CA . CYS B 1 212 ? 0.919 21.969 22.516 1 98 212 CYS B CA 1
ATOM 4481 C C . CYS B 1 212 ? 1.886 20.797 22.594 1 98 212 CYS B C 1
ATOM 4483 O O . CYS B 1 212 ? 2.791 20.672 21.766 1 98 212 CYS B O 1
ATOM 4485 N N . GLU B 1 213 ? 1.666 19.953 23.562 1 97.62 213 GLU B N 1
ATOM 4486 C CA . GLU B 1 213 ? 2.537 18.781 23.703 1 97.62 213 GLU B CA 1
ATOM 4487 C C . GLU B 1 213 ? 2.352 17.828 22.531 1 97.62 213 GLU B C 1
ATOM 4489 O O . GLU B 1 213 ? 3.311 17.188 22.094 1 97.62 213 GLU B O 1
ATOM 4494 N N . ALA B 1 214 ? 1.134 17.672 22.094 1 98 214 ALA B N 1
ATOM 4495 C CA . ALA B 1 214 ? 0.859 16.828 20.938 1 98 214 ALA B CA 1
ATOM 4496 C C . ALA B 1 214 ? 1.548 17.375 19.688 1 98 214 ALA B C 1
ATOM 4498 O O . ALA B 1 214 ? 2.221 16.625 18.969 1 98 214 ALA B O 1
ATOM 4499 N N . PHE B 1 215 ? 1.382 18.672 19.453 1 98 215 PHE B N 1
ATOM 4500 C CA . PHE B 1 215 ? 2.041 19.297 18.312 1 98 215 PHE B CA 1
ATOM 4501 C C . PHE B 1 215 ? 3.555 19.156 18.406 1 98 215 PHE B C 1
ATOM 4503 O O . PHE B 1 215 ? 4.219 18.844 17.422 1 98 215 PHE B O 1
ATOM 4510 N N . ARG B 1 216 ? 4.098 19.359 19.578 1 97.25 216 ARG B N 1
ATOM 4511 C CA . ARG B 1 216 ? 5.539 19.234 19.781 1 97.25 216 ARG B CA 1
ATOM 4512 C C . ARG B 1 216 ? 6.02 17.828 19.469 1 97.25 216 ARG B C 1
ATOM 4514 O O . ARG B 1 216 ? 7.062 17.641 18.844 1 97.25 216 ARG B O 1
ATOM 4521 N N . TRP B 1 217 ? 5.266 16.891 19.984 1 97.25 217 TRP B N 1
ATOM 4522 C CA . TRP B 1 217 ? 5.617 15.492 19.797 1 97.25 217 TRP B CA 1
ATOM 4523 C C . TRP B 1 217 ? 5.656 15.133 18.312 1 97.25 217 TRP B C 1
ATOM 4525 O O . TRP B 1 217 ? 6.602 14.5 17.844 1 97.25 217 TRP B O 1
ATOM 4535 N N . VAL B 1 218 ? 4.711 15.562 17.578 1 97.62 218 VAL B N 1
ATOM 4536 C CA . VAL B 1 218 ? 4.648 15.352 16.125 1 97.62 218 VAL B CA 1
ATOM 4537 C C . VAL B 1 218 ? 5.824 16.047 15.453 1 97.62 218 VAL B C 1
ATOM 4539 O O . VAL B 1 218 ? 6.508 15.461 14.609 1 97.62 218 VAL B O 1
ATOM 4542 N N . ALA B 1 219 ? 6.082 17.219 15.867 1 96.81 219 ALA B N 1
ATOM 4543 C CA . ALA B 1 219 ? 7.133 18.031 15.273 1 96.81 219 ALA B CA 1
ATOM 4544 C C . ALA B 1 219 ? 8.508 17.406 15.492 1 96.81 219 ALA B C 1
ATOM 4546 O O . ALA B 1 219 ? 9.352 17.422 14.594 1 96.81 219 ALA B O 1
ATOM 4547 N N . GLU B 1 220 ? 8.727 16.906 16.656 1 96.88 220 GLU B N 1
ATOM 4548 C CA . GLU B 1 220 ? 10.016 16.297 16.969 1 96.88 220 GLU B CA 1
ATOM 4549 C C . GLU B 1 220 ? 10.281 15.086 16.094 1 96.88 220 GLU B C 1
ATOM 4551 O O . GLU B 1 220 ? 11.398 14.891 15.617 1 96.88 220 GLU B O 1
ATOM 4556 N N . TYR B 1 221 ? 9.273 14.328 15.867 1 96.06 221 TYR B N 1
ATOM 4557 C CA . TYR B 1 221 ? 9.438 13.18 14.992 1 96.06 221 TYR B CA 1
ATOM 4558 C C . TYR B 1 221 ? 9.703 13.617 13.555 1 96.06 221 TYR B C 1
ATOM 4560 O O . TYR B 1 221 ? 10.555 13.047 12.867 1 96.06 221 TYR B O 1
ATOM 4568 N N . SER B 1 222 ? 8.961 14.555 13.141 1 96 222 SER B N 1
ATOM 4569 C CA . SER B 1 222 ? 9.141 15.039 11.773 1 96 222 SER B CA 1
ATOM 4570 C C . SER B 1 222 ? 10.539 15.617 11.578 1 96 222 SER B C 1
ATOM 4572 O O . SER B 1 222 ? 11.148 15.43 10.523 1 96 222 SER B O 1
ATOM 4574 N N . ALA B 1 223 ? 10.992 16.312 12.586 1 94.38 223 ALA B N 1
ATOM 4575 C CA . ALA B 1 223 ? 12.352 16.844 12.531 1 94.38 223 ALA B CA 1
ATOM 4576 C C . ALA B 1 223 ? 13.383 15.719 12.453 1 94.38 223 ALA B C 1
ATOM 4578 O O . ALA B 1 223 ? 14.336 15.789 11.672 1 94.38 223 ALA B O 1
ATOM 4579 N N . ARG B 1 224 ? 13.211 14.727 13.227 1 94.12 224 ARG B N 1
ATOM 4580 C CA . ARG B 1 224 ? 14.117 13.586 13.266 1 94.12 224 ARG B CA 1
ATOM 4581 C C . ARG B 1 224 ? 14.125 12.844 11.93 1 94.12 224 ARG B C 1
ATOM 4583 O O . ARG B 1 224 ? 15.18 12.438 11.445 1 94.12 224 ARG B O 1
ATOM 4590 N N . MET B 1 225 ? 12.984 12.68 11.312 1 95 225 MET B N 1
ATOM 4591 C CA . MET B 1 225 ? 12.828 11.914 10.07 1 95 225 MET B CA 1
ATOM 4592 C C . MET B 1 225 ? 13.164 12.773 8.859 1 95 225 MET B C 1
ATOM 4594 O O . MET B 1 225 ? 13.344 12.258 7.754 1 95 225 MET B O 1
ATOM 4598 N N . ASN B 1 226 ? 13.203 14.078 9.039 1 93.94 226 ASN B N 1
ATOM 4599 C CA . ASN B 1 226 ? 13.477 15.062 8 1 93.94 226 ASN B CA 1
ATOM 4600 C C . ASN B 1 226 ? 12.398 15.047 6.922 1 93.94 226 ASN B C 1
ATOM 4602 O O . ASN B 1 226 ? 12.695 15.219 5.738 1 93.94 226 ASN B O 1
ATOM 4606 N N . HIS B 1 227 ? 11.195 14.656 7.285 1 94.88 227 HIS B N 1
ATOM 4607 C CA . HIS B 1 227 ? 10 14.805 6.469 1 94.88 227 HIS B CA 1
ATOM 4608 C C . HIS B 1 227 ? 8.742 14.758 7.328 1 94.88 227 HIS B C 1
ATOM 4610 O O . HIS B 1 227 ? 8.797 14.391 8.5 1 94.88 227 HIS B O 1
ATOM 4616 N N . THR B 1 228 ? 7.605 15.148 6.773 1 95.62 228 THR B N 1
ATOM 4617 C CA . THR B 1 228 ? 6.375 15.281 7.539 1 95.62 228 THR B CA 1
ATOM 4618 C C . THR B 1 228 ? 5.297 14.344 6.996 1 95.62 228 THR B C 1
ATOM 4620 O O . THR B 1 228 ? 4.102 14.586 7.199 1 95.62 228 THR B O 1
ATOM 4623 N N . MET B 1 229 ? 5.613 13.352 6.324 1 96.31 229 MET B N 1
ATOM 4624 C CA . MET B 1 229 ? 4.641 12.57 5.57 1 96.31 229 MET B CA 1
ATOM 4625 C C . MET B 1 229 ? 3.631 11.914 6.504 1 96.31 229 MET B C 1
ATOM 4627 O O . MET B 1 229 ? 2.469 11.727 6.137 1 96.31 229 MET B O 1
ATOM 4631 N N . TRP B 1 230 ? 4.012 11.539 7.746 1 96.94 230 TRP B N 1
ATOM 4632 C CA . TRP B 1 230 ? 3.109 10.836 8.648 1 96.94 230 TRP B CA 1
ATOM 4633 C C . TRP B 1 230 ? 2.072 11.789 9.242 1 96.94 230 TRP B C 1
ATOM 4635 O O . TRP B 1 230 ? 1.099 11.352 9.859 1 96.94 230 TRP B O 1
ATOM 4645 N N . GLU B 1 231 ? 2.275 13.109 9.016 1 97.56 231 GLU B N 1
ATOM 4646 C CA . GLU B 1 231 ? 1.332 14.094 9.531 1 97.56 231 GLU B CA 1
ATOM 4647 C C . GLU B 1 231 ? 0.728 14.93 8.406 1 97.56 231 GLU B C 1
ATOM 4649 O O . GLU B 1 231 ? -0.156 15.758 8.648 1 97.56 231 GLU B O 1
ATOM 4654 N N . SER B 1 232 ? 1.175 14.773 7.227 1 97.25 232 SER B N 1
ATOM 4655 C CA . SER B 1 232 ? 0.731 15.555 6.074 1 97.25 232 SER B CA 1
ATOM 4656 C C . SER B 1 232 ? 0.854 14.75 4.785 1 97.25 232 SER B C 1
ATOM 4658 O O . SER B 1 232 ? 1.962 14.406 4.363 1 97.25 232 SER B O 1
ATOM 4660 N N . ALA B 1 233 ? -0.254 14.445 4.215 1 98.06 233 ALA B N 1
ATOM 4661 C CA . ALA B 1 233 ? -0.26 13.633 2.998 1 98.06 233 ALA B CA 1
ATOM 4662 C C . ALA B 1 233 ? -1.474 13.953 2.131 1 98.06 233 ALA B C 1
ATOM 4664 O O . ALA B 1 233 ? -1.62 15.086 1.649 1 98.06 233 ALA B O 1
ATOM 4665 N N . SER B 1 234 ? -2.412 12.992 1.911 1 98.75 234 SER B N 1
ATOM 4666 C CA . SER B 1 234 ? -3.512 13.195 0.973 1 98.75 234 SER B CA 1
ATOM 4667 C C . SER B 1 234 ? -4.465 14.281 1.464 1 98.75 234 SER B C 1
ATOM 4669 O O . SER B 1 234 ? -4.996 15.055 0.666 1 98.75 234 SER B O 1
ATOM 4671 N N . GLU B 1 235 ? -4.73 14.336 2.752 1 98.81 235 GLU B N 1
ATOM 4672 C CA . GLU B 1 235 ? -5.625 15.359 3.297 1 98.81 235 GLU B CA 1
ATOM 4673 C C . GLU B 1 235 ? -5.055 16.766 3.086 1 98.81 235 GLU B C 1
ATOM 4675 O O . GLU B 1 235 ? -5.793 17.688 2.77 1 98.81 235 GLU B O 1
ATOM 4680 N N . HIS B 1 236 ? -3.768 16.953 3.27 1 98.12 236 HIS B N 1
ATOM 4681 C CA . HIS B 1 236 ? -3.154 18.266 3.021 1 98.12 236 HIS B CA 1
ATOM 4682 C C . HIS B 1 236 ? -3.121 18.578 1.529 1 98.12 236 HIS B C 1
ATOM 4684 O O . HIS B 1 236 ? -3.258 19.734 1.134 1 98.12 236 HIS B O 1
ATOM 4690 N N . ALA B 1 237 ? -2.891 17.547 0.697 1 98.25 237 ALA B N 1
ATOM 4691 C CA . ALA B 1 237 ? -2.984 17.766 -0.745 1 98.25 237 ALA B CA 1
ATOM 4692 C C . ALA B 1 237 ? -4.371 18.25 -1.138 1 98.25 237 ALA B C 1
ATOM 4694 O O . ALA B 1 237 ? -4.504 19.141 -1.984 1 98.25 237 ALA B O 1
ATOM 4695 N N . PHE B 1 238 ? -5.371 17.641 -0.574 1 98.81 238 PHE B N 1
ATOM 4696 C CA . PHE B 1 238 ? -6.742 18.062 -0.841 1 98.81 238 PHE B CA 1
ATOM 4697 C C . PHE B 1 238 ? -6.973 19.484 -0.372 1 98.81 238 PHE B C 1
ATOM 4699 O O . PHE B 1 238 ? -7.602 20.281 -1.073 1 98.81 238 PHE B O 1
ATOM 4706 N N . PHE B 1 239 ? -6.449 19.828 0.788 1 98.31 239 PHE B N 1
ATOM 4707 C CA . PHE B 1 239 ? -6.504 21.203 1.279 1 98.31 239 PHE B CA 1
ATOM 4708 C C . PHE B 1 239 ? -5.863 22.156 0.283 1 98.31 239 PHE B C 1
ATOM 4710 O O . PHE B 1 239 ? -6.445 23.188 -0.061 1 98.31 239 PHE B O 1
ATOM 4717 N N . ASP B 1 240 ? -4.684 21.781 -0.163 1 96.88 240 ASP B N 1
ATOM 4718 C CA . ASP B 1 240 ? -3.984 22.625 -1.13 1 96.88 240 ASP B CA 1
ATOM 4719 C C . ASP B 1 240 ? -4.84 22.844 -2.377 1 96.88 240 ASP B C 1
ATOM 4721 O O . ASP B 1 240 ? -4.922 23.969 -2.883 1 96.88 240 ASP B O 1
ATOM 4725 N N . ASN B 1 241 ? -5.434 21.828 -2.805 1 97.88 241 ASN B N 1
ATOM 4726 C CA . ASN B 1 241 ? -6.27 21.938 -3.996 1 97.88 241 ASN B CA 1
ATOM 4727 C C . ASN B 1 241 ? -7.52 22.766 -3.73 1 97.88 241 ASN B C 1
ATOM 4729 O O . ASN B 1 241 ? -7.98 23.5 -4.609 1 97.88 241 ASN B O 1
ATOM 4733 N N . MET B 1 242 ? -8.109 22.641 -2.547 1 98 242 MET B N 1
ATOM 4734 C CA . MET B 1 242 ? -9.281 23.438 -2.209 1 98 242 MET B CA 1
ATOM 4735 C C . MET B 1 242 ? -8.945 24.922 -2.207 1 98 242 MET B C 1
ATOM 4737 O O . MET B 1 242 ? -9.734 25.734 -2.684 1 98 242 MET B O 1
ATOM 4741 N N . GLU B 1 243 ? -7.836 25.203 -1.593 1 95.62 243 GLU B N 1
ATOM 4742 C CA . GLU B 1 243 ? -7.406 26.594 -1.62 1 95.62 243 GLU B CA 1
ATOM 4743 C C . GLU B 1 243 ? -7.211 27.094 -3.053 1 95.62 243 GLU B C 1
ATOM 4745 O O . GLU B 1 243 ? -7.535 28.234 -3.371 1 95.62 243 GLU B O 1
ATOM 4750 N N . PHE B 1 244 ? -6.684 26.266 -3.9 1 94.25 244 PHE B N 1
ATOM 4751 C CA . PHE B 1 244 ? -6.457 26.609 -5.301 1 94.25 244 PHE B CA 1
ATOM 4752 C C . PHE B 1 244 ? -7.777 26.812 -6.031 1 94.25 244 PHE B C 1
ATOM 4754 O O . PHE B 1 244 ? -7.934 27.766 -6.789 1 94.25 244 PHE B O 1
ATOM 4761 N N . VAL B 1 245 ? -8.734 25.953 -5.77 1 96.88 245 VAL B N 1
ATOM 4762 C CA . VAL B 1 245 ? -10.023 25.953 -6.449 1 96.88 245 VAL B CA 1
ATOM 4763 C C . VAL B 1 245 ? -10.852 27.141 -5.973 1 96.88 245 VAL B C 1
ATOM 4765 O O . VAL B 1 245 ? -11.492 27.828 -6.777 1 96.88 245 VAL B O 1
ATOM 4768 N N . CYS B 1 246 ? -10.797 27.438 -4.676 1 96.06 246 CYS B N 1
ATOM 4769 C CA . CYS B 1 246 ? -11.664 28.438 -4.086 1 96.06 246 CYS B CA 1
ATOM 4770 C C . CYS B 1 246 ? -11 29.812 -4.113 1 96.06 246 CYS B C 1
ATOM 4772 O O . CYS B 1 246 ? -11.672 30.828 -3.932 1 96.06 246 CYS B O 1
ATOM 4774 N N . LYS B 1 247 ? -9.703 29.859 -4.258 1 90.94 247 LYS B N 1
ATOM 4775 C CA . LYS B 1 247 ? -8.922 31.094 -4.305 1 90.94 247 LYS B CA 1
ATOM 4776 C C . LYS B 1 247 ? -9.133 31.922 -3.045 1 90.94 247 LYS B C 1
ATOM 4778 O O . LYS B 1 247 ? -9.359 33.125 -3.125 1 90.94 247 LYS B O 1
ATOM 4783 N N . LYS B 1 248 ? -9.148 31.281 -1.964 1 89.38 248 LYS B N 1
ATOM 4784 C CA . LYS B 1 248 ? -9.25 31.938 -0.665 1 89.38 248 LYS B CA 1
ATOM 4785 C C . LYS B 1 248 ? -8.555 31.125 0.42 1 89.38 248 LYS B C 1
ATOM 4787 O O . LYS B 1 248 ? -8.43 29.906 0.306 1 89.38 248 LYS B O 1
ATOM 4792 N N . PRO B 1 249 ? -8.188 31.812 1.435 1 89.31 249 PRO B N 1
ATOM 4793 C CA . PRO B 1 249 ? -7.605 31.078 2.568 1 89.31 249 PRO B CA 1
ATOM 4794 C C . PRO B 1 249 ? -8.656 30.406 3.438 1 89.31 249 PRO B C 1
ATOM 4796 O O . PRO B 1 249 ? -9.836 30.766 3.391 1 89.31 249 PRO B O 1
ATOM 4799 N N . PHE B 1 250 ? -8.297 29.406 4.156 1 94.19 250 PHE B N 1
ATOM 4800 C CA . PHE B 1 250 ? -9.133 28.703 5.113 1 94.19 250 PHE B CA 1
ATOM 4801 C C . PHE B 1 250 ? -8.492 28.703 6.5 1 94.19 250 PHE B C 1
ATOM 4803 O O . PHE B 1 250 ? -7.285 28.891 6.633 1 94.19 250 PHE B O 1
ATOM 4810 N N . LEU B 1 251 ? -9.391 28.688 7.492 1 95.38 251 LEU B N 1
ATOM 4811 C CA . LEU B 1 251 ? -8.875 28.266 8.789 1 95.38 251 LEU B CA 1
ATOM 4812 C C . LEU B 1 251 ? -8.281 26.859 8.711 1 95.38 251 LEU B C 1
ATOM 4814 O O . LEU B 1 251 ? -9.008 25.891 8.492 1 95.38 251 LEU B O 1
ATOM 4818 N N . HIS B 1 252 ? -7.039 26.734 8.836 1 95.25 252 HIS B N 1
ATOM 4819 C CA . HIS B 1 252 ? -6.27 25.547 8.453 1 95.25 252 HIS B CA 1
ATOM 4820 C C . HIS B 1 252 ? -6.805 24.297 9.133 1 95.25 252 HIS B C 1
ATOM 4822 O O . HIS B 1 252 ? -7.191 23.328 8.461 1 95.25 252 HIS B O 1
ATOM 4828 N N . GLY B 1 253 ? -6.898 24.281 10.469 1 97.5 253 GLY B N 1
ATOM 4829 C CA . GLY B 1 253 ? -7.336 23.094 11.18 1 97.5 253 GLY B CA 1
ATOM 4830 C C . GLY B 1 253 ? -8.75 22.672 10.828 1 97.5 253 GLY B C 1
ATOM 4831 O O . GLY B 1 253 ? -9.062 21.469 10.828 1 97.5 253 GLY B O 1
ATOM 4832 N N . GLN B 1 254 ? -9.539 23.688 10.523 1 98 254 GLN B N 1
ATOM 4833 C CA . GLN B 1 254 ? -10.93 23.422 10.156 1 98 254 GLN B CA 1
ATOM 4834 C C . GLN B 1 254 ? -11.016 22.703 8.805 1 98 254 GLN B C 1
ATOM 4836 O O . GLN B 1 254 ? -11.672 21.672 8.688 1 98 254 GLN B O 1
ATOM 4841 N N . ILE B 1 255 ? -10.336 23.234 7.855 1 98.5 255 ILE B N 1
ATOM 4842 C CA . ILE B 1 255 ? -10.422 22.641 6.527 1 98.5 255 ILE B CA 1
ATOM 4843 C C . ILE B 1 255 ? -9.719 21.281 6.527 1 98.5 255 ILE B C 1
ATOM 4845 O O . ILE B 1 255 ? -10.133 20.359 5.816 1 98.5 255 ILE B O 1
ATOM 4849 N N . ILE B 1 256 ? -8.648 21.125 7.262 1 98.69 256 ILE B N 1
ATOM 4850 C CA . ILE B 1 256 ? -7.98 19.844 7.359 1 98.69 256 ILE B CA 1
ATOM 4851 C C . ILE B 1 256 ? -8.945 18.797 7.934 1 98.69 256 ILE B C 1
ATOM 4853 O O . ILE B 1 256 ? -8.945 17.641 7.508 1 98.69 256 ILE B O 1
ATOM 4857 N N . GLY B 1 257 ? -9.742 19.266 8.922 1 98.69 257 GLY B N 1
ATOM 4858 C CA . GLY B 1 257 ? -10.766 18.359 9.414 1 98.69 257 GLY B CA 1
ATOM 4859 C C . GLY B 1 257 ? -11.656 17.812 8.32 1 98.69 257 GLY B C 1
ATOM 4860 O O . GLY B 1 257 ? -11.914 16.609 8.273 1 98.69 257 GLY B O 1
ATOM 4861 N N . MET B 1 258 ? -12.094 18.641 7.422 1 98.75 258 MET B N 1
ATOM 4862 C CA . MET B 1 258 ? -12.945 18.219 6.312 1 98.75 258 MET B CA 1
ATOM 4863 C C . MET B 1 258 ? -12.195 17.281 5.383 1 98.75 258 MET B C 1
ATOM 4865 O O . MET B 1 258 ? -12.734 16.25 4.961 1 98.75 258 MET B O 1
ATOM 4869 N N . THR B 1 259 ? -10.992 17.641 5.09 1 98.88 259 THR B N 1
ATOM 4870 C CA . THR B 1 259 ? -10.25 16.828 4.129 1 98.88 259 THR B CA 1
ATOM 4871 C C . THR B 1 259 ? -9.898 15.477 4.73 1 98.88 259 THR B C 1
ATOM 4873 O O . THR B 1 259 ? -9.859 14.469 4.02 1 98.88 259 THR B O 1
ATOM 4876 N N . VAL B 1 260 ? -9.641 15.422 6.086 1 98.94 260 VAL B N 1
ATOM 4877 C CA . VAL B 1 260 ? -9.438 14.148 6.762 1 98.94 260 VAL B CA 1
ATOM 4878 C C . VAL B 1 260 ? -10.695 13.289 6.637 1 98.94 260 VAL B C 1
ATOM 4880 O O . VAL B 1 260 ? -10.609 12.078 6.422 1 98.94 260 VAL B O 1
ATOM 4883 N N . TYR B 1 261 ? -11.891 13.93 6.766 1 98.88 261 TYR B N 1
ATOM 4884 C CA . TYR B 1 261 ? -13.148 13.211 6.582 1 98.88 261 TYR B CA 1
ATOM 4885 C C . TYR B 1 261 ? -13.188 12.516 5.227 1 98.88 261 TYR B C 1
ATOM 4887 O O . TYR B 1 261 ? -13.406 11.305 5.152 1 98.88 261 TYR B O 1
ATOM 4895 N N . PHE B 1 262 ? -12.875 13.195 4.172 1 98.94 262 PHE B N 1
ATOM 4896 C CA . PHE B 1 262 ? -13.008 12.648 2.824 1 98.94 262 PHE B CA 1
ATOM 4897 C C . PHE B 1 262 ? -11.906 11.641 2.535 1 98.94 262 PHE B C 1
ATOM 4899 O O . PHE B 1 262 ? -12.148 10.602 1.918 1 98.94 262 PHE B O 1
ATOM 4906 N N . MET B 1 263 ? -10.688 11.922 2.939 1 98.88 263 MET B N 1
ATOM 4907 C CA . MET B 1 263 ? -9.578 11.031 2.607 1 98.88 263 MET B CA 1
ATOM 4908 C C . MET B 1 263 ? -9.656 9.742 3.418 1 98.88 263 MET B C 1
ATOM 4910 O O . MET B 1 263 ? -9.281 8.672 2.934 1 98.88 263 MET B O 1
ATOM 4914 N N . SER B 1 264 ? -10.172 9.836 4.738 1 98.88 264 SER B N 1
ATOM 4915 C CA . SER B 1 264 ? -10.383 8.602 5.492 1 98.88 264 SER B CA 1
ATOM 4916 C C . SER B 1 264 ? -11.43 7.719 4.832 1 98.88 264 SER B C 1
ATOM 4918 O O . SER B 1 264 ? -11.312 6.492 4.844 1 98.88 264 SER B O 1
ATOM 4920 N N . LEU B 1 265 ? -12.477 8.367 4.262 1 98.81 265 LEU B N 1
ATOM 4921 C CA . LEU B 1 265 ? -13.492 7.637 3.508 1 98.81 265 LEU B CA 1
ATOM 4922 C C . LEU B 1 265 ? -12.891 7.016 2.25 1 98.81 265 LEU B C 1
ATOM 4924 O O . LEU B 1 265 ? -13.172 5.855 1.938 1 98.81 265 LEU B O 1
ATOM 4928 N N . PHE B 1 266 ? -12.062 7.77 1.543 1 98.81 266 PHE B N 1
ATOM 4929 C CA . PHE B 1 266 ? -11.445 7.316 0.302 1 98.81 266 PHE B CA 1
ATOM 4930 C C . PHE B 1 266 ? -10.477 6.168 0.563 1 98.81 266 PHE B C 1
ATOM 4932 O O . PHE B 1 266 ? -10.391 5.23 -0.232 1 98.81 266 PHE B O 1
ATOM 4939 N N . GLN B 1 267 ? -9.781 6.238 1.663 1 98.44 267 GLN B N 1
ATOM 4940 C CA . GLN B 1 267 ? -8.836 5.211 2.096 1 98.44 267 GLN B CA 1
ATOM 4941 C C . GLN B 1 267 ? -9.57 3.994 2.654 1 98.44 267 GLN B C 1
ATOM 4943 O O . GLN B 1 267 ? -8.977 2.922 2.795 1 98.44 267 GLN B O 1
ATOM 4948 N N . ASP B 1 268 ? -10.891 4.156 3.035 1 97.75 268 ASP B N 1
ATOM 4949 C CA . ASP B 1 268 ? -11.578 3.164 3.848 1 97.75 268 ASP B CA 1
ATOM 4950 C C . ASP B 1 268 ? -10.766 2.807 5.09 1 97.75 268 ASP B C 1
ATOM 4952 O O . ASP B 1 268 ? -10.469 1.635 5.332 1 97.75 268 ASP B O 1
ATOM 4956 N N . ASN B 1 269 ? -10.367 3.834 5.797 1 98.31 269 ASN B N 1
ATOM 4957 C CA . ASN B 1 269 ? -9.477 3.752 6.949 1 98.31 269 ASN B CA 1
ATOM 4958 C C . ASN B 1 269 ? -10.023 4.531 8.141 1 98.31 269 ASN B C 1
ATOM 4960 O O . ASN B 1 269 ? -9.836 5.746 8.234 1 98.31 269 ASN B O 1
ATOM 4964 N N . GLN B 1 270 ? -10.602 3.84 9.07 1 98.31 270 GLN B N 1
ATOM 4965 C CA . GLN B 1 270 ? -11.062 4.398 10.336 1 98.31 270 GLN B CA 1
ATOM 4966 C C . GLN B 1 270 ? -11.914 5.645 10.109 1 98.31 270 GLN B C 1
ATOM 4968 O O . GLN B 1 270 ? -11.75 6.652 10.797 1 98.31 270 GLN B O 1
ATOM 4973 N N . HIS B 1 271 ? -12.789 5.617 9.078 1 98.62 271 HIS B N 1
ATOM 4974 C CA . HIS B 1 271 ? -13.617 6.762 8.719 1 98.62 271 HIS B CA 1
ATOM 4975 C C . HIS B 1 271 ? -14.555 7.148 9.852 1 98.62 271 HIS B C 1
ATOM 4977 O O . HIS B 1 271 ? -14.734 8.336 10.141 1 98.62 271 HIS B O 1
ATOM 4983 N N . GLU B 1 272 ? -15.117 6.18 10.531 1 98.38 272 GLU B N 1
ATOM 4984 C CA . GLU B 1 272 ? -16.047 6.453 11.617 1 98.38 272 GLU B CA 1
ATOM 4985 C C . GLU B 1 272 ? -15.352 7.137 12.789 1 98.38 272 GLU B C 1
ATOM 4987 O O . GLU B 1 272 ? -15.945 7.969 13.477 1 98.38 272 GLU B O 1
ATOM 4992 N N . ARG B 1 273 ? -14.141 6.762 13.016 1 98.38 273 ARG B N 1
ATOM 4993 C CA . ARG B 1 273 ? -13.352 7.414 14.062 1 98.38 273 ARG B CA 1
ATOM 4994 C C . ARG B 1 273 ? -13.133 8.891 13.742 1 98.38 273 ARG B C 1
ATOM 4996 O O . ARG B 1 273 ? -13.273 9.75 14.609 1 98.38 273 ARG B O 1
ATOM 5003 N N . ALA B 1 274 ? -12.75 9.195 12.469 1 98.5 274 ALA B N 1
ATOM 5004 C CA . ALA B 1 274 ? -12.562 10.578 12.031 1 98.5 274 ALA B CA 1
ATOM 5005 C C . ALA B 1 274 ? -13.852 11.383 12.203 1 98.5 274 ALA B C 1
ATOM 5007 O O . ALA B 1 274 ? -13.828 12.492 12.742 1 98.5 274 ALA B O 1
ATOM 5008 N N . LEU B 1 275 ? -14.922 10.773 11.75 1 98.44 275 LEU B N 1
ATOM 5009 C CA . LEU B 1 275 ? -16.234 11.43 11.852 1 98.44 275 LEU B CA 1
ATOM 5010 C C . LEU B 1 275 ? -16.578 11.727 13.305 1 98.44 275 LEU B C 1
ATOM 5012 O O . LEU B 1 275 ? -16.969 12.844 13.641 1 98.44 275 LEU B O 1
ATOM 5016 N N . MET B 1 276 ? -16.422 10.727 14.133 1 98.12 276 MET B N 1
ATOM 5017 C CA . MET B 1 276 ? -16.75 10.875 15.547 1 98.12 276 MET B CA 1
ATOM 5018 C C . MET B 1 276 ? -15.891 11.953 16.188 1 98.12 276 MET B C 1
ATOM 5020 O O . MET B 1 276 ? -16.391 12.773 16.969 1 98.12 276 MET B O 1
ATOM 5024 N N . MET B 1 277 ? -14.641 11.977 15.914 1 98.38 277 MET B N 1
ATOM 5025 C CA . MET B 1 277 ? -13.719 12.961 16.484 1 98.38 277 MET B CA 1
ATOM 5026 C C . MET B 1 277 ? -14.102 14.375 16.062 1 98.38 277 MET B C 1
ATOM 5028 O O . MET B 1 277 ? -14.117 15.289 16.891 1 98.38 277 MET B O 1
ATOM 5032 N N . LEU B 1 278 ? -14.391 14.547 14.805 1 98.44 278 LEU B N 1
ATOM 5033 C CA . LEU B 1 278 ? -14.766 15.859 14.297 1 98.44 278 LEU B CA 1
ATOM 5034 C C . LEU B 1 278 ? -16.031 16.375 14.977 1 98.44 278 LEU B C 1
ATOM 5036 O O . LEU B 1 278 ? -16.109 17.531 15.367 1 98.44 278 LEU B O 1
ATOM 5040 N N . LYS B 1 279 ? -17 15.484 15.125 1 97.56 279 LYS B N 1
ATOM 5041 C CA . LYS B 1 279 ? -18.266 15.852 15.766 1 97.56 279 LYS B CA 1
ATOM 5042 C C . LYS B 1 279 ? -18.047 16.172 17.234 1 97.56 279 LYS B C 1
ATOM 5044 O O . LYS B 1 279 ? -18.562 17.188 17.734 1 97.56 279 LYS B O 1
ATOM 5049 N N . ARG B 1 280 ? -17.312 15.344 17.938 1 98 280 ARG B N 1
ATOM 5050 C CA . ARG B 1 280 ? -17.094 15.547 19.359 1 98 280 ARG B CA 1
ATOM 5051 C C . ARG B 1 280 ? -16.281 16.812 19.609 1 98 280 ARG B C 1
ATOM 5053 O O . ARG B 1 280 ? -16.484 17.5 20.609 1 98 280 ARG B O 1
ATOM 5060 N N . LEU B 1 281 ? -15.367 17.125 18.781 1 98 281 LEU B N 1
ATOM 5061 C CA . LEU B 1 281 ? -14.562 18.344 18.906 1 98 281 LEU B CA 1
ATOM 5062 C C . LEU B 1 281 ? -15.383 19.578 18.609 1 98 281 LEU B C 1
ATOM 5064 O O . LEU B 1 281 ? -15.031 20.688 19.016 1 98 281 LEU B O 1
ATOM 5068 N N . GLY B 1 282 ? -16.375 19.359 17.797 1 97 282 GLY B N 1
ATOM 5069 C CA . GLY B 1 282 ? -17.219 20.484 17.438 1 97 282 GLY B CA 1
ATOM 5070 C C . GLY B 1 282 ? -16.609 21.375 16.359 1 97 282 GLY B C 1
ATOM 5071 O O . GLY B 1 282 ? -16.875 22.578 16.328 1 97 282 GLY B O 1
ATOM 5072 N N . ILE B 1 283 ? -15.742 20.859 15.57 1 97.44 283 ILE B N 1
ATOM 5073 C CA . ILE B 1 283 ? -15.18 21.609 14.453 1 97.44 283 ILE B CA 1
ATOM 5074 C C . ILE B 1 283 ? -16.203 21.688 13.312 1 97.44 283 ILE B C 1
ATOM 5076 O O . ILE B 1 283 ? -16.656 20.656 12.812 1 97.44 283 ILE B O 1
ATOM 5080 N N . ASP B 1 284 ? -16.562 22.875 12.922 1 97.31 284 ASP B N 1
ATOM 5081 C CA . ASP B 1 284 ? -17.578 23.062 11.883 1 97.31 284 ASP B CA 1
ATOM 5082 C C . ASP B 1 284 ? -16.969 22.859 10.492 1 97.31 284 ASP B C 1
ATOM 5084 O O . ASP B 1 284 ? -16.469 23.812 9.891 1 97.31 284 ASP B O 1
ATOM 5088 N N . VAL B 1 285 ? -17.172 21.656 9.969 1 98.19 285 VAL B N 1
ATOM 5089 C CA . VAL B 1 285 ? -16.594 21.328 8.672 1 98.19 285 VAL B CA 1
ATOM 5090 C C . VAL B 1 285 ? -17.672 21.344 7.598 1 98.19 285 VAL B C 1
ATOM 5092 O O . VAL B 1 285 ? -17.5 20.75 6.527 1 98.19 285 VAL B O 1
ATOM 5095 N N . THR B 1 286 ? -18.844 21.969 7.887 1 97.44 286 THR B N 1
ATOM 5096 C CA . THR B 1 286 ? -19.938 22.047 6.918 1 97.44 286 THR B CA 1
ATOM 5097 C C . THR B 1 286 ? -19.594 23.016 5.793 1 97.44 286 THR B C 1
ATOM 5099 O O . THR B 1 286 ? -18.656 23.812 5.918 1 97.44 286 THR B O 1
ATOM 5102 N N . LEU B 1 287 ? -20.359 22.922 4.707 1 97.5 287 LEU B N 1
ATOM 5103 C CA . LEU B 1 287 ? -20.188 23.844 3.594 1 97.5 287 LEU B CA 1
ATOM 5104 C C . LEU B 1 287 ? -20.328 25.297 4.062 1 97.5 287 LEU B C 1
ATOM 5106 O O . LEU B 1 287 ? -19.531 26.156 3.709 1 97.5 287 LEU B O 1
ATOM 5110 N N . GLU B 1 288 ? -21.297 25.516 4.891 1 96.5 288 GLU B N 1
ATOM 5111 C CA . GLU B 1 288 ? -21.547 26.859 5.426 1 96.5 288 GLU B CA 1
ATOM 5112 C C . GLU B 1 288 ? -20.422 27.312 6.348 1 96.5 288 GLU B C 1
ATOM 5114 O O . GLU B 1 288 ? -19.938 28.438 6.25 1 96.5 288 GLU B O 1
ATOM 5119 N N . GLY B 1 289 ? -20.062 26.438 7.203 1 96.31 289 GLY B N 1
ATOM 5120 C CA . GLY B 1 289 ? -18.984 26.766 8.117 1 96.31 289 GLY B CA 1
ATOM 5121 C C . GLY B 1 289 ? -17.688 27.109 7.402 1 96.31 289 GLY B C 1
ATOM 5122 O O . GLY B 1 289 ? -16.938 27.984 7.844 1 96.31 289 GLY B O 1
ATOM 5123 N N . LEU B 1 290 ? -17.406 26.484 6.285 1 97.44 290 LEU B N 1
ATOM 5124 C CA . LEU B 1 290 ? -16.172 26.656 5.527 1 97.44 290 LEU B CA 1
ATOM 5125 C C . LEU B 1 290 ? -16.344 27.75 4.477 1 97.44 290 LEU B C 1
ATOM 5127 O O . LEU B 1 290 ? -15.359 28.188 3.869 1 97.44 290 LEU B O 1
ATOM 5131 N N . GLY B 1 291 ? -17.516 28.156 4.266 1 97.25 291 GLY B N 1
ATOM 5132 C CA . GLY B 1 291 ? -17.797 29.172 3.262 1 97.25 291 GLY B CA 1
ATOM 5133 C C . GLY B 1 291 ? -17.547 28.688 1.845 1 97.25 291 GLY B C 1
ATOM 5134 O O . GLY B 1 291 ? -16.984 29.422 1.029 1 97.25 291 GLY B O 1
ATOM 5135 N N . ILE B 1 292 ? -17.906 27.422 1.556 1 97.81 292 ILE B N 1
ATOM 5136 C CA . ILE B 1 292 ? -17.719 26.891 0.208 1 97.81 292 ILE B CA 1
ATOM 5137 C C . ILE B 1 292 ? -19.031 26.312 -0.302 1 97.81 292 ILE B C 1
ATOM 5139 O O . ILE B 1 292 ? -19.938 26 0.488 1 97.81 292 ILE B O 1
ATOM 5143 N N . THR B 1 293 ? -19.141 26.188 -1.612 1 97.88 293 THR B N 1
ATOM 5144 C CA . THR B 1 293 ? -20.312 25.562 -2.234 1 97.88 293 THR B CA 1
ATOM 5145 C C . THR B 1 293 ? -20.062 24.078 -2.492 1 97.88 293 THR B C 1
ATOM 5147 O O . THR B 1 293 ? -18.922 23.625 -2.482 1 97.88 293 THR B O 1
ATOM 5150 N N . GLU B 1 294 ? -21.172 23.406 -2.67 1 97.81 294 GLU B N 1
ATOM 5151 C CA . GLU B 1 294 ? -21.031 22 -3.035 1 97.81 294 GLU B CA 1
ATOM 5152 C C . GLU B 1 294 ? -20.25 21.844 -4.332 1 97.81 294 GLU B C 1
ATOM 5154 O O . GLU B 1 294 ? -19.469 20.906 -4.48 1 97.81 294 GLU B O 1
ATOM 5159 N N . ASP B 1 295 ? -20.484 22.734 -5.289 1 98.25 295 ASP B N 1
ATOM 5160 C CA . ASP B 1 295 ? -19.781 22.688 -6.57 1 98.25 295 ASP B CA 1
ATOM 5161 C C . ASP B 1 295 ? -18.281 22.844 -6.379 1 98.25 295 ASP B C 1
ATOM 5163 O O . ASP B 1 295 ? -17.5 22.156 -7.047 1 98.25 295 ASP B O 1
ATOM 5167 N N . GLN B 1 296 ? -17.875 23.688 -5.539 1 98.38 296 GLN B N 1
ATOM 5168 C CA . GLN B 1 296 ? -16.469 23.859 -5.246 1 98.38 296 GLN B CA 1
ATOM 5169 C C . GLN B 1 296 ? -15.867 22.609 -4.617 1 98.38 296 GLN B C 1
ATOM 5171 O O . GLN B 1 296 ? -14.758 22.203 -4.965 1 98.38 296 GLN B O 1
ATOM 5176 N N . LEU B 1 297 ? -16.625 22.031 -3.664 1 98.69 297 LEU B N 1
ATOM 5177 C CA . LEU B 1 297 ? -16.172 20.797 -3.027 1 98.69 297 LEU B CA 1
ATOM 5178 C C . LEU B 1 297 ? -15.992 19.688 -4.059 1 98.69 297 LEU B C 1
ATOM 5180 O O . LEU B 1 297 ? -14.961 19.016 -4.074 1 98.69 297 LEU B O 1
ATOM 5184 N N . ARG B 1 298 ? -16.969 19.516 -4.938 1 98.69 298 ARG B N 1
ATOM 5185 C CA . ARG B 1 298 ? -16.922 18.484 -5.973 1 98.69 298 ARG B CA 1
ATOM 5186 C C . ARG B 1 298 ? -15.766 18.719 -6.926 1 98.69 298 ARG B C 1
ATOM 5188 O O . ARG B 1 298 ? -15.055 17.781 -7.289 1 98.69 298 ARG B O 1
ATOM 5195 N N . THR B 1 299 ? -15.625 19.969 -7.332 1 98.69 299 THR B N 1
ATOM 5196 C CA . THR B 1 299 ? -14.508 20.312 -8.203 1 98.69 299 THR B CA 1
ATOM 5197 C C . THR B 1 299 ? -13.172 20 -7.535 1 98.69 299 THR B C 1
ATOM 5199 O O . THR B 1 299 ? -12.266 19.453 -8.172 1 98.69 299 THR B O 1
ATOM 5202 N N . GLY B 1 300 ? -13.047 20.328 -6.23 1 98.75 300 GLY B N 1
ATOM 5203 C CA . GLY B 1 300 ? -11.836 20.016 -5.492 1 98.75 300 GLY B CA 1
ATOM 5204 C C . GLY B 1 300 ? -11.516 18.531 -5.469 1 98.75 300 GLY B C 1
ATOM 5205 O O . GLY B 1 300 ? -10.359 18.141 -5.598 1 98.75 300 GLY B O 1
ATOM 5206 N N . LEU B 1 301 ? -12.555 17.703 -5.273 1 98.88 301 LEU B N 1
ATOM 5207 C CA . LEU B 1 301 ? -12.367 16.266 -5.246 1 98.88 301 LEU B CA 1
ATOM 5208 C C . LEU B 1 301 ? -12.008 15.734 -6.633 1 98.88 301 LEU B C 1
ATOM 5210 O O . LEU B 1 301 ? -11.07 14.953 -6.781 1 98.88 301 LEU B O 1
ATOM 5214 N N . LEU B 1 302 ? -12.672 16.203 -7.688 1 98.75 302 LEU B N 1
ATOM 5215 C CA . LEU B 1 302 ? -12.555 15.656 -9.031 1 98.75 302 LEU B CA 1
ATOM 5216 C C . LEU B 1 302 ? -11.242 16.094 -9.68 1 98.75 302 LEU B C 1
ATOM 5218 O O . LEU B 1 302 ? -10.719 15.398 -10.555 1 98.75 302 LEU B O 1
ATOM 5222 N N . THR B 1 303 ? -10.656 17.203 -9.281 1 98.69 303 THR B N 1
ATOM 5223 C CA . THR B 1 303 ? -9.43 17.703 -9.891 1 98.69 303 THR B CA 1
ATOM 5224 C C . THR B 1 303 ? -8.219 17.375 -9.016 1 98.69 303 THR B C 1
ATOM 5226 O O . THR B 1 303 ? -7.09 17.75 -9.344 1 98.69 303 THR B O 1
ATOM 5229 N N . LEU B 1 304 ? -8.469 16.719 -7.934 1 98.62 304 LEU B N 1
ATOM 5230 C CA . LEU B 1 304 ? -7.445 16.5 -6.914 1 98.62 304 LEU B CA 1
ATOM 5231 C C . LEU B 1 304 ? -6.27 15.711 -7.484 1 98.62 304 LEU B C 1
ATOM 5233 O O . LEU B 1 304 ? -5.113 16.078 -7.273 1 98.62 304 LEU B O 1
ATOM 5237 N N . ALA B 1 305 ? -6.551 14.594 -8.172 1 97.94 305 ALA B N 1
ATOM 5238 C CA . ALA B 1 305 ? -5.496 13.773 -8.758 1 97.94 305 ALA B CA 1
ATOM 5239 C C . ALA B 1 305 ? -4.656 14.586 -9.742 1 97.94 305 ALA B C 1
ATOM 5241 O O . ALA B 1 305 ? -3.426 14.523 -9.719 1 97.94 305 ALA B O 1
ATOM 5242 N N . ASP B 1 306 ? -5.277 15.359 -10.617 1 97.81 306 ASP B N 1
ATOM 5243 C CA . ASP B 1 306 ? -4.586 16.203 -11.586 1 97.81 306 ASP B CA 1
ATOM 5244 C C . ASP B 1 306 ? -3.73 17.25 -10.891 1 97.81 306 ASP B C 1
ATOM 5246 O O . ASP B 1 306 ? -2.607 17.531 -11.32 1 97.81 306 ASP B O 1
ATOM 5250 N N . PHE B 1 307 ? -4.324 17.891 -9.867 1 97.25 307 PHE B N 1
ATOM 5251 C CA . PHE B 1 307 ? -3.607 18.891 -9.094 1 97.25 307 PHE B CA 1
ATOM 5252 C C . PHE B 1 307 ? -2.354 18.297 -8.461 1 97.25 307 PHE B C 1
ATOM 5254 O O . PHE B 1 307 ? -1.28 18.906 -8.516 1 97.25 307 PHE B O 1
ATOM 5261 N N . THR B 1 308 ? -2.475 17.125 -7.852 1 97.06 308 THR B N 1
ATOM 5262 C CA . THR B 1 308 ? -1.359 16.453 -7.188 1 97.06 308 THR B CA 1
ATOM 5263 C C . THR B 1 308 ? -0.239 16.156 -8.18 1 97.06 308 THR B C 1
ATOM 5265 O O . THR B 1 308 ? 0.94 16.328 -7.867 1 97.06 308 THR B O 1
ATOM 5268 N N . GLU B 1 309 ? -0.584 15.703 -9.359 1 95.25 309 GLU B N 1
ATOM 5269 C CA . GLU B 1 309 ? 0.397 15.406 -10.398 1 95.25 309 GLU B CA 1
ATOM 5270 C C . GLU B 1 309 ? 1.065 16.688 -10.906 1 95.25 309 GLU B C 1
ATOM 5272 O O . GLU B 1 309 ? 2.291 16.734 -11.031 1 95.25 309 GLU B O 1
ATOM 5277 N N . ARG B 1 310 ? 0.303 17.672 -11.195 1 95.25 310 ARG B N 1
ATOM 5278 C CA . ARG B 1 310 ? 0.803 18.922 -11.734 1 95.25 310 ARG B CA 1
ATOM 5279 C C . ARG B 1 310 ? 1.759 19.609 -10.758 1 95.25 310 ARG B C 1
ATOM 5281 O O . ARG B 1 310 ? 2.783 20.156 -11.172 1 95.25 310 ARG B O 1
ATOM 5288 N N . GLU B 1 311 ? 1.393 19.547 -9.453 1 94.31 311 GLU B N 1
ATOM 5289 C CA . GLU B 1 311 ? 2.182 20.25 -8.438 1 94.31 311 GLU B CA 1
ATOM 5290 C C . GLU B 1 311 ? 3.303 19.359 -7.906 1 94.31 311 GLU B C 1
ATOM 5292 O O . GLU B 1 311 ? 4.121 19.797 -7.094 1 94.31 311 GLU B O 1
ATOM 5297 N N . GLY B 1 312 ? 3.371 18.078 -8.391 1 94.31 312 GLY B N 1
ATOM 5298 C CA . GLY B 1 312 ? 4.426 17.172 -7.973 1 94.31 312 GLY B CA 1
ATOM 5299 C C . GLY B 1 312 ? 4.371 16.828 -6.492 1 94.31 312 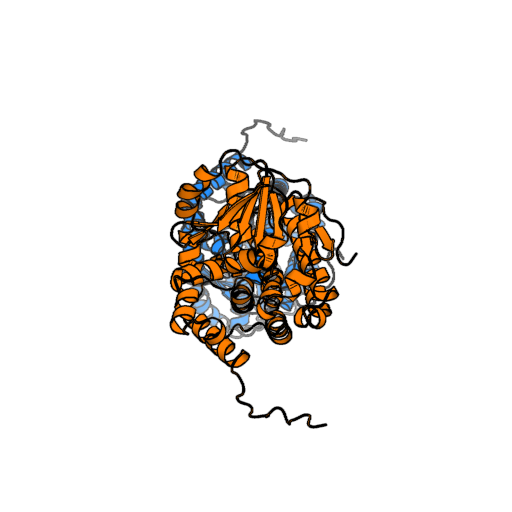GLY B C 1
ATOM 5300 O O . GLY B 1 312 ? 5.406 16.812 -5.82 1 94.31 312 GLY B O 1
ATOM 5301 N N . LEU B 1 313 ? 3.164 16.625 -5.957 1 95.19 313 LEU B N 1
ATOM 5302 C CA . LEU B 1 313 ? 3.01 16.312 -4.539 1 95.19 313 LEU B CA 1
ATOM 5303 C C . LEU B 1 313 ? 3.357 14.852 -4.262 1 95.19 313 LEU B C 1
ATOM 5305 O O . LEU B 1 313 ? 3.494 14.055 -5.195 1 95.19 313 LEU B O 1
ATOM 5309 N N . ARG B 1 314 ? 3.561 14.562 -3.033 1 95.81 314 ARG B N 1
ATOM 5310 C CA . ARG B 1 314 ? 3.994 13.242 -2.6 1 95.81 314 ARG B CA 1
ATOM 5311 C C . ARG B 1 314 ? 2.969 12.172 -2.977 1 95.81 314 ARG B C 1
ATOM 5313 O O . ARG B 1 314 ? 1.77 12.453 -3.035 1 95.81 314 ARG B O 1
ATOM 5320 N N . TYR B 1 315 ? 3.451 10.906 -3.18 1 97.81 315 TYR B N 1
ATOM 5321 C CA . TYR B 1 315 ? 2.598 9.781 -3.561 1 97.81 315 TYR B CA 1
ATOM 5322 C C . TYR B 1 315 ? 1.712 9.352 -2.398 1 97.81 315 TYR B C 1
ATOM 5324 O O . TYR B 1 315 ? 2.203 9.086 -1.3 1 97.81 315 TYR B O 1
ATOM 5332 N N . THR B 1 316 ? 0.451 9.328 -2.582 1 98.56 316 THR B N 1
ATOM 5333 C CA . THR B 1 316 ? -0.551 8.922 -1.603 1 98.56 316 THR B CA 1
ATOM 5334 C C . THR B 1 316 ? -1.641 8.086 -2.262 1 98.56 316 THR B C 1
ATOM 5336 O O . THR B 1 316 ? -1.487 7.641 -3.402 1 98.56 316 THR B O 1
ATOM 5339 N N . ILE B 1 317 ? -2.742 7.809 -1.565 1 98.75 317 ILE B N 1
ATOM 5340 C CA . ILE B 1 317 ? -3.896 7.062 -2.057 1 98.75 317 ILE B CA 1
ATOM 5341 C C . ILE B 1 317 ? -4.473 7.754 -3.289 1 98.75 317 ILE B C 1
ATOM 5343 O O . ILE B 1 317 ? -5.109 7.113 -4.129 1 98.75 317 ILE B O 1
ATOM 5347 N N . ILE B 1 318 ? -4.227 9.102 -3.453 1 98.62 318 ILE B N 1
ATOM 5348 C CA . ILE B 1 318 ? -4.723 9.891 -4.578 1 98.62 318 ILE B CA 1
ATOM 5349 C C . ILE B 1 318 ? -4.117 9.367 -5.879 1 98.62 318 ILE B C 1
ATOM 5351 O O . ILE B 1 318 ? -4.777 9.359 -6.918 1 98.62 318 ILE B O 1
ATOM 5355 N N . ASN B 1 319 ? -2.881 8.891 -5.801 1 97.69 319 ASN B N 1
ATOM 5356 C CA . ASN B 1 319 ? -2.174 8.352 -6.957 1 97.69 319 ASN B CA 1
ATOM 5357 C C . ASN B 1 319 ? -2.547 6.895 -7.211 1 97.69 319 ASN B C 1
ATOM 5359 O O . ASN B 1 319 ? -2.539 6.438 -8.359 1 97.69 319 ASN B O 1
ATOM 5363 N N . ALA B 1 320 ? -2.83 6.191 -6.152 1 96.94 320 ALA B N 1
ATOM 5364 C CA . ALA B 1 320 ? -2.973 4.742 -6.203 1 96.94 320 ALA B CA 1
ATOM 5365 C C . ALA B 1 320 ? -4.359 4.34 -6.695 1 96.94 320 ALA B C 1
ATOM 5367 O O . ALA B 1 320 ? -4.535 3.27 -7.281 1 96.94 320 ALA B O 1
ATOM 5368 N N . LYS B 1 321 ? -5.34 5.121 -6.438 1 95.31 321 LYS B N 1
ATOM 5369 C CA . LYS B 1 321 ? -6.746 4.816 -6.66 1 95.31 321 LYS B CA 1
ATOM 5370 C C . LYS B 1 321 ? -7.445 5.957 -7.398 1 95.31 321 LYS B C 1
ATOM 5372 O O . LYS B 1 321 ? -7.305 7.121 -7.023 1 95.31 321 LYS B O 1
ATOM 5377 N N . PRO B 1 322 ? -8.203 5.699 -8.414 1 95.69 322 PRO B N 1
ATOM 5378 C CA . PRO B 1 322 ? -8.859 6.789 -9.141 1 95.69 322 PRO B CA 1
ATOM 5379 C C . PRO B 1 322 ? -10.016 7.41 -8.352 1 95.69 322 PRO B C 1
ATOM 5381 O O . PRO B 1 322 ? -10.758 6.695 -7.676 1 95.69 322 PRO B O 1
ATOM 5384 N N . ILE B 1 323 ? -10.078 8.68 -8.398 1 98.19 323 ILE B N 1
ATOM 5385 C CA . ILE B 1 323 ? -11.234 9.398 -7.875 1 98.19 323 ILE B CA 1
ATOM 5386 C C . ILE B 1 323 ? -12.297 9.523 -8.961 1 98.19 323 ILE B C 1
ATOM 5388 O O . ILE B 1 323 ? -12.203 10.391 -9.828 1 98.19 323 ILE B O 1
ATOM 5392 N N . THR B 1 324 ? -13.344 8.711 -8.875 1 97.88 324 THR B N 1
ATOM 5393 C CA . THR B 1 324 ? -14.367 8.648 -9.914 1 97.88 324 THR B CA 1
ATOM 5394 C C . THR B 1 324 ? -15.539 9.57 -9.578 1 97.88 324 THR B C 1
ATOM 5396 O O . THR B 1 324 ? -15.719 9.953 -8.422 1 97.88 324 THR B O 1
ATOM 5399 N N . GLU B 1 325 ? -16.312 9.93 -10.609 1 98.19 325 GLU B N 1
ATOM 5400 C CA . GLU B 1 325 ? -17.531 10.711 -10.398 1 98.19 325 GLU B CA 1
ATOM 5401 C C . GLU B 1 325 ? -18.5 9.977 -9.477 1 98.19 325 GLU B C 1
ATOM 5403 O O . GLU B 1 325 ? -19.172 10.594 -8.641 1 98.19 325 GLU B O 1
ATOM 5408 N N . GLU B 1 326 ? -18.562 8.664 -9.656 1 98.19 326 GLU B N 1
ATOM 5409 C CA . GLU B 1 326 ? -19.453 7.855 -8.828 1 98.19 326 GLU B CA 1
ATOM 5410 C C . GLU B 1 326 ? -19.047 7.922 -7.355 1 98.19 326 GLU B C 1
ATOM 5412 O O . GLU B 1 326 ? -19.906 8.055 -6.484 1 98.19 326 GLU B O 1
ATOM 5417 N N . TRP B 1 327 ? -17.797 7.859 -7.082 1 98.25 327 TRP B N 1
ATOM 5418 C CA . TRP B 1 327 ? -17.344 7.938 -5.699 1 98.25 327 TRP B CA 1
ATOM 5419 C C . TRP B 1 327 ? -17.609 9.312 -5.109 1 98.25 327 TRP B C 1
ATOM 5421 O O . TRP B 1 327 ? -18.016 9.438 -3.951 1 98.25 327 TRP B O 1
ATOM 5431 N N . VAL B 1 328 ? -17.391 10.383 -5.891 1 98.81 328 VAL B N 1
ATOM 5432 C CA . VAL B 1 328 ? -17.609 11.742 -5.418 1 98.81 328 VAL B CA 1
ATOM 5433 C C . VAL B 1 328 ? -19.078 11.945 -5.074 1 98.81 328 VAL B C 1
ATOM 5435 O O . VAL B 1 328 ? -19.406 12.547 -4.047 1 98.81 328 VAL B O 1
ATOM 5438 N N . ASP B 1 329 ? -19.969 11.453 -5.953 1 98.5 329 ASP B N 1
ATOM 5439 C CA . ASP B 1 329 ? -21.391 11.539 -5.676 1 98.5 329 ASP B CA 1
ATOM 5440 C C . ASP B 1 329 ? -21.734 10.875 -4.344 1 98.5 329 ASP B C 1
ATOM 5442 O O . ASP B 1 329 ? -22.438 11.461 -3.512 1 98.5 329 ASP B O 1
ATOM 5446 N N . MET B 1 330 ? -21.234 9.703 -4.172 1 98.44 330 MET B N 1
ATOM 5447 C CA . MET B 1 330 ? -21.5 8.945 -2.953 1 98.44 330 MET B CA 1
ATOM 5448 C C . MET B 1 330 ? -20.922 9.656 -1.733 1 98.44 330 MET B C 1
ATOM 5450 O O . MET B 1 330 ? -21.594 9.781 -0.707 1 98.44 330 MET B O 1
ATOM 5454 N N . ALA B 1 331 ? -19.656 10.109 -1.807 1 98.75 331 ALA B N 1
ATOM 5455 C CA . ALA B 1 331 ? -18.938 10.719 -0.688 1 98.75 331 ALA B CA 1
ATOM 5456 C C . ALA B 1 331 ? -19.594 12.023 -0.263 1 98.75 331 ALA B C 1
ATOM 5458 O O . ALA B 1 331 ? -19.734 12.297 0.932 1 98.75 331 ALA B O 1
ATOM 5459 N N . VAL B 1 332 ? -19.953 12.859 -1.207 1 98.56 332 VAL B N 1
ATOM 5460 C CA . VAL B 1 332 ? -20.578 14.148 -0.913 1 98.56 332 VAL B CA 1
ATOM 5461 C C . VAL B 1 332 ? -21.953 13.93 -0.29 1 98.56 332 VAL B C 1
ATOM 5463 O O . VAL B 1 332 ? -22.344 14.633 0.646 1 98.56 332 VAL B O 1
ATOM 5466 N N . ALA B 1 333 ? -22.719 12.969 -0.8 1 98.06 333 ALA B N 1
ATOM 5467 C CA . ALA B 1 333 ? -24.016 12.641 -0.211 1 98.06 333 ALA B CA 1
ATOM 5468 C C . ALA B 1 333 ? -23.875 12.203 1.243 1 98.06 333 ALA B C 1
ATOM 5470 O O . ALA B 1 333 ? -24.641 12.625 2.109 1 98.06 333 ALA B O 1
ATOM 5471 N N . LYS B 1 334 ? -22.922 11.312 1.481 1 98.25 334 LYS B N 1
ATOM 5472 C CA . LYS B 1 334 ? -22.672 10.852 2.842 1 98.25 334 LYS B CA 1
ATOM 5473 C C . LYS B 1 334 ? -22.25 12 3.75 1 98.25 334 LYS B C 1
ATOM 5475 O O . LYS B 1 334 ? -22.703 12.086 4.898 1 98.25 334 LYS B O 1
ATOM 5480 N N . TYR B 1 335 ? -21.375 12.867 3.256 1 98.5 335 TYR B N 1
ATOM 5481 C CA . TYR B 1 335 ? -20.891 14.047 3.973 1 98.5 335 TYR B CA 1
ATOM 5482 C C . TYR B 1 335 ? -22.047 14.945 4.395 1 98.5 335 TYR B C 1
ATOM 5484 O O . TYR B 1 335 ? -22.125 15.359 5.551 1 98.5 335 TYR B O 1
ATOM 5492 N N . LYS B 1 336 ? -22.953 15.25 3.482 1 97 336 LYS B N 1
ATOM 5493 C CA . LYS B 1 336 ? -24.109 16.094 3.775 1 97 336 LYS B CA 1
ATOM 5494 C C . LYS B 1 336 ? -25.016 15.438 4.809 1 97 336 LYS B C 1
ATOM 5496 O O . LYS B 1 336 ? -25.562 16.109 5.684 1 97 336 LYS B O 1
ATOM 5501 N N . LYS B 1 337 ? -25.188 14.133 4.695 1 96.88 337 LYS B N 1
ATOM 5502 C CA . LYS B 1 337 ? -26 13.398 5.656 1 96.88 337 LYS B CA 1
ATOM 5503 C C . LYS B 1 337 ? -25.375 13.43 7.047 1 96.88 337 LYS B C 1
ATOM 5505 O O . LYS B 1 337 ? -26.062 13.633 8.047 1 96.88 337 LYS B O 1
ATOM 5510 N N . ASP B 1 338 ? -24.047 13.234 7.113 1 97.75 338 ASP B N 1
ATOM 5511 C CA . ASP B 1 338 ? -23.328 13.141 8.383 1 97.75 338 ASP B CA 1
ATOM 5512 C C . ASP B 1 338 ? -23.328 14.484 9.109 1 97.75 338 ASP B C 1
ATOM 5514 O O . ASP B 1 338 ? -23.328 14.531 10.336 1 97.75 338 ASP B O 1
ATOM 5518 N N . PHE B 1 339 ? -23.297 15.633 8.367 1 96 339 PHE B N 1
ATOM 5519 C CA . PHE B 1 339 ? -23.141 16.922 9.008 1 96 339 PHE B CA 1
ATOM 5520 C C . PHE B 1 339 ? -24.375 17.781 8.797 1 96 339 PHE B C 1
ATOM 5522 O O . PHE B 1 339 ? -24.391 18.969 9.148 1 96 339 PHE B O 1
ATOM 5529 N N . SER B 1 340 ? -25.5 17.25 8.172 1 79.12 340 SER B N 1
ATOM 5530 C CA . SER B 1 340 ? -26.766 17.984 8.062 1 79.12 340 SER B CA 1
ATOM 5531 C C . SER B 1 340 ? -27.359 18.266 9.438 1 79.12 340 SER B C 1
ATOM 5533 O O . SER B 1 340 ? -27.188 17.469 10.367 1 79.12 340 SER B O 1
ATOM 5535 N N . ILE B 1 341 ? -27.359 19.5 9.852 1 52.69 341 ILE B N 1
ATOM 5536 C CA . ILE B 1 341 ? -28.078 19.938 11.047 1 52.69 341 ILE B CA 1
ATOM 5537 C C . ILE B 1 341 ? -29.469 19.328 11.062 1 52.69 341 ILE B C 1
ATOM 5539 O O . ILE B 1 341 ? -30.25 19.531 10.117 1 52.69 341 ILE B O 1
ATOM 5543 N N . VAL B 1 342 ? -29.734 18.344 11.727 1 41 342 VAL B N 1
ATOM 5544 C CA . VAL B 1 342 ? -31.109 18.172 12.188 1 41 342 VAL B CA 1
ATOM 5545 C C . VAL B 1 342 ? -31.641 19.5 12.719 1 41 342 VAL B C 1
ATOM 5547 O O . VAL B 1 342 ? -31.078 20.062 13.656 1 41 342 VAL B O 1
ATOM 5550 N N . SER B 1 343 ? -32.094 20.359 12 1 34.47 343 SER B N 1
ATOM 5551 C CA . SER B 1 343 ? -32.969 21.391 12.531 1 34.47 343 SER B CA 1
ATOM 5552 C C . SER B 1 343 ? -33.812 20.875 13.688 1 34.47 343 SER B C 1
ATOM 5554 O O . SER B 1 343 ? -34.906 20.328 13.477 1 34.47 343 SER B O 1
ATOM 5556 N N . ASP B 1 344 ? -33.375 20.016 14.539 1 34.16 344 ASP B N 1
ATOM 5557 C CA . ASP B 1 344 ? -34.219 19.984 15.742 1 34.16 344 ASP B CA 1
ATOM 5558 C C . ASP B 1 344 ? -34.219 21.344 16.453 1 34.16 344 ASP B C 1
ATOM 5560 O O . ASP B 1 344 ? -33.156 21.922 16.672 1 34.16 344 ASP B O 1
ATOM 5564 N N . GLY B 1 345 ? -35.281 22.219 16.578 1 31.03 345 GLY B N 1
ATOM 5565 C CA . GLY B 1 345 ? -35.906 23.219 17.438 1 31.03 345 GLY B CA 1
ATOM 5566 C C . GLY B 1 345 ? -35.594 22.984 18.906 1 31.03 345 GLY B C 1
ATOM 5567 O O . GLY B 1 345 ? -36.344 23.438 19.781 1 31.03 345 GLY B O 1
ATOM 5568 N N . GLN B 1 346 ? -34.906 22.172 19.469 1 30.97 346 GLN B N 1
ATOM 5569 C CA . GLN B 1 346 ? -34.844 22.344 20.922 1 30.97 346 GLN B CA 1
ATOM 5570 C C . GLN B 1 346 ? -34.094 23.641 21.281 1 30.97 346 GLN B C 1
ATOM 5572 O O . GLN B 1 346 ? -32.906 23.797 20.953 1 30.97 346 GLN B O 1
ATOM 5577 N N . SER B 1 347 ? -34.844 24.844 21.562 1 29.53 347 SER B N 1
ATOM 5578 C CA . SER B 1 347 ? -34.781 26.078 22.328 1 29.53 347 SER B CA 1
ATOM 5579 C C . SER B 1 347 ? -34.031 25.875 23.641 1 29.53 347 SER B C 1
ATOM 5581 O O . SER B 1 347 ? -34.312 24.922 24.375 1 29.53 347 SER B O 1
ATOM 5583 N N . ALA B 1 348 ? -32.844 26.484 23.969 1 32.34 348 ALA B N 1
ATOM 5584 C CA . ALA B 1 348 ? -32.375 26.844 25.297 1 32.34 348 ALA B CA 1
ATOM 5585 C C . ALA B 1 348 ? -33.531 27.375 26.156 1 32.34 348 ALA B C 1
ATOM 5587 O O . ALA B 1 348 ? -34.156 28.375 25.812 1 32.34 348 ALA B O 1
ATOM 5588 N N . ASP B 1 349 ? -34.25 26.719 27.047 1 26.31 349 ASP B N 1
ATOM 5589 C CA . ASP B 1 349 ? -34.969 27.281 28.188 1 26.31 349 ASP B CA 1
ATOM 5590 C C . ASP B 1 349 ? -34.031 28.156 29.031 1 26.31 349 ASP B C 1
ATOM 5592 O O . ASP B 1 349 ? -32.844 27.891 29.125 1 26.31 349 ASP B O 1
ATOM 5596 N N . LYS B 1 350 ? -34.438 29.5 29.484 1 28.34 350 LYS B N 1
ATOM 5597 C CA . LYS B 1 350 ? -33.969 30.594 30.344 1 28.34 350 LYS B CA 1
ATOM 5598 C C . LYS B 1 350 ? -33.531 30.078 31.703 1 28.34 350 LYS B C 1
ATOM 5600 O O . LYS B 1 350 ? -34.312 29.5 32.469 1 28.34 350 LYS B O 1
ATOM 5605 N N . CYS B 1 351 ? -32.406 29.453 31.906 1 24.41 351 CYS B N 1
ATOM 5606 C CA . CYS B 1 351 ? -32.188 29.266 33.344 1 24.41 351 CYS B CA 1
ATOM 5607 C C . CYS B 1 351 ? -32.406 30.578 34.094 1 24.41 351 CYS B C 1
ATOM 5609 O O . CYS B 1 351 ? -31.531 31.453 34.094 1 24.41 351 CYS B O 1
ATOM 5611 N N . THR B 1 352 ? -33.688 31.203 34 1 18.88 352 THR B N 1
ATOM 5612 C CA . THR B 1 352 ? -34.156 32 35.125 1 18.88 352 THR B CA 1
ATOM 5613 C C . THR B 1 352 ? -34.25 31.156 36.406 1 18.88 352 THR B C 1
ATOM 5615 O O . THR B 1 352 ? -34.719 31.641 37.438 1 18.88 352 THR B O 1
ATOM 5618 N N . ALA B 1 353 ? -33.5 30.125 36.562 1 17.7 353 ALA B N 1
ATOM 5619 C CA . ALA B 1 353 ? -33.219 30.078 38 1 17.7 353 ALA B CA 1
ATOM 5620 C C . ALA B 1 353 ? -31.953 30.828 38.344 1 17.7 353 ALA B C 1
ATOM 5622 O O . ALA B 1 353 ? -31 30.859 37.594 1 17.7 353 ALA B O 1
#

Organism: Anaerostipes caccae (strain DSM 14662 / CCUG 47493 / JCM 13470 / NCIMB 13811 / L1-92) (NCBI:txid411490)

Solvent-accessible surface area (backbone atoms only — not comparable to full-atom values): 37637 Å² total; per-residue (Å²): 126,98,62,82,90,79,68,77,66,73,40,75,43,79,48,66,79,47,55,40,66,64,26,64,81,44,56,46,26,33,36,21,16,34,66,68,57,40,73,72,47,52,86,44,58,38,74,55,63,46,77,46,69,55,85,71,46,38,51,75,62,48,64,69,51,51,66,81,54,66,85,49,62,32,29,37,14,33,24,44,46,63,18,27,22,44,25,49,52,47,17,58,75,69,72,37,53,34,36,32,32,51,32,40,44,26,43,59,40,82,40,39,46,45,22,73,32,24,60,94,67,34,76,40,76,44,79,77,51,67,43,76,30,34,42,44,26,55,61,54,35,54,69,36,66,62,68,45,40,38,16,18,53,23,43,62,52,26,23,64,46,4,28,52,21,39,55,52,25,48,60,67,73,51,84,54,93,76,54,69,67,56,46,54,44,39,55,50,49,53,52,52,48,65,74,37,35,68,37,33,63,64,50,35,71,66,16,50,51,48,53,51,52,51,40,39,52,54,28,34,50,25,60,74,69,72,49,53,44,48,52,45,38,52,28,51,50,44,43,46,38,37,30,51,71,67,69,48,87,68,65,57,6,34,48,30,37,39,26,34,46,52,42,12,52,70,52,71,48,67,36,67,56,48,49,48,50,40,60,71,51,61,52,62,56,41,50,74,67,65,70,49,51,69,67,56,52,51,50,29,59,66,42,32,53,60,49,38,60,75,69,65,54,82,68,25,60,61,69,57,44,86,75,47,70,68,54,50,54,52,51,53,53,51,50,50,64,73,63,49,72,70,81,66,78,82,73,79,79,81,76,80,112,126,99,62,81,89,79,67,79,64,72,40,76,45,78,48,64,80,48,55,40,67,66,26,63,80,42,58,46,25,35,37,21,17,34,67,68,57,41,72,74,47,52,85,44,56,38,73,54,63,47,75,43,70,55,86,70,45,38,51,74,62,48,65,69,52,50,67,80,55,66,85,50,61,32,29,38,12,34,24,44,47,64,18,28,21,46,26,49,51,47,16,59,74,68,73,35,54,33,36,32,29,53,32,40,42,27,45,57,40,82,40,38,46,46,24,72,32,24,60,95,70,34,76,40,76,42,78,77,50,67,43,77,31,34,41,43,28,55,60,54,36,55,68,37,66,62,67,47,40,38,16,18,54,24,43,60,52,25,24,64,46,4,29,52,22,40,54,53,24,49,60,68,74,52,82,55,93,78,56,69,68,58,47,54,45,41,55,50,50,53,54,52,49,65,74,38,34,70,36,33,62,63,49,36,71,66,16,49,49,49,53,51,51,51,40,39,53,53,28,34,50,25,61,73,69,73,48,52,43,49,52,44,38,53,28,51,50,44,42,45,38,37,30,52,72,66,70,50,89,69,64,56,6,35,49,29,36,39,28,33,46,52,43,12,52,71,52,71,48,66,36,66,57,48,49,50,50,39,60,74,51,60,51,62,55,41,49,75,66,66,70,50,51,70,66,55,53,51,49,28,58,64,43,33,53,61,48,37,60,75,71,65,53,81,70,25,59,61,71,58,42,86,74,46,73,69,53,50,54,52,51,53,52,49,49,48,62,75,62,50,73,73,81,67,80,82,72,86,77,77,76,79,112

InterPro domains:
  IPR016205 Glycerol dehydrogenase [PTHR43616] (26-333)
  IPR032837 Glycerol-1-phosphate dehydrogenase, N-terminal domain [PF13685] (28-145)

pLDDT: mean 94.35, std 12.91, range [17.7, 98.94]

Foldseek 3Di:
DLDDDQDDLAAEAEDALCQLVVQVPAEQEEEQEAPVLCVVCVVSHDYDYHYDHFDFQAPVVLVVVLVVSAPGAAYEQEEAQGSLLSRLVSCVVNVHAYEYEYLALLALNLQAQWHFGDYPQFTDTDHGHGHPYYYYHLCSHLVDDLLSRLLNVLLLLLLQLLQVFLVVLCPPVVPFPDDVVVNVVSVSLLVVLVVCLVVSSNSHPVNSVSSNVSSNNLSSVCVVRVHNSSRDALLNLLVRLLSVLVVDDWSVSLSSLVSSLLSCVLSVGCNVSSLVSCVSNVRPNDCVSGVHDLVSSLVSQQCSLVSCVVVVHRGGSSVVDPRDPVSSVVSSVVVCVSNVPPPPPPPPPPPPD/DLDDDQDDLAAAAEDALCQLVVQVPAEQEEEQEAPVVCVVCVVSHDYDYHYDHFDFQAPVVLVVVLVVSAPGAAYEQEEAQGSLLSRLVSCVVNVHAYEYEYLALLALNLQAQWHFGDYVQFTDTDHGHGHPYYYYHLCSHLVDPLLSRLLNVLLLLLLQLLQVFLVVLCPPVVPFPDDVVVNVVSVSLLVVLVVCLVVSSNSHPVNSVSSNVSSNNLSSVCVVRVHNSSRDALLNLLVRLLSVLVVDDWSVSLSSLVSSLLSCVLSVGCNVSSLVSCVSNVRPNDCVSGVHDPVSSLVSQQCSLVSCVVVVHRGGSSVVDPRDPVSSVVSSVVVCVSNVPPPPPPDDDPPPD